Protein 3H9M (pdb70)

Foldseek 3Di:
DWDWFFDPDFLLVLLLLVPLVQVVPFQWWKAWDQQPPQVPVVAFDFGKIFTAFPDKDFAADLLCQLVVVVVVCVVDALAKKWKWAALSVVVNQDVDDQDADDQDPGGNMMMGRTQWMWGGDRTTITTPHHPCNVVSVCSSPHADFKDKDFPADLVLLVVLLVVVVVCQVVVNFFKAWAKTKIKTFADHDQSVLLVLLCVVQNRGFMWTGHRQKTKRARFPAWAWWFDPQKIKGKDWFPPDPVTLVLQVLLVQLLVLQVVFADPPFWDWPDRQDWDDDDVDITGMTMIMGGGDPVDALSNSDSSSPQSNCHPVNPVVCSNSVSYNRCTSQQIWIWMGSVRIIIIGGRDRMWMAGNVRRMIMMFTGMRGNPDDSVVRVVVRCVRNVSSVSSD

CATH classification: 3.60.120.10

Sequence (390 aa):
SLSFTPLHTTSEAFIEEKALPWLEDRYFHIAYLNPNGYTTAYPQGAFRHYLAFGSEAAIHVSDATRVFETWNEIIKKGYTNEWIFVFASYDGKNSVEQLHTSKEAGIAFAAATFFIPEHVWEIQPDGILIHKGSGSSLVTEIQHAQSDIFVKQVVSKESYFNAFDELQQIIAQGDAYEINYCIPFTAKGNISSPAATYQRLNKKTPPFSSVYYKFNTEYILSASPERFIKKKTGDTIISQPIKGTSEKEQSENTIVDLVRNDLSRTAVAGSVCVPELSGLYTFPNVHQLISTVQSTIDPACSSIDVIQQAFPGSTGAPKVNVKFIDRIESSARGPFSSGTVGYDPHDNFDFNVLIRSIFYNSATQELFEAGSAITSYAKAETEYEEECLLKITPIHILN

Secondary structure (DSSP, 8-state):
--EEEE-SS-HHHHHHHHHHHHHTT-SEEEEEE-TT-TTSTT-S---EEEE--SEEEEE--TTSHHHHHHHHHHHSTTS--EEEE-GGGGGGTSS----S--SS---SEEEEE-SEEEEEETTEEEEEESS-HHHHHHHHH-------EESS-HHHHHHHHHHHHHHHHTTS-SEEEEEE-EEEE----HHHHHHHHHHH----EEEEEETTEEEEE----EEEEEETTEEEE--B----HHHHHHH--HHHHHHHHHTTB-TT--EEEEEEEEEE-SS-EEEEEEEEEEB-TTS-HHHHHHHT-----EESTTT--HHHHH----TTTT-EEE--TTS-EEEE---SEEEEETTTTEE--EEEEE-TT--HHHHHHHHHHHH----TT-

B-factor: mean 22.82, std 8.68, range [11.78, 62.72]

Nearest PDB structures (foldseek):
  3h9m-assembly1_A  TM=1.002E+00  e=1.258E-78  Cytophaga hutchinsonii ATCC 33406
  1i1q-assembly1_A  TM=8.538E-01  e=1.234E-23  Salmonella enterica subsp. enterica serovar Typhimurium
  1i7s-assembly1_C  TM=8.456E-01  e=2.481E-22  Serratia marcescens
  3rv8-assembly3_C  TM=8.057E-01  e=2.466E-23  Mycobacterium tuberculosis
  1i7q-assembly1_A  TM=8.035E-01  e=2.968E-21  Serratia marcescens

Radius of gyration: 20.31 Å; Cα contacts (8 Å, |Δi|>4): 862; chains: 1; bounding box: 53×52×45 Å

Structure (mmCIF, N/CA/C/O backbone):
data_3H9M
#
_entry.id   3H9M
#
_cell.length_a   60.006
_cell.length_b   159.497
_cell.length_c   115.542
_cell.angle_alpha   90.000
_cell.angle_beta   90.000
_cell.angle_gamma   90.000
#
_symmetry.space_group_name_H-M   'C 2 2 21'
#
loop_
_entity.id
_entity.type
_entity.pdbx_description
1 polymer 'p-aminobenzoate synthetase, component I'
2 non-polymer (2R,3S)-1,4-DIMERCAPTOBUTANE-2,3-DIOL
3 non-polymer 'TRIETHYLENE GLYCOL'
4 water water
#
loop_
_atom_site.group_PDB
_atom_site.id
_atom_site.type_symbol
_atom_site.label_atom_id
_atom_site.label_alt_id
_atom_site.label_comp_id
_atom_site.label_asym_id
_atom_site.label_entity_id
_atom_site.label_seq_id
_atom_site.pdbx_PDB_ins_code
_atom_site.Cartn_x
_atom_site.Cartn_y
_atom_site.Cartn_z
_atom_site.occupancy
_atom_site.B_iso_or_equiv
_atom_site.auth_seq_id
_atom_site.auth_comp_id
_atom_site.auth_asym_id
_atom_site.auth_atom_id
_atom_site.pdbx_PDB_model_num
ATOM 1 N N . SER A 1 2 ? 6.761 82.198 28.008 1.00 29.89 2 SER A N 1
ATOM 2 C CA . SER A 1 2 ? 5.650 81.260 28.347 1.00 28.76 2 SER A CA 1
ATOM 3 C C . SER A 1 2 ? 4.737 81.029 27.154 1.00 27.91 2 SER A C 1
ATOM 4 O O . SER A 1 2 ? 4.586 81.905 26.293 1.00 28.73 2 SER A O 1
ATOM 7 N N . LEU A 1 3 ? 4.139 79.842 27.111 1.00 25.76 3 LEU A N 1
ATOM 8 C CA . LEU A 1 3 ? 3.097 79.518 26.150 1.00 24.20 3 LEU A CA 1
ATOM 9 C C . LEU A 1 3 ? 1.725 79.679 26.800 1.00 24.13 3 LEU A C 1
ATOM 10 O O . LEU A 1 3 ? 1.596 79.611 28.024 1.00 24.37 3 LEU A O 1
ATOM 15 N N . SER A 1 4 ? 0.714 79.911 25.975 1.00 22.77 4 SER A N 1
ATOM 16 C CA . SER A 1 4 ? -0.656 80.048 26.417 1.00 22.52 4 SER A CA 1
ATOM 17 C C . SER A 1 4 ? -1.361 78.702 26.286 1.00 21.75 4 SER A C 1
ATOM 18 O O . SER A 1 4 ? -1.188 77.998 25.280 1.00 21.33 4 SER A O 1
ATOM 21 N N . PHE A 1 5 ? -2.169 78.351 27.293 1.00 19.97 5 PHE A N 1
ATOM 22 C CA . PHE A 1 5 ? -2.950 77.122 27.314 1.00 19.14 5 PHE A CA 1
ATOM 23 C C . PHE A 1 5 ? -4.421 77.471 27.487 1.00 19.50 5 PHE A C 1
ATOM 24 O O . PHE A 1 5 ? -4.763 78.228 28.401 1.00 19.70 5 PHE A O 1
ATOM 32 N N . THR A 1 6 ? -5.280 76.936 26.624 1.00 19.32 6 THR A N 1
ATOM 33 C CA . THR A 1 6 ? -6.742 77.102 26.726 1.00 19.80 6 THR A CA 1
ATOM 34 C C . THR A 1 6 ? -7.399 75.819 27.228 1.00 20.27 6 THR A C 1
ATOM 35 O O . THR A 1 6 ? -7.349 74.783 26.566 1.00 18.45 6 THR A O 1
ATOM 39 N N . PRO A 1 7 ? -8.018 75.864 28.419 1.00 21.07 7 PRO A N 1
ATOM 40 C CA . PRO A 1 7 ? -8.772 74.716 28.909 1.00 21.76 7 PRO A CA 1
ATOM 41 C C . PRO A 1 7 ? -9.954 74.335 28.016 1.00 22.80 7 PRO A C 1
ATOM 42 O O . PRO A 1 7 ? -10.651 75.221 27.500 1.00 23.71 7 PRO A O 1
ATOM 46 N N . LEU A 1 8 ? -10.163 73.033 27.842 1.00 23.90 8 LEU A N 1
ATOM 47 C CA . LEU A 1 8 ? -11.298 72.507 27.097 1.00 24.99 8 LEU A CA 1
ATOM 48 C C . LEU A 1 8 ? -12.404 72.155 28.070 1.00 26.06 8 LEU A C 1
ATOM 49 O O . LEU A 1 8 ? -12.136 71.810 29.220 1.00 25.94 8 LEU A O 1
ATOM 54 N N . HIS A 1 9 ? -13.641 72.214 27.596 1.00 27.34 9 HIS A N 1
ATOM 55 C CA . HIS A 1 9 ? -14.782 71.787 28.411 1.00 27.94 9 HIS A CA 1
ATOM 56 C C . HIS A 1 9 ? -15.554 70.665 27.728 1.00 27.55 9 HIS A C 1
ATOM 57 O O . HIS A 1 9 ? -16.732 70.417 28.004 1.00 28.13 9 HIS A O 1
ATOM 64 N N . THR A 1 10 ? -14.860 69.996 26.813 1.00 25.87 10 THR A N 1
ATOM 65 C CA . THR A 1 10 ? -15.298 68.780 26.180 1.00 24.74 10 THR A CA 1
ATOM 66 C C . THR A 1 10 ? -14.067 67.886 26.096 1.00 23.81 10 THR A C 1
ATOM 67 O O . THR A 1 10 ? -12.964 68.311 26.439 1.00 23.18 10 THR A O 1
ATOM 71 N N . THR A 1 11 ? -14.260 66.648 25.666 1.00 22.54 11 THR A N 1
ATOM 72 C CA . THR A 1 11 ? -13.125 65.779 25.345 1.00 21.91 11 THR A CA 1
ATOM 73 C C . THR A 1 11 ? -12.355 66.405 24.183 1.00 21.24 11 THR A C 1
ATOM 74 O O . THR A 1 11 ? -12.894 67.209 23.413 1.00 21.67 11 THR A O 1
ATOM 78 N N . SER A 1 12 ? -11.094 66.013 24.052 1.00 20.09 12 SER A N 1
ATOM 79 C CA . SER A 1 12 ? -10.302 66.458 22.906 1.00 19.79 12 SER A CA 1
ATOM 80 C C . SER A 1 12 ? -10.902 65.932 21.601 1.00 19.83 12 SER A C 1
ATOM 81 O O . SER A 1 12 ? -10.877 66.624 20.581 1.00 19.38 12 SER A O 1
ATOM 84 N N . GLU A 1 13 ? -11.459 64.724 21.640 1.00 19.59 13 GLU A N 1
ATOM 85 C CA . GLU A 1 13 ? -12.091 64.133 20.456 1.00 19.63 13 GLU A CA 1
ATOM 86 C C . GLU A 1 13 ? -13.241 65.009 19.988 1.00 19.58 13 GLU A C 1
ATOM 87 O O . GLU A 1 13 ? -13.368 65.308 18.794 1.00 20.17 13 GLU A O 1
ATOM 93 N N . ALA A 1 14 ? -14.076 65.443 20.932 1.00 19.98 14 ALA A N 1
ATOM 94 C CA . ALA A 1 14 ? -15.219 66.291 20.586 1.00 20.47 14 ALA A CA 1
ATOM 95 C C . ALA A 1 14 ? -14.778 67.636 20.030 1.00 20.41 14 ALA A C 1
ATOM 96 O O . ALA A 1 14 ? -15.402 68.160 19.102 1.00 21.37 14 ALA A O 1
ATOM 98 N N . PHE A 1 15 ? -13.704 68.196 20.585 1.00 20.05 15 PHE A N 1
ATOM 99 C CA . PHE A 1 15 ? -13.155 69.442 20.070 1.00 19.45 15 PHE A CA 1
ATOM 100 C C . PHE A 1 15 ? -12.703 69.268 18.618 1.00 19.72 15 PHE A C 1
ATOM 101 O O . PHE A 1 15 ? -13.019 70.077 17.760 1.00 19.88 15 PHE A O 1
ATOM 109 N N . ILE A 1 16 ? -11.960 68.199 18.359 1.00 19.32 16 ILE A N 1
ATOM 110 C CA . ILE A 1 16 ? -11.381 67.982 17.030 1.00 19.75 16 ILE A CA 1
ATOM 111 C C . ILE A 1 16 ? -12.478 67.661 15.999 1.00 20.46 16 ILE A C 1
ATOM 112 O O . ILE A 1 16 ? -12.348 68.027 14.831 1.00 20.57 16 ILE A O 1
ATOM 117 N N . GLU A 1 17 ? -13.563 67.017 16.434 1.00 21.32 17 GLU A N 1
ATOM 118 C CA A GLU A 1 17 ? -14.697 66.761 15.531 0.50 22.59 17 GLU A CA 1
ATOM 119 C CA B GLU A 1 17 ? -14.729 66.767 15.563 0.50 21.97 17 GLU A CA 1
ATOM 120 C C . GLU A 1 17 ? -15.286 68.081 15.020 1.00 22.41 17 GLU A C 1
ATOM 121 O O . GLU A 1 17 ? -15.750 68.155 13.883 1.00 23.03 17 GLU A O 1
ATOM 132 N N . LYS A 1 18 ? -15.237 69.119 15.850 1.00 22.75 18 LYS A N 1
ATOM 133 C CA . LYS A 1 18 ? -15.646 70.467 15.452 1.00 23.19 18 LYS A CA 1
ATOM 134 C C . LYS A 1 18 ? -14.556 71.206 14.675 1.00 22.18 18 LYS A C 1
ATOM 135 O O . LYS A 1 18 ? -14.842 71.901 13.703 1.00 22.60 18 LYS A O 1
ATOM 141 N N . ALA A 1 19 ? -13.312 71.066 15.127 1.00 20.91 19 ALA A N 1
ATOM 142 C CA . ALA A 1 19 ? -12.191 71.837 14.601 1.00 20.62 19 ALA A CA 1
ATOM 143 C C . ALA A 1 19 ? -11.859 71.547 13.134 1.00 20.06 19 ALA A C 1
ATOM 144 O O . ALA A 1 19 ? -11.639 72.479 12.363 1.00 19.84 19 ALA A O 1
ATOM 146 N N . LEU A 1 20 ? -11.795 70.274 12.751 1.00 20.19 20 LEU A N 1
ATOM 147 C CA . LEU A 1 20 ? -11.309 69.953 11.403 1.00 20.00 20 LEU A CA 1
ATOM 148 C C . LEU A 1 20 ? -12.229 70.502 10.299 1.00 20.74 20 LEU A C 1
ATOM 149 O O . LEU A 1 20 ? -11.757 71.194 9.400 1.00 20.27 20 LEU A O 1
ATOM 154 N N . PRO A 1 21 ? -13.556 70.244 10.388 1.00 21.14 21 PRO A N 1
ATOM 155 C CA . PRO A 1 21 ? -14.429 70.865 9.369 1.00 22.41 21 PRO A CA 1
ATOM 156 C C . PRO A 1 21 ? -14.416 72.401 9.382 1.00 22.26 21 PRO A C 1
ATOM 157 O O . PRO A 1 21 ? -14.452 73.026 8.324 1.00 23.34 21 PRO A O 1
ATOM 161 N N . TRP A 1 22 ? -14.351 73.004 10.571 1.00 22.21 22 TRP A N 1
ATOM 162 C CA . TRP A 1 22 ? -14.296 74.463 10.716 1.00 22.84 22 TRP A CA 1
ATOM 163 C C . TRP A 1 22 ? -13.045 75.009 10.047 1.00 22.51 22 TRP A C 1
ATOM 164 O O . TRP A 1 22 ? -13.085 76.012 9.347 1.00 23.41 22 TRP A O 1
ATOM 175 N N . LEU A 1 23 ? -11.917 74.337 10.265 1.00 21.81 23 LEU A N 1
ATOM 176 C CA . LEU A 1 23 ? -10.679 74.743 9.635 1.00 21.48 23 LEU A CA 1
ATOM 177 C C . LEU A 1 23 ? -10.683 74.466 8.132 1.00 21.79 23 LEU A C 1
ATOM 178 O O . LEU A 1 23 ? -10.165 75.255 7.365 1.00 21.27 23 LEU A O 1
ATOM 183 N N . GLU A 1 24 ? -11.254 73.340 7.727 1.00 23.06 24 GLU A N 1
ATOM 184 C CA . GLU A 1 24 ? -11.385 73.004 6.302 1.00 24.11 24 GLU A CA 1
ATOM 185 C C . GLU A 1 24 ? -11.990 74.128 5.482 1.00 25.46 24 GLU A C 1
ATOM 186 O O . GLU A 1 24 ? -11.624 74.344 4.321 1.00 25.58 24 GLU A O 1
ATOM 192 N N . ASP A 1 25 ? -12.973 74.788 6.086 1.00 26.29 25 ASP A N 1
ATOM 193 C CA . ASP A 1 25 ? -13.727 75.843 5.422 1.00 27.31 25 ASP A CA 1
ATOM 194 C C . ASP A 1 25 ? -12.983 77.189 5.399 1.00 27.59 25 ASP A C 1
ATOM 195 O O . ASP A 1 25 ? -13.400 78.115 4.691 1.00 28.72 25 ASP A O 1
ATOM 200 N N . ARG A 1 26 ? -11.898 77.318 6.164 1.00 26.66 26 ARG A N 1
ATOM 201 C CA . ARG A 1 26 ? -11.224 78.610 6.344 1.00 26.24 26 ARG A CA 1
ATOM 202 C C . ARG A 1 26 ? -9.746 78.673 5.960 1.00 25.16 26 ARG A C 1
ATOM 203 O O . ARG A 1 26 ? -9.207 79.769 5.761 1.00 26.16 26 ARG A O 1
ATOM 211 N N . TYR A 1 27 ? -9.091 77.516 5.873 1.00 22.52 27 TYR A N 1
ATOM 212 C CA . TYR A 1 27 ? -7.653 77.451 5.630 1.00 21.20 27 TYR A CA 1
ATOM 213 C C . TYR A 1 27 ? -7.325 76.456 4.529 1.00 20.42 27 TYR A C 1
ATOM 214 O O . TYR A 1 27 ? -8.031 75.460 4.350 1.00 21.35 27 TYR A O 1
ATOM 223 N N . PHE A 1 28 ? -6.238 76.728 3.818 1.00 19.71 28 PHE A N 1
ATOM 224 C CA . PHE A 1 28 ? -5.811 75.863 2.717 1.00 18.54 28 PHE A CA 1
ATOM 225 C C . PHE A 1 28 ? -4.639 74.967 3.107 1.00 18.14 28 PHE A C 1
ATOM 226 O O . PHE A 1 28 ? -4.234 74.136 2.316 1.00 18.55 28 PHE A O 1
ATOM 228 N N . HIS A 1 29 ? -4.081 75.148 4.306 1.00 16.67 29 HIS A N 1
ATOM 229 C CA . HIS A 1 29 ? -2.963 74.314 4.791 1.00 15.92 29 HIS A CA 1
ATOM 230 C C . HIS A 1 29 ? -3.313 73.863 6.197 1.00 14.98 29 HIS A C 1
ATOM 231 O O . HIS A 1 29 ? -3.485 74.684 7.088 1.00 14.72 29 HIS A O 1
ATOM 238 N N . ILE A 1 30 ? -3.472 72.560 6.367 1.00 14.60 30 ILE A N 1
ATOM 239 C CA . ILE A 1 30 ? -3.837 71.974 7.662 1.00 13.99 30 ILE A CA 1
ATOM 240 C C . ILE A 1 30 ? -3.089 70.670 7.821 1.00 14.06 30 ILE A C 1
ATOM 241 O O . ILE A 1 30 ? -3.081 69.842 6.895 1.00 13.81 30 ILE A O 1
ATOM 246 N N . ALA A 1 31 ? -2.442 70.488 8.975 1.00 14.18 31 ALA A N 1
ATOM 247 C CA . ALA A 1 31 ? -1.837 69.202 9.314 1.00 14.07 31 ALA A CA 1
ATOM 248 C C . ALA A 1 31 ? -2.263 68.805 10.717 1.00 13.91 31 ALA A C 1
ATOM 249 O O . ALA A 1 31 ? -2.018 69.549 11.668 1.00 14.68 31 ALA A O 1
ATOM 251 N N . TYR A 1 32 ? -2.923 67.662 10.827 1.00 14.03 32 TYR A N 1
ATOM 252 C CA . TYR A 1 32 ? -3.387 67.142 12.118 1.00 13.43 32 TYR A CA 1
ATOM 253 C C . TYR A 1 32 ? -2.755 65.776 12.324 1.00 13.35 32 TYR A C 1
ATOM 254 O O . TYR A 1 32 ? -3.007 64.870 11.542 1.00 13.30 32 TYR A O 1
ATOM 263 N N . LEU A 1 33 ? -1.940 65.651 13.375 1.00 13.58 33 LEU A N 1
ATOM 264 C CA . LEU A 1 33 ? -1.235 64.415 13.698 1.00 13.72 33 LEU A CA 1
ATOM 265 C C . LEU A 1 33 ? -1.894 63.858 14.951 1.00 14.06 33 LEU A C 1
ATOM 266 O O . LEU A 1 33 ? -1.964 64.568 15.970 1.00 13.73 33 LEU A O 1
ATOM 271 N N . ASN A 1 34 ? -2.385 62.625 14.877 1.00 14.33 34 ASN A N 1
ATOM 272 C CA . ASN A 1 34 ? -3.245 62.082 15.927 1.00 14.39 34 ASN A CA 1
ATOM 273 C C . ASN A 1 34 ? -2.768 60.727 16.443 1.00 14.58 34 ASN A C 1
ATOM 274 O O . ASN A 1 34 ? -2.905 59.718 15.762 1.00 14.79 34 ASN A O 1
ATOM 279 N N . PRO A 1 35 ? -2.216 60.703 17.669 1.00 14.49 35 PRO A N 1
ATOM 280 C CA . PRO A 1 35 ? -1.742 59.451 18.253 1.00 15.41 35 PRO A CA 1
ATOM 281 C C . PRO A 1 35 ? -2.823 58.519 18.786 1.00 15.98 35 PRO A C 1
ATOM 282 O O . PRO A 1 35 ? -2.505 57.410 19.202 1.00 15.87 35 PRO A O 1
ATOM 286 N N . ASN A 1 36 ? -4.073 58.966 18.817 1.00 16.13 36 ASN A N 1
ATOM 287 C CA . ASN A 1 36 ? -5.181 58.087 19.191 1.00 16.91 36 ASN A CA 1
ATOM 288 C C . ASN A 1 36 ? -4.985 57.373 20.526 1.00 18.11 36 ASN A C 1
ATOM 289 O O . ASN A 1 36 ? -5.342 56.202 20.667 1.00 18.39 36 ASN A O 1
ATOM 294 N N . GLY A 1 37 ? -4.411 58.073 21.493 1.00 19.70 37 GLY A N 1
ATOM 295 C CA . GLY A 1 37 ? -4.246 57.485 22.841 1.00 21.28 37 GLY A CA 1
ATOM 296 C C . GLY A 1 37 ? -3.347 56.267 22.949 1.00 22.56 37 GLY A C 1
ATOM 297 O O . GLY A 1 37 ? -3.447 55.507 23.921 1.00 24.33 37 GLY A O 1
ATOM 298 N N . TYR A 1 38 ? -2.469 56.060 21.971 1.00 21.98 38 TYR A N 1
ATOM 299 C CA . TYR A 1 38 ? -1.439 55.013 22.052 1.00 21.93 38 TYR A CA 1
ATOM 300 C C . TYR A 1 38 ? -0.306 55.464 22.972 1.00 23.44 38 TYR A C 1
ATOM 301 O O . TYR A 1 38 ? 0.844 55.656 22.540 1.00 23.48 38 TYR A O 1
ATOM 310 N N . THR A 1 39 ? -0.628 55.577 24.259 1.00 24.79 39 THR A N 1
ATOM 311 C CA A THR A 1 39 ? 0.294 56.174 25.230 0.50 25.17 39 THR A CA 1
ATOM 312 C CA B THR A 1 39 ? 0.272 56.169 25.250 0.50 25.51 39 THR A CA 1
ATOM 313 C C . THR A 1 39 ? 1.482 55.278 25.569 1.00 25.80 39 THR A C 1
ATOM 314 O O . THR A 1 39 ? 2.512 55.781 26.015 1.00 27.42 39 THR A O 1
ATOM 321 N N . ALA A 1 40 ? 1.352 53.971 25.335 1.00 25.37 40 ALA A N 1
ATOM 322 C CA . ALA A 1 40 ? 2.429 53.008 25.614 1.00 25.48 40 ALA A CA 1
ATOM 323 C C . ALA A 1 40 ? 3.334 52.717 24.407 1.00 24.81 40 ALA A C 1
ATOM 324 O O . ALA A 1 40 ? 4.202 51.840 24.469 1.00 25.43 40 ALA A O 1
ATOM 326 N N . TYR A 1 41 ? 3.158 53.459 23.312 1.00 23.13 41 TYR A N 1
ATOM 327 C CA . TYR A 1 41 ? 3.917 53.166 22.087 1.00 21.98 41 TYR A CA 1
ATOM 328 C C . TYR A 1 41 ? 5.414 53.349 22.358 1.00 21.54 41 TYR A C 1
ATOM 329 O O . TYR A 1 41 ? 5.802 54.302 23.017 1.00 21.47 41 TYR A O 1
ATOM 338 N N . PRO A 1 42 ? 6.266 52.438 21.835 1.00 21.86 42 PRO A N 1
ATOM 339 C CA . PRO A 1 42 ? 7.699 52.601 22.115 1.00 22.44 42 PRO A CA 1
ATOM 340 C C . PRO A 1 42 ? 8.274 53.884 21.533 1.00 21.71 42 PRO A C 1
ATOM 341 O O . PRO A 1 42 ? 8.092 54.130 20.345 1.00 22.12 42 PRO A O 1
ATOM 345 N N . GLN A 1 43 ? 8.916 54.687 22.380 1.00 21.83 43 GLN A N 1
ATOM 346 C CA . GLN A 1 43 ? 9.457 56.010 22.021 1.00 21.96 43 GLN A CA 1
ATOM 347 C C . GLN A 1 43 ? 8.349 57.052 21.772 1.00 21.30 43 GLN A C 1
ATOM 348 O O . GLN A 1 43 ? 8.630 58.169 21.328 1.00 22.03 43 GLN A O 1
ATOM 354 N N . GLY A 1 44 ? 7.105 56.695 22.099 1.00 20.11 44 GLY A N 1
ATOM 355 C CA . GLY A 1 44 ? 5.952 57.561 21.929 1.00 19.03 44 GLY A CA 1
ATOM 356 C C . GLY A 1 44 ? 5.320 57.454 20.557 1.00 18.27 44 GLY A C 1
ATOM 357 O O . GLY A 1 44 ? 6.002 57.157 19.579 1.00 18.33 44 GLY A O 1
ATOM 358 N N . ALA A 1 45 ? 4.012 57.693 20.485 1.00 17.37 45 ALA A N 1
ATOM 359 C CA . ALA A 1 45 ? 3.310 57.800 19.206 1.00 16.78 45 ALA A CA 1
ATOM 360 C C . ALA A 1 45 ? 3.529 59.223 18.678 1.00 16.06 45 ALA A C 1
ATOM 361 O O . ALA A 1 45 ? 4.357 59.956 19.204 1.00 16.14 45 ALA A O 1
ATOM 363 N N . PHE A 1 46 ? 2.834 59.615 17.615 1.00 15.58 46 PHE A N 1
ATOM 364 C CA . PHE A 1 46 ? 2.947 60.998 17.136 1.00 14.64 46 PHE A CA 1
ATOM 365 C C . PHE A 1 46 ? 2.628 62.003 18.251 1.00 14.26 46 PHE A C 1
ATOM 366 O O . PHE A 1 46 ? 1.735 61.786 19.063 1.00 14.91 46 PHE A O 1
ATOM 374 N N . ARG A 1 47 ? 3.338 63.119 18.278 1.00 14.17 47 ARG A N 1
ATOM 375 C CA . ARG A 1 47 ? 2.841 64.286 18.981 1.00 14.59 47 ARG A CA 1
ATOM 376 C C . ARG A 1 47 ? 1.441 64.619 18.478 1.00 14.60 47 ARG A C 1
ATOM 377 O O . ARG A 1 47 ? 1.150 64.457 17.290 1.00 15.35 47 ARG A O 1
ATOM 385 N N . HIS A 1 48 ? 0.588 65.100 19.382 1.00 14.06 48 HIS A N 1
ATOM 386 C CA . HIS A 1 48 ? -0.795 65.435 19.028 1.00 13.94 48 HIS A CA 1
ATOM 387 C C . HIS A 1 48 ? -0.851 66.899 18.597 1.00 14.18 48 HIS A C 1
ATOM 388 O O . HIS A 1 48 ? -1.131 67.801 19.399 1.00 14.81 48 HIS A O 1
ATOM 395 N N . TYR A 1 49 ? -0.493 67.144 17.336 1.00 14.32 49 TYR A N 1
ATOM 396 C CA . TYR A 1 49 ? -0.357 68.499 16.821 1.00 13.82 49 TYR A CA 1
ATOM 397 C C . TYR A 1 49 ? -1.453 68.825 15.825 1.00 14.39 49 TYR A C 1
ATOM 398 O O . TYR A 1 49 ? -1.819 67.980 14.992 1.00 15.14 49 TYR A O 1
ATOM 407 N N . LEU A 1 50 ? -1.956 70.059 15.905 1.00 14.28 50 LEU A N 1
ATOM 408 C CA . LEU A 1 50 ? -2.838 70.622 14.886 1.00 14.32 50 LEU A CA 1
ATOM 409 C C . LEU A 1 50 ? -2.213 71.930 14.434 1.00 14.15 50 LEU A C 1
ATOM 410 O O . LEU A 1 50 ? -2.069 72.864 15.236 1.00 13.71 50 LEU A O 1
ATOM 415 N N . ALA A 1 51 ? -1.780 71.972 13.168 1.00 14.37 51 ALA A N 1
ATOM 416 C CA . ALA A 1 51 ? -1.091 73.115 12.605 1.00 14.17 51 ALA A CA 1
ATOM 417 C C . ALA A 1 51 ? -1.854 73.597 11.396 1.00 14.74 51 ALA A C 1
ATOM 418 O O . ALA A 1 51 ? -2.322 72.786 10.610 1.00 14.32 51 ALA A O 1
ATOM 420 N N . PHE A 1 52 ? -2.016 74.906 11.259 1.00 14.78 52 PHE A N 1
ATOM 421 C CA . PHE A 1 52 ? -2.829 75.401 10.151 1.00 14.90 52 PHE A CA 1
ATOM 422 C C . PHE A 1 52 ? -2.538 76.848 9.823 1.00 15.25 52 PHE A C 1
ATOM 423 O O . PHE A 1 52 ? -1.942 77.567 10.604 1.00 14.55 52 PHE A O 1
ATOM 431 N N . GLY A 1 53 ? -2.993 77.262 8.649 1.00 14.92 53 GLY A N 1
ATOM 432 C CA . GLY A 1 53 ? -2.572 78.530 8.079 1.00 15.69 53 GLY A CA 1
ATOM 433 C C . GLY A 1 53 ? -1.123 78.483 7.667 1.00 16.06 53 GLY A C 1
ATOM 434 O O . GLY A 1 53 ? -0.421 77.502 7.892 1.00 16.22 53 GLY A O 1
ATOM 435 N N . SER A 1 54 ? -0.638 79.548 7.042 1.00 15.69 54 SER A N 1
ATOM 436 C CA . SER A 1 54 ? 0.754 79.580 6.684 1.00 16.77 54 SER A CA 1
ATOM 437 C C . SER A 1 54 ? 1.293 80.978 6.465 1.00 16.60 54 SER A C 1
ATOM 438 O O . SER A 1 54 ? 0.570 81.871 5.987 1.00 18.33 54 SER A O 1
ATOM 441 N N . GLU A 1 55 ? 2.546 81.164 6.840 1.00 16.53 55 GLU A N 1
ATOM 442 C CA . GLU A 1 55 ? 3.308 82.338 6.413 1.00 16.25 55 GLU A CA 1
ATOM 443 C C . GLU A 1 55 ? 4.200 82.059 5.202 1.00 16.62 55 GLU A C 1
ATOM 444 O O . GLU A 1 55 ? 4.680 82.985 4.563 1.00 16.82 55 GLU A O 1
ATOM 450 N N . ALA A 1 56 ? 4.412 80.789 4.877 1.00 15.68 56 ALA A N 1
ATOM 451 C CA . ALA A 1 56 ? 5.118 80.400 3.663 1.00 16.16 56 ALA A CA 1
ATOM 452 C C . ALA A 1 56 ? 4.648 79.005 3.298 1.00 16.33 56 ALA A C 1
ATOM 453 O O . ALA A 1 56 ? 4.434 78.172 4.181 1.00 16.13 56 ALA A O 1
ATOM 455 N N . ALA A 1 57 ? 4.446 78.753 2.006 1.00 15.72 57 ALA A N 1
ATOM 456 C CA . ALA A 1 57 ? 4.011 77.426 1.548 1.00 15.66 57 ALA A CA 1
ATOM 457 C C . ALA A 1 57 ? 4.597 77.177 0.173 1.00 16.27 57 ALA A C 1
ATOM 458 O O . ALA A 1 57 ? 4.646 78.104 -0.644 1.00 16.92 57 ALA A O 1
ATOM 460 N N . ILE A 1 58 ? 5.035 75.939 -0.077 1.00 15.15 58 ILE A N 1
ATOM 461 C CA . ILE A 1 58 ? 5.668 75.558 -1.340 1.00 15.48 58 ILE A CA 1
ATOM 462 C C . ILE A 1 58 ? 5.115 74.211 -1.780 1.00 14.84 58 ILE A C 1
ATOM 463 O O . ILE A 1 58 ? 5.099 73.250 -1.002 1.00 13.90 58 ILE A O 1
ATOM 468 N N . HIS A 1 59 ? 4.702 74.144 -3.045 1.00 14.43 59 HIS A N 1
ATOM 469 C CA . HIS A 1 59 ? 4.179 72.929 -3.685 1.00 14.45 59 HIS A CA 1
ATOM 470 C C . HIS A 1 59 ? 5.210 72.544 -4.735 1.00 14.86 59 HIS A C 1
ATOM 471 O O . HIS A 1 59 ? 5.504 73.344 -5.650 1.00 15.44 59 HIS A O 1
ATOM 478 N N . VAL A 1 60 ? 5.810 71.370 -4.593 1.00 15.05 60 VAL A N 1
ATOM 479 C CA . VAL A 1 60 ? 6.833 70.882 -5.516 1.00 15.38 60 VAL A CA 1
ATOM 480 C C . VAL A 1 60 ? 6.224 69.860 -6.471 1.00 15.93 60 VAL A C 1
ATOM 481 O O . VAL A 1 60 ? 5.637 68.889 -6.026 1.00 15.66 60 VAL A O 1
ATOM 485 N N . SER A 1 61 ? 6.375 70.073 -7.780 1.00 17.32 61 SER A N 1
ATOM 486 C CA . SER A 1 61 ? 5.889 69.132 -8.791 1.00 18.22 61 SER A CA 1
ATOM 487 C C . SER A 1 61 ? 6.997 68.254 -9.365 1.00 18.95 61 SER A C 1
ATOM 488 O O . SER A 1 61 ? 6.720 67.167 -9.890 1.00 20.88 61 SER A O 1
ATOM 491 N N . ASP A 1 62 ? 8.232 68.718 -9.271 1.00 18.55 62 ASP A N 1
ATOM 492 C CA . ASP A 1 62 ? 9.376 68.016 -9.842 1.00 19.32 62 ASP A CA 1
ATOM 493 C C . ASP A 1 62 ? 9.970 67.139 -8.755 1.00 18.71 62 ASP A C 1
ATOM 494 O O . ASP A 1 62 ? 10.589 67.622 -7.812 1.00 19.09 62 ASP A O 1
ATOM 499 N N . ALA A 1 63 ? 9.780 65.831 -8.900 1.00 18.29 63 ALA A N 1
ATOM 500 C CA . ALA A 1 63 ? 10.234 64.869 -7.895 1.00 18.44 63 ALA A CA 1
ATOM 501 C C . ALA A 1 63 ? 11.745 64.760 -7.690 1.00 19.09 63 ALA A C 1
ATOM 502 O O . ALA A 1 63 ? 12.169 64.068 -6.770 1.00 19.57 63 ALA A O 1
ATOM 504 N N . THR A 1 64 ? 12.561 65.395 -8.540 1.00 19.44 64 THR A N 1
ATOM 505 C CA . THR A 1 64 ? 14.005 65.418 -8.341 1.00 19.97 64 THR A CA 1
ATOM 506 C C . THR A 1 64 ? 14.440 66.568 -7.429 1.00 19.79 64 THR A C 1
ATOM 507 O O . THR A 1 64 ? 15.612 66.651 -7.063 1.00 20.35 64 THR A O 1
ATOM 511 N N . ARG A 1 65 ? 13.496 67.430 -7.043 1.00 20.08 65 ARG A N 1
ATOM 512 C CA . ARG A 1 65 ? 13.804 68.661 -6.303 1.00 21.39 65 ARG A CA 1
ATOM 513 C C . ARG A 1 65 ? 13.252 68.675 -4.877 1.00 20.02 65 ARG A C 1
ATOM 514 O O . ARG A 1 65 ? 13.230 69.716 -4.206 1.00 19.33 65 ARG A O 1
ATOM 522 N N . VAL A 1 66 ? 12.852 67.510 -4.383 1.00 19.01 66 VAL A N 1
ATOM 523 C CA . VAL A 1 66 ? 12.250 67.431 -3.063 1.00 18.23 66 VAL A CA 1
ATOM 524 C C . VAL A 1 66 ? 13.214 67.860 -1.956 1.00 18.01 66 VAL A C 1
ATOM 525 O O . VAL A 1 66 ? 12.875 68.688 -1.106 1.00 16.81 66 VAL A O 1
ATOM 529 N N . PHE A 1 67 ? 14.417 67.304 -1.935 1.00 17.16 67 PHE A N 1
ATOM 530 C CA . PHE A 1 67 ? 15.325 67.601 -0.842 1.00 17.71 67 PHE A CA 1
ATOM 531 C C . PHE A 1 67 ? 16.055 68.913 -1.054 1.00 18.61 67 PHE A C 1
ATOM 532 O O . PHE A 1 67 ? 16.410 69.579 -0.086 1.00 18.92 67 PHE A O 1
ATOM 540 N N . GLU A 1 68 ? 16.227 69.305 -2.308 1.00 19.72 68 GLU A N 1
ATOM 541 C CA . GLU A 1 68 ? 16.741 70.639 -2.614 1.00 21.63 68 GLU A CA 1
ATOM 542 C C . GLU A 1 68 ? 15.834 71.693 -1.996 1.00 20.04 68 GLU A C 1
ATOM 543 O O . GLU A 1 68 ? 16.304 72.613 -1.308 1.00 19.82 68 GLU A O 1
ATOM 549 N N . THR A 1 69 ? 14.534 71.551 -2.236 1.00 18.24 69 THR A N 1
ATOM 550 C CA . THR A 1 69 ? 13.554 72.486 -1.717 1.00 18.31 69 THR A CA 1
ATOM 551 C C . THR A 1 69 ? 13.522 72.431 -0.175 1.00 18.33 69 THR A C 1
ATOM 552 O O . THR A 1 69 ? 13.498 73.461 0.514 1.00 18.60 69 THR A O 1
ATOM 556 N N . TRP A 1 70 ? 13.540 71.221 0.376 1.00 18.03 70 TRP A N 1
ATOM 557 C CA . TRP A 1 70 ? 13.528 71.070 1.834 1.00 18.38 70 TRP A CA 1
ATOM 558 C C . TRP A 1 70 ? 14.701 71.829 2.466 1.00 18.58 70 TRP A C 1
ATOM 559 O O . TRP A 1 70 ? 14.544 72.566 3.446 1.00 18.57 70 TRP A O 1
ATOM 570 N N . ASN A 1 71 ? 15.886 71.654 1.897 1.00 19.09 71 ASN A N 1
ATOM 571 C CA . ASN A 1 71 ? 17.057 72.370 2.383 1.00 19.38 71 ASN A CA 1
ATOM 572 C C . ASN A 1 71 ? 16.912 73.883 2.271 1.00 19.53 71 ASN A C 1
ATOM 573 O O . ASN A 1 71 ? 17.301 74.605 3.189 1.00 20.08 71 ASN A O 1
ATOM 578 N N . GLU A 1 72 ? 16.333 74.363 1.173 1.00 19.69 72 GLU A N 1
ATOM 579 C CA . GLU A 1 72 ? 16.172 75.809 0.984 1.00 20.59 72 GLU A CA 1
ATOM 580 C C . GLU A 1 72 ? 15.236 76.407 2.018 1.00 19.79 72 GLU A C 1
ATOM 581 O O . GLU A 1 72 ? 15.515 77.471 2.574 1.00 19.22 72 GLU A O 1
ATOM 587 N N . ILE A 1 73 ? 14.125 75.734 2.292 1.00 19.10 73 ILE A N 1
ATOM 588 C CA A ILE A 1 73 ? 13.145 76.300 3.209 0.50 18.71 73 ILE A CA 1
ATOM 589 C CA B ILE A 1 73 ? 13.135 76.261 3.228 0.50 19.57 73 ILE A CA 1
ATOM 590 C C . ILE A 1 73 ? 13.673 76.227 4.650 1.00 19.87 73 ILE A C 1
ATOM 591 O O . ILE A 1 73 ? 13.458 77.152 5.432 1.00 19.71 73 ILE A O 1
ATOM 600 N N . LYS A 1 74 ? 14.388 75.157 4.985 1.00 20.22 74 LYS A N 1
ATOM 601 C CA . LYS A 1 74 ? 15.001 75.040 6.313 1.00 21.42 74 LYS A CA 1
ATOM 602 C C . LYS A 1 74 ? 16.030 76.153 6.549 1.00 21.45 74 LYS A C 1
ATOM 603 O O . LYS A 1 74 ? 16.099 76.709 7.650 1.00 22.34 74 LYS A O 1
ATOM 609 N N . LYS A 1 75 ? 16.808 76.489 5.518 1.00 21.44 75 LYS A N 1
ATOM 610 C CA . LYS A 1 75 ? 17.784 77.583 5.606 1.00 21.98 75 LYS A CA 1
ATOM 611 C C . LYS A 1 75 ? 17.084 78.926 5.846 1.00 22.16 75 LYS A C 1
ATOM 612 O O . LYS A 1 75 ? 17.568 79.783 6.606 1.00 22.94 75 LYS A O 1
ATOM 614 N N . GLY A 1 76 ? 15.942 79.115 5.200 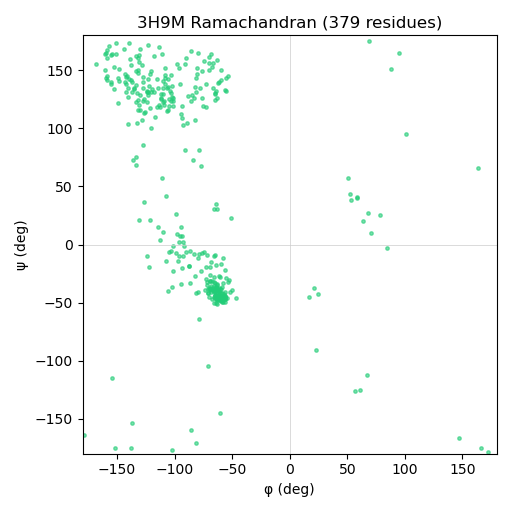1.00 21.91 76 GLY A N 1
ATOM 615 C CA . GLY A 1 76 ? 15.200 80.354 5.340 1.00 22.04 76 GLY A CA 1
ATOM 616 C C . GLY A 1 76 ? 14.428 80.474 6.641 1.00 22.05 76 GLY A C 1
ATOM 617 O O . GLY A 1 76 ? 14.103 81.582 7.064 1.00 23.44 76 GLY A O 1
ATOM 618 N N . TYR A 1 77 ? 14.127 79.331 7.261 1.00 21.64 77 TYR A N 1
ATOM 619 C CA . TYR A 1 77 ? 13.285 79.256 8.437 1.00 21.78 77 TYR A CA 1
ATOM 620 C C . TYR A 1 77 ? 13.937 78.363 9.476 1.00 23.93 77 TYR A C 1
ATOM 621 O O . TYR A 1 77 ? 13.449 77.270 9.780 1.00 23.74 77 TYR A O 1
ATOM 630 N N . THR A 1 78 ? 15.047 78.857 10.008 1.00 26.29 78 THR A N 1
ATOM 631 C CA . THR A 1 78 ? 15.711 78.216 11.128 1.00 28.73 78 THR A CA 1
ATOM 632 C C . THR A 1 78 ? 14.911 78.531 12.405 1.00 28.46 78 THR A C 1
ATOM 633 O O . THR A 1 78 ? 14.236 79.571 12.516 1.00 29.59 78 THR A O 1
ATOM 637 N N . ASN A 1 79 ? 14.942 77.596 13.342 1.00 28.84 79 ASN A N 1
ATOM 638 C CA . ASN A 1 79 ? 14.265 77.756 14.613 1.00 28.41 79 ASN A CA 1
ATOM 639 C C . ASN A 1 79 ? 12.763 77.991 14.407 1.00 26.09 79 ASN A C 1
ATOM 640 O O . ASN A 1 79 ? 12.126 78.782 15.098 1.00 26.76 79 ASN A O 1
ATOM 645 N N . GLU A 1 80 ? 12.199 77.254 13.450 1.00 23.76 80 GLU A N 1
ATOM 646 C CA . GLU A 1 80 ? 10.806 77.427 13.073 1.00 22.09 80 GLU A CA 1
ATOM 647 C C . GLU A 1 80 ? 10.126 76.077 12.845 1.00 20.04 80 GLU A C 1
ATOM 648 O O . GLU A 1 80 ? 10.794 75.073 12.649 1.00 20.39 80 GLU A O 1
ATOM 654 N N . TRP A 1 81 ? 8.801 76.074 12.907 1.00 17.70 81 TRP A N 1
ATOM 655 C CA . TRP A 1 81 ? 7.998 74.880 12.593 1.00 16.43 81 TRP A CA 1
ATOM 656 C C . TRP A 1 81 ? 7.899 74.698 11.091 1.00 15.81 81 TRP A C 1
ATOM 657 O O . TRP A 1 81 ? 7.615 75.662 10.388 1.00 16.20 81 TRP A O 1
ATOM 668 N N . ILE A 1 82 ? 8.095 73.470 10.606 1.00 14.70 82 ILE A N 1
ATOM 669 C CA . ILE A 1 82 ? 7.896 73.156 9.176 1.00 14.99 82 ILE A CA 1
ATOM 670 C C . ILE A 1 82 ? 7.095 71.875 9.120 1.00 14.10 82 ILE A C 1
ATOM 671 O O . ILE A 1 82 ? 7.536 70.869 9.663 1.00 15.23 82 ILE A O 1
ATOM 676 N N . PHE A 1 83 ? 5.946 71.912 8.455 1.00 13.38 83 PHE A N 1
ATOM 677 C CA . PHE A 1 83 ? 5.135 70.707 8.240 1.00 12.84 83 PHE A CA 1
ATOM 678 C C . PHE A 1 83 ? 5.313 70.259 6.797 1.00 13.36 83 PHE A C 1
ATOM 679 O O . PHE A 1 83 ? 5.261 71.081 5.878 1.00 13.04 83 PHE A O 1
ATOM 687 N N . VAL A 1 84 ? 5.563 68.962 6.620 1.00 13.16 84 VAL A N 1
ATOM 688 C CA . VAL A 1 84 ? 6.116 68.420 5.373 1.00 13.59 84 VAL A CA 1
ATOM 689 C C . VAL A 1 84 ? 5.364 67.192 4.929 1.00 13.59 84 VAL A C 1
ATOM 690 O O . VAL A 1 84 ? 5.058 66.319 5.751 1.00 13.97 84 VAL A O 1
ATOM 694 N N . PHE A 1 85 ? 5.098 67.124 3.623 1.00 12.94 85 PHE A N 1
ATOM 695 C CA . PHE A 1 85 ? 4.693 65.891 2.934 1.00 13.11 85 PHE A CA 1
ATOM 696 C C . PHE A 1 85 ? 5.730 65.623 1.858 1.00 12.51 85 PHE A C 1
ATOM 697 O O . PHE A 1 85 ? 6.090 66.524 1.098 1.00 12.59 85 PHE A O 1
ATOM 705 N N . ALA A 1 86 ? 6.230 64.389 1.794 1.00 12.52 86 ALA A N 1
ATOM 706 C CA . ALA A 1 86 ? 7.093 63.975 0.696 1.00 11.84 86 ALA A CA 1
ATOM 707 C C . ALA A 1 86 ? 6.578 62.698 0.067 1.00 12.76 86 ALA A C 1
ATOM 708 O O . ALA A 1 86 ? 6.369 61.707 0.761 1.00 13.21 86 ALA A O 1
ATOM 710 N N . SE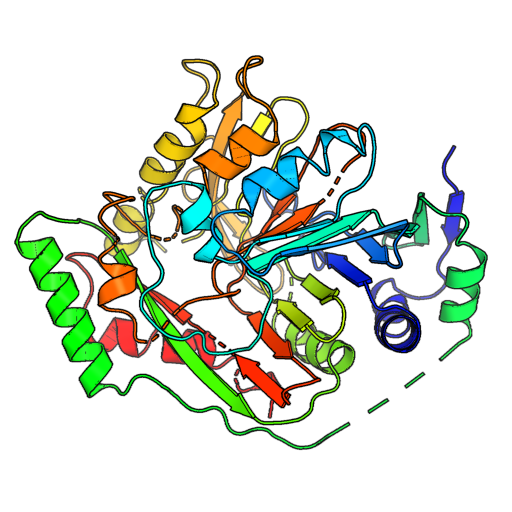R A 1 87 ? 6.323 62.744 -1.236 1.00 12.93 87 SER A N 1
ATOM 711 C CA . SER A 1 87 ? 5.843 61.564 -1.963 1.00 13.01 87 SER A CA 1
ATOM 712 C C . SER A 1 87 ? 6.928 60.505 -2.084 1.00 12.92 87 SER A C 1
ATOM 713 O O . SER A 1 87 ? 8.120 60.799 -1.993 1.00 13.23 87 SER A O 1
ATOM 716 N N . TYR A 1 88 ? 6.517 59.264 -2.369 1.00 12.31 88 TYR A N 1
ATOM 717 C CA . TYR A 1 88 ? 7.480 58.184 -2.620 1.00 13.30 88 TYR A CA 1
ATOM 718 C C . TYR A 1 88 ? 8.413 58.519 -3.780 1.00 13.54 88 TYR A C 1
ATOM 719 O O . TYR A 1 88 ? 9.574 58.141 -3.769 1.00 14.63 88 TYR A O 1
ATOM 728 N N . ASP A 1 89 ? 7.895 59.251 -4.761 1.00 14.35 89 ASP A N 1
ATOM 729 C CA . ASP A 1 89 ? 8.685 59.647 -5.920 1.00 14.67 89 ASP A CA 1
ATOM 730 C C . ASP A 1 89 ? 9.837 60.604 -5.584 1.00 15.25 89 ASP A C 1
ATOM 731 O O . ASP A 1 89 ? 10.717 60.813 -6.418 1.00 14.73 89 ASP A O 1
ATOM 736 N N . GLY A 1 90 ? 9.879 61.127 -4.353 1.00 14.83 90 GLY A N 1
ATOM 737 C CA . GLY A 1 90 ? 11.061 61.820 -3.832 1.00 15.68 90 GLY A CA 1
ATOM 738 C C . GLY A 1 90 ? 12.312 60.955 -3.841 1.00 15.90 90 GLY A C 1
ATOM 739 O O . GLY A 1 90 ? 13.427 61.460 -3.637 1.00 17.46 90 GLY A O 1
ATOM 740 N N . LYS A 1 91 ? 12.144 59.650 -4.070 1.00 16.18 91 LYS A N 1
ATOM 741 C CA . LYS A 1 91 ? 13.282 58.765 -4.332 1.00 16.19 91 LYS A CA 1
ATOM 742 C C . LYS A 1 91 ? 14.160 59.308 -5.453 1.00 17.64 91 LYS A C 1
ATOM 743 O O . LYS A 1 91 ? 15.372 59.082 -5.451 1.00 17.48 91 LYS A O 1
ATOM 749 N N . ASN A 1 92 ? 13.544 60.029 -6.391 1.00 17.49 92 ASN A N 1
ATOM 750 C CA . ASN A 1 92 ? 14.261 60.569 -7.558 1.00 18.67 92 ASN A CA 1
ATOM 751 C C . ASN A 1 92 ? 15.141 61.758 -7.190 1.00 19.70 92 ASN A C 1
ATOM 752 O O . ASN A 1 92 ? 15.885 62.241 -8.043 1.00 20.64 92 ASN A O 1
ATOM 757 N N . SER A 1 93 ? 15.019 62.204 -5.934 1.00 19.91 93 SER A N 1
ATOM 758 C CA . SER A 1 93 ? 15.868 63.233 -5.300 1.00 21.11 93 SER A CA 1
ATOM 759 C C . SER A 1 93 ? 16.975 62.637 -4.416 1.00 22.26 93 SER A C 1
ATOM 760 O O . SER A 1 93 ? 17.820 63.380 -3.900 1.00 23.93 93 SER A O 1
ATOM 763 N N . VAL A 1 94 ? 16.955 61.320 -4.200 1.00 21.98 94 VAL A N 1
ATOM 764 C CA . VAL A 1 94 ? 17.950 60.641 -3.355 1.00 21.98 94 VAL A CA 1
ATOM 765 C C . VAL A 1 94 ? 18.935 59.860 -4.213 1.00 22.87 94 VAL A C 1
ATOM 766 O O . VAL A 1 94 ? 20.126 59.840 -3.921 1.00 23.43 94 VAL A O 1
ATOM 770 N N . GLU A 1 95 ? 18.421 59.211 -5.255 1.00 23.60 95 GLU A N 1
ATOM 771 C CA . GLU A 1 95 ? 19.225 58.402 -6.172 1.00 24.28 95 GLU A CA 1
ATOM 772 C C . GLU A 1 95 ? 18.924 58.781 -7.626 1.00 24.75 95 GLU A C 1
ATOM 773 O O . GLU A 1 95 ? 17.948 59.486 -7.915 1.00 24.51 95 GLU A O 1
ATOM 779 N N . GLN A 1 96 ? 19.763 58.293 -8.542 1.00 25.19 96 GLN A N 1
ATOM 780 C CA . GLN A 1 96 ? 19.565 58.504 -9.975 1.00 25.32 96 GLN A CA 1
ATOM 781 C C . GLN A 1 96 ? 18.496 57.523 -10.457 1.00 25.19 96 GLN A C 1
ATOM 782 O O . GLN A 1 96 ? 18.795 56.437 -10.992 1.00 25.61 96 GLN A O 1
ATOM 784 N N . LEU A 1 97 ? 17.251 57.915 -10.227 1.00 24.18 97 LEU A N 1
ATOM 785 C CA . LEU A 1 97 ? 16.091 57.083 -10.510 1.00 23.49 97 LEU A CA 1
ATOM 786 C C . LEU A 1 97 ? 15.067 57.879 -11.278 1.00 23.55 97 LEU A C 1
ATOM 787 O O . LEU A 1 97 ? 15.099 59.111 -11.300 1.00 24.52 97 LEU A O 1
ATOM 792 N N . HIS A 1 98 ? 14.143 57.161 -11.897 1.00 23.40 98 HIS A N 1
ATOM 793 C CA . HIS A 1 98 ? 13.064 57.760 -12.649 1.00 24.10 98 HIS A CA 1
ATOM 794 C C . HIS A 1 98 ? 11.760 57.092 -12.264 1.00 22.22 98 HIS A C 1
ATOM 795 O O . HIS A 1 98 ? 11.758 56.015 -11.674 1.00 21.31 98 HIS A O 1
ATOM 802 N N . THR A 1 99 ? 10.651 57.753 -12.583 1.00 20.69 99 THR A N 1
ATOM 803 C CA . THR A 1 99 ? 9.334 57.183 -12.373 1.00 20.30 99 THR A CA 1
ATOM 804 C C . THR A 1 99 ? 8.713 57.047 -13.744 1.00 20.79 99 THR A C 1
ATOM 805 O O . THR A 1 99 ? 8.363 58.047 -14.382 1.00 21.43 99 THR A O 1
ATOM 809 N N . SER A 1 100 ? 8.580 55.801 -14.194 1.00 20.92 100 SER A N 1
ATOM 810 C CA . SER A 1 100 ? 8.251 55.522 -15.587 1.00 21.53 100 SER A CA 1
ATOM 811 C C . SER A 1 100 ? 6.771 55.488 -15.907 1.00 22.25 100 SER A C 1
ATOM 812 O O . SER A 1 100 ? 6.415 55.558 -17.095 1.00 23.42 100 SER A O 1
ATOM 815 N N . LYS A 1 101 ? 5.915 55.330 -14.897 1.00 22.50 101 LYS A N 1
ATOM 816 C CA . LYS A 1 101 ? 4.479 55.167 -15.125 1.00 22.91 101 LYS A CA 1
ATOM 817 C C . LYS A 1 101 ? 3.714 56.383 -14.636 1.00 23.00 101 LYS A C 1
ATOM 818 O O . LYS A 1 101 ? 4.226 57.193 -13.868 1.00 22.89 101 LYS A O 1
ATOM 824 N N . GLU A 1 102 ? 2.471 56.489 -15.089 1.00 24.15 102 GLU A N 1
ATOM 825 C CA . GLU A 1 102 ? 1.588 57.558 -14.658 1.00 25.05 102 GLU A CA 1
ATOM 826 C C . GLU A 1 102 ? 1.192 57.352 -13.208 1.00 23.83 102 GLU A C 1
ATOM 827 O O . GLU A 1 102 ? 1.126 56.216 -12.727 1.00 23.08 102 GLU A O 1
ATOM 833 N N . ALA A 1 103 ? 0.945 58.452 -12.505 1.00 23.48 103 ALA A N 1
ATOM 834 C CA . ALA A 1 103 ? 0.423 58.352 -11.151 1.00 23.04 103 ALA A CA 1
ATOM 835 C C . ALA A 1 103 ? -1.076 58.087 -11.211 1.00 22.39 103 ALA A C 1
ATOM 836 O O . ALA A 1 103 ? -1.722 58.247 -12.252 1.00 22.98 103 ALA A O 1
ATOM 838 N N . GLY A 1 104 ? -1.627 57.668 -10.080 1.00 20.64 104 GLY A N 1
ATOM 839 C CA . GLY A 1 104 ? -3.061 57.413 -9.951 1.00 20.10 104 GLY A CA 1
ATOM 840 C C . GLY A 1 104 ? -3.871 58.597 -9.465 1.00 19.26 104 GLY A C 1
ATOM 841 O O . GLY A 1 104 ? -5.084 58.489 -9.307 1.00 19.59 104 GLY A O 1
ATOM 842 N N . ILE A 1 105 ? -3.202 59.714 -9.190 1.00 18.05 105 ILE A N 1
ATOM 843 C CA . ILE A 1 105 ? -3.860 60.909 -8.680 1.00 17.44 105 ILE A CA 1
ATOM 844 C C . ILE A 1 105 ? -2.975 62.127 -8.943 1.00 17.12 105 ILE A C 1
ATOM 845 O O . ILE A 1 105 ? -1.754 62.028 -8.857 1.00 17.78 105 ILE A O 1
ATOM 850 N N . ALA A 1 106 ? -3.593 63.266 -9.268 1.00 16.52 106 ALA A N 1
ATOM 851 C CA . ALA A 1 106 ? -2.871 64.532 -9.375 1.00 16.60 106 ALA A CA 1
ATOM 852 C C . ALA A 1 106 ? -2.512 64.972 -7.951 1.00 16.03 106 ALA A C 1
ATOM 853 O O . ALA A 1 106 ? -3.398 65.173 -7.125 1.00 16.29 106 ALA A O 1
ATOM 855 N N . PHE A 1 107 ? -1.218 65.078 -7.677 1.00 16.09 107 PHE A N 1
ATOM 856 C CA . PHE A 1 107 ? -0.726 65.302 -6.308 1.00 15.09 107 PHE A CA 1
ATOM 857 C C . PHE A 1 107 ? 0.689 65.843 -6.371 1.00 14.98 107 PHE A C 1
ATOM 858 O O . PHE A 1 107 ? 1.448 65.528 -7.273 1.00 15.95 107 PHE A O 1
ATOM 866 N N . ALA A 1 108 ? 1.063 66.637 -5.380 1.00 14.61 108 ALA A N 1
ATOM 867 C CA . ALA A 1 108 ? 2.423 67.139 -5.278 1.00 14.44 108 ALA A CA 1
ATOM 868 C C . ALA A 1 108 ? 3.458 66.018 -5.176 1.00 14.42 108 ALA A C 1
ATOM 869 O O . ALA A 1 108 ? 3.188 64.951 -4.606 1.00 15.35 108 ALA A O 1
ATOM 871 N N . ALA A 1 109 ? 4.663 66.271 -5.678 1.00 14.02 109 ALA A N 1
ATOM 872 C CA . ALA A 1 109 ? 5.821 65.454 -5.330 1.00 14.20 109 ALA A CA 1
ATOM 873 C C . ALA A 1 109 ? 6.229 65.669 -3.876 1.00 13.79 109 ALA A C 1
ATOM 874 O O . ALA A 1 109 ? 6.792 64.764 -3.236 1.00 14.02 109 ALA A O 1
ATOM 876 N N . ALA A 1 110 ? 6.005 66.888 -3.371 1.00 13.28 110 ALA A N 1
ATOM 877 C CA . ALA A 1 110 ? 6.234 67.218 -1.948 1.00 13.56 110 ALA A CA 1
ATOM 878 C C . ALA A 1 110 ? 5.611 68.558 -1.658 1.00 13.55 110 ALA A C 1
ATOM 879 O O . ALA A 1 110 ? 5.417 69.363 -2.569 1.00 13.71 110 ALA A O 1
ATOM 881 N N . THR A 1 111 ? 5.273 68.796 -0.398 1.00 13.70 111 THR A N 1
ATOM 882 C CA . THR A 1 111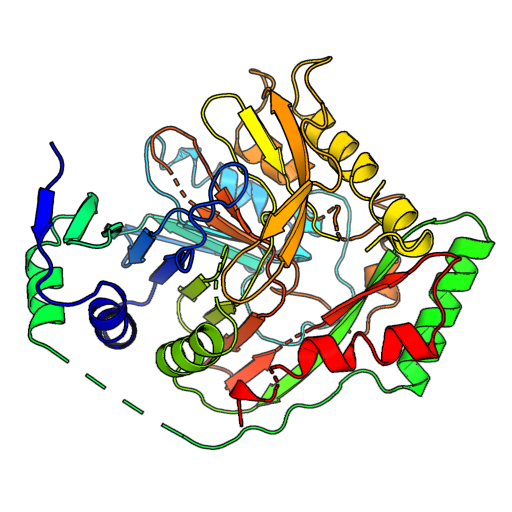 ? 4.818 70.117 0.032 1.00 13.95 111 THR A CA 1
ATOM 883 C C . THR A 1 111 ? 5.434 70.493 1.358 1.00 13.60 111 THR A C 1
ATOM 884 O O . THR A 1 111 ? 5.802 69.633 2.166 1.00 13.26 111 THR A O 1
ATOM 888 N N . PHE A 1 112 ? 5.540 71.802 1.583 1.00 13.17 112 PHE A N 1
ATOM 889 C CA . PHE A 1 112 ? 6.143 72.356 2.799 1.00 13.69 112 PHE A CA 1
ATOM 890 C C . PHE A 1 112 ? 5.319 73.555 3.218 1.00 14.13 112 PHE A C 1
ATOM 891 O O . PHE A 1 112 ? 4.964 74.389 2.378 1.00 13.95 112 PHE A O 1
ATOM 899 N N . PHE A 1 113 ? 5.001 73.680 4.502 1.00 13.40 113 PHE A N 1
ATOM 900 C CA . PHE A 1 113 ? 4.462 74.952 4.959 1.00 14.19 113 PHE A CA 1
ATOM 901 C C . PHE A 1 113 ? 4.964 75.323 6.333 1.00 14.08 113 PHE A C 1
ATOM 902 O O . PHE A 1 113 ? 5.216 74.456 7.179 1.00 13.42 113 PHE A O 1
ATOM 910 N N . ILE A 1 114 ? 5.179 76.626 6.510 1.00 13.82 114 ILE A N 1
ATOM 911 C CA . ILE A 1 114 ? 5.491 77.233 7.804 1.00 14.11 114 ILE A CA 1
ATOM 912 C C . ILE A 1 114 ? 4.153 77.677 8.384 1.00 14.89 114 ILE A C 1
ATOM 913 O O . ILE A 1 114 ? 3.557 78.654 7.927 1.00 14.57 114 ILE A O 1
ATOM 918 N N . PRO A 1 115 ? 3.610 76.928 9.348 1.00 14.92 115 PRO A N 1
ATOM 919 C CA . PRO A 1 115 ? 2.249 77.188 9.797 1.00 15.10 115 PRO A CA 1
ATOM 920 C C . PRO A 1 115 ? 2.094 78.525 10.527 1.00 15.38 115 PRO A C 1
ATOM 921 O O . PRO A 1 115 ? 3.040 78.987 11.151 1.00 15.68 115 PRO A O 1
ATOM 925 N N . GLU A 1 116 ? 0.892 79.082 10.465 1.00 16.31 116 GLU A N 1
ATOM 926 C CA . GLU A 1 116 ? 0.577 80.301 11.203 1.00 16.48 116 GLU A CA 1
ATOM 927 C C . GLU A 1 116 ? 0.302 79.935 12.652 1.00 16.62 116 GLU A C 1
ATOM 928 O O . GLU A 1 116 ? 0.713 80.663 13.572 1.00 16.94 116 GLU A O 1
ATOM 934 N N . HIS A 1 117 ? -0.419 78.831 12.842 1.00 15.52 117 HIS A N 1
ATOM 935 C CA . HIS A 1 117 ? -0.864 78.373 14.155 1.00 15.59 117 HIS A CA 1
ATOM 936 C C . HIS A 1 117 ? -0.377 76.962 14.385 1.00 15.25 117 HIS A C 1
ATOM 937 O O . HIS A 1 117 ? -0.533 76.106 13.509 1.00 15.35 117 HIS A O 1
ATOM 944 N N . VAL A 1 118 ? 0.209 76.713 15.562 1.00 14.82 118 VAL A N 1
ATOM 945 C CA . VAL A 1 118 ? 0.601 75.363 15.966 1.00 14.33 118 VAL A CA 1
ATOM 946 C C . VAL A 1 118 ? 0.066 75.111 17.370 1.00 14.33 118 VAL A C 1
ATOM 947 O O . VAL A 1 118 ? 0.447 75.815 18.312 1.00 14.54 118 VAL A O 1
ATOM 951 N N . TRP A 1 119 ? -0.840 74.138 17.468 1.00 13.80 119 TRP A N 1
ATOM 952 C CA . TRP A 1 119 ? -1.458 73.728 18.726 1.00 14.52 119 TRP A CA 1
ATOM 953 C C . TRP A 1 119 ? -1.077 72.308 19.068 1.00 14.11 119 TRP A C 1
ATOM 954 O O . TRP A 1 119 ? -1.010 71.448 18.215 1.00 14.33 119 TRP A O 1
ATOM 965 N N . GLU A 1 120 ? -0.866 72.057 20.357 1.00 14.10 120 GLU A N 1
ATOM 966 C CA . GLU A 1 120 ? -0.727 70.694 20.832 1.00 14.10 120 GLU A CA 1
ATOM 967 C C . GLU A 1 120 ? -1.967 70.356 21.639 1.00 14.89 120 GLU A C 1
ATOM 968 O O . GLU A 1 120 ? -2.293 71.028 22.642 1.00 15.60 120 GLU A O 1
ATOM 974 N N . ILE A 1 121 ? -2.666 69.329 21.178 1.00 14.87 121 ILE A N 1
ATOM 975 C CA . ILE A 1 121 ? -3.941 68.941 21.749 1.00 15.45 121 ILE A CA 1
ATOM 976 C C . ILE A 1 121 ? -3.650 68.025 22.927 1.00 16.35 121 ILE A C 1
ATOM 977 O O . ILE A 1 121 ? -2.954 67.008 22.776 1.00 16.98 121 ILE A O 1
ATOM 982 N N . GLN A 1 122 ? -4.155 68.398 24.102 1.00 16.37 122 GLN A N 1
ATOM 983 C CA . GLN A 1 122 ? -3.987 67.592 25.320 1.00 16.89 122 GLN A CA 1
ATOM 984 C C . GLN A 1 122 ? -5.353 67.157 25.798 1.00 17.14 122 GLN A C 1
ATOM 985 O O . GLN A 1 122 ? -6.366 67.713 25.400 1.00 16.75 122 GLN A O 1
ATOM 991 N N . PRO A 1 123 ? -5.389 66.139 26.660 1.00 17.56 123 PRO A N 1
ATOM 992 C CA . PRO A 1 123 ? -6.693 65.702 27.129 1.00 18.22 123 PRO A CA 1
ATOM 993 C C . PRO A 1 123 ? -7.569 66.790 27.731 1.00 18.57 123 PRO A C 1
ATOM 994 O O . PRO A 1 123 ? -8.805 66.707 27.607 1.00 19.76 123 PRO A O 1
ATOM 998 N N . ASP A 1 124 ? -6.970 67.786 28.377 1.00 18.94 124 ASP A N 1
ATOM 999 C CA . ASP A 1 124 ? -7.747 68.802 29.102 1.00 19.66 124 ASP A CA 1
ATOM 1000 C C . ASP A 1 124 ? -7.681 70.193 28.493 1.00 19.58 124 ASP A C 1
ATOM 1001 O O . ASP A 1 124 ? -8.245 71.139 29.034 1.00 20.41 124 ASP A O 1
ATOM 1006 N N . GLY A 1 125 ? -7.022 70.349 27.352 1.00 17.84 125 GLY A N 1
ATOM 1007 C CA . GLY A 1 125 ? -6.867 71.682 26.801 1.00 18.02 125 GLY A CA 1
ATOM 1008 C C . GLY A 1 125 ? -5.942 71.729 25.601 1.00 17.19 125 GLY A C 1
ATOM 1009 O O . GLY A 1 125 ? -5.434 70.708 25.159 1.00 17.21 125 GLY A O 1
ATOM 1010 N N . ILE A 1 126 ? -5.769 72.950 25.108 1.00 17.52 126 ILE A N 1
ATOM 1011 C CA . ILE A 1 126 ? -4.974 73.246 23.919 1.00 17.02 126 ILE A CA 1
ATOM 1012 C C . ILE A 1 126 ? -3.772 74.091 24.313 1.00 17.12 126 ILE A C 1
ATOM 1013 O O . ILE A 1 126 ? -3.920 75.209 24.822 1.00 17.48 126 ILE A O 1
ATOM 1018 N N . LEU A 1 127 ? -2.578 73.549 24.084 1.00 15.92 127 LEU A N 1
ATOM 1019 C CA . LEU A 1 127 ? -1.328 74.253 24.337 1.00 15.65 127 LEU A CA 1
ATOM 1020 C C . LEU A 1 127 ? -0.896 74.926 23.042 1.00 16.44 127 LEU A C 1
ATOM 1021 O O . LEU A 1 127 ? -0.676 74.255 22.024 1.00 16.42 127 LEU A O 1
ATOM 1026 N N . ILE A 1 128 ? -0.794 76.246 23.069 1.00 16.39 128 ILE A N 1
ATOM 1027 C CA . ILE A 1 128 ? -0.484 77.002 21.848 1.00 16.75 128 ILE A CA 1
ATOM 1028 C C . ILE A 1 128 ? 1.006 77.268 21.732 1.00 16.52 128 ILE A C 1
ATOM 1029 O O . ILE A 1 128 ? 1.580 78.026 22.515 1.00 16.85 128 ILE A O 1
ATOM 1034 N N . HIS A 1 129 ? 1.633 76.631 20.739 1.00 16.40 129 HIS A N 1
ATOM 1035 C CA . HIS A 1 129 ? 3.057 76.768 20.478 1.00 16.58 129 HIS A CA 1
ATOM 1036 C C . HIS A 1 129 ? 3.381 77.957 19.580 1.00 17.24 129 HIS A C 1
ATOM 1037 O O . HIS A 1 129 ? 4.433 78.568 19.714 1.00 17.95 129 HIS A O 1
ATOM 1044 N N . LYS A 1 130 ? 2.475 78.255 18.655 1.00 16.38 130 LYS A N 1
ATOM 1045 C CA . LYS A 1 130 ? 2.681 79.350 17.719 1.00 17.40 130 LYS A CA 1
ATOM 1046 C C . LYS A 1 130 ? 1.361 79.972 17.330 1.00 17.22 130 LYS A C 1
ATOM 1047 O O . LYS A 1 130 ? 0.335 79.298 17.168 1.00 16.18 130 LYS A O 1
ATOM 1053 N N . GLY A 1 131 ? 1.397 81.292 17.168 1.00 19.71 131 GLY A N 1
ATOM 1054 C CA . GLY A 1 131 ? 0.235 82.046 16.766 1.00 21.32 131 GLY A CA 1
ATOM 1055 C C . GLY A 1 131 ? -0.460 82.584 17.998 1.00 23.61 131 GLY A C 1
ATOM 1056 O O . GLY A 1 131 ? -0.224 82.130 19.115 1.00 25.08 131 GLY A O 1
ATOM 1057 N N . SER A 1 132 ? -1.349 83.531 17.797 1.00 25.78 132 SER A N 1
ATOM 1058 C CA . SER A 1 132 ? -2.090 84.059 18.936 1.00 26.66 132 SER A CA 1
ATOM 1059 C C . SER A 1 132 ? -3.532 83.625 18.799 1.00 26.68 132 SER A C 1
ATOM 1060 O O . SER A 1 132 ? -4.442 84.443 18.780 1.00 28.39 132 SER A O 1
ATOM 1063 N N . GLY A 1 133 ? -3.730 82.309 18.713 1.00 25.39 133 GLY A N 1
ATOM 1064 C CA . GLY A 1 133 ? -4.999 81.745 18.296 1.00 25.26 133 GLY A CA 1
ATOM 1065 C C . GLY A 1 133 ? -5.994 81.357 19.368 1.00 24.91 133 GLY A C 1
ATOM 1066 O O . GLY A 1 133 ? -6.950 80.651 19.064 1.00 24.07 133 GLY A O 1
ATOM 1067 N N . SER A 1 134 ? -5.792 81.820 20.608 1.00 25.78 134 SER A N 1
ATOM 1068 C CA . SER A 1 134 ? -6.751 81.566 21.706 1.00 26.42 134 SER A CA 1
ATOM 1069 C C . SER A 1 134 ? -8.194 81.829 21.289 1.00 26.06 134 SER A C 1
ATOM 1070 O O . SER A 1 134 ? -9.086 81.015 21.539 1.00 25.38 134 SER A O 1
ATOM 1073 N N . SER A 1 135 ? -8.425 82.956 20.621 1.00 26.67 135 SER A N 1
ATOM 1074 C CA . SER A 1 135 ? -9.779 83.307 20.218 1.00 26.84 135 SER A CA 1
ATOM 1075 C C . SER A 1 135 ? -10.350 82.333 19.178 1.00 26.29 135 SER A C 1
ATOM 1076 O O . SER A 1 135 ? -11.560 82.125 19.130 1.00 26.57 135 SER A O 1
ATOM 1079 N N . LEU A 1 136 ? -9.482 81.708 18.373 1.00 25.33 136 LEU A N 1
ATOM 1080 C CA . LEU A 1 136 ? -9.940 80.690 17.420 1.00 24.90 136 LEU A CA 1
ATOM 1081 C C . LEU A 1 136 ? -10.390 79.410 18.116 1.00 24.89 136 LEU A C 1
ATOM 1082 O O . LEU A 1 136 ? -11.360 78.779 17.701 1.00 24.70 136 LEU A O 1
ATOM 1087 N N . VAL A 1 137 ? -9.688 79.026 19.182 1.00 25.60 137 VAL A N 1
ATOM 1088 C CA . VAL A 1 137 ? -10.118 77.879 19.972 1.00 26.46 137 VAL A CA 1
ATOM 1089 C C . VAL A 1 137 ? -11.537 78.151 20.457 1.00 27.50 137 VAL A C 1
ATOM 1090 O O . VAL A 1 137 ? -12.416 77.300 20.357 1.00 27.68 137 VAL A O 1
ATOM 1094 N N . THR A 1 138 ? -11.751 79.370 20.951 1.00 28.92 138 THR A N 1
ATOM 1095 C CA . THR A 1 138 ? -13.060 79.786 21.442 1.00 29.84 138 THR A CA 1
ATOM 1096 C C . THR A 1 138 ? -14.120 79.765 20.346 1.00 30.13 138 THR A C 1
ATOM 1097 O O . THR A 1 138 ? -15.220 79.265 20.562 1.00 30.14 138 THR A O 1
ATOM 1101 N N . GLU A 1 139 ? -13.779 80.270 19.165 1.00 30.64 139 GLU A N 1
ATOM 1102 C CA . GLU A 1 139 ? -14.688 80.219 18.008 1.00 31.36 139 GLU A CA 1
ATOM 1103 C C . GLU A 1 139 ? -15.107 78.790 17.674 1.00 31.11 139 GLU A C 1
ATOM 1104 O O . GLU A 1 139 ? -16.275 78.521 17.421 1.00 31.18 139 GLU A O 1
ATOM 1110 N N . ILE A 1 140 ? -14.139 77.872 17.666 1.00 31.28 140 ILE A N 1
ATOM 1111 C CA . ILE A 1 140 ? -14.421 76.467 17.390 1.00 31.07 140 ILE A CA 1
ATOM 1112 C C . ILE A 1 140 ? -15.287 75.872 18.504 1.00 32.81 140 ILE A C 1
ATOM 1113 O O . ILE A 1 140 ? -16.264 75.188 18.222 1.00 33.23 140 ILE A O 1
ATOM 1118 N N . GLN A 1 141 ? -14.933 76.149 19.756 1.00 34.47 141 GLN A N 1
ATOM 1119 C CA . GLN A 1 141 ? -15.717 75.683 20.910 1.00 36.49 141 GLN A CA 1
ATOM 1120 C C . GLN A 1 141 ? -17.204 76.048 20.775 1.00 37.69 141 GLN A C 1
ATOM 1121 O O . GLN A 1 141 ? -18.075 75.232 21.082 1.00 37.99 141 GLN A O 1
ATOM 1127 N N . HIS A 1 142 ? -17.482 77.259 20.289 1.00 39.20 142 HIS A N 1
ATOM 1128 C CA . HIS A 1 142 ? -18.853 77.772 20.204 1.00 40.52 142 HIS A CA 1
ATOM 1129 C C . HIS A 1 142 ? -19.463 77.692 18.805 1.00 40.92 142 HIS A C 1
ATOM 1130 O O . HIS A 1 142 ? -20.621 78.055 18.616 1.00 41.34 142 HIS A O 1
ATOM 1137 N N . ALA A 1 143 ? -18.701 77.207 17.829 1.00 41.24 143 ALA A N 1
ATOM 1138 C CA . ALA A 1 143 ? -19.210 77.052 16.466 1.00 41.32 143 ALA A CA 1
ATOM 1139 C C . ALA A 1 143 ? -20.408 76.101 16.413 1.00 41.48 143 ALA A C 1
ATOM 1140 O O . ALA A 1 143 ? -20.466 75.110 17.150 1.00 41.67 143 ALA A O 1
ATOM 1142 N N . GLN A 1 151 ? -23.567 63.232 -0.026 1.00 42.94 151 GLN A N 1
ATOM 1143 C CA . GLN A 1 151 ? -22.620 62.269 0.530 1.00 42.76 151 GLN A CA 1
ATOM 1144 C C . GLN A 1 151 ? -22.761 60.880 -0.111 1.00 42.32 151 GLN A C 1
ATOM 1145 O O . GLN A 1 151 ? -23.132 59.918 0.560 1.00 43.11 151 GLN A O 1
ATOM 1147 N N . SER A 1 152 ? -22.445 60.780 -1.401 1.00 41.49 152 SER A N 1
ATOM 1148 C CA . SER A 1 152 ? -22.637 59.537 -2.157 1.00 40.66 152 SER A CA 1
ATOM 1149 C C . SER A 1 152 ? -21.531 58.499 -1.942 1.00 39.75 152 SER A C 1
ATOM 1150 O O . SER A 1 152 ? -20.373 58.838 -1.659 1.00 39.66 152 SER A O 1
ATOM 1153 N N . ASP A 1 153 ? -21.904 57.233 -2.100 1.00 38.19 153 ASP A N 1
ATOM 1154 C CA . ASP A 1 153 ? -20.960 56.130 -2.012 1.00 37.27 153 ASP A CA 1
ATOM 1155 C C . ASP A 1 153 ? -20.101 56.095 -3.271 1.00 35.85 153 ASP A C 1
ATOM 1156 O O . ASP A 1 153 ? -20.490 56.594 -4.332 1.00 35.20 153 ASP A O 1
ATOM 1161 N N . ILE A 1 154 ? -18.935 55.474 -3.150 1.00 34.21 154 ILE A N 1
ATOM 1162 C CA . ILE A 1 154 ? -17.924 55.531 -4.200 1.00 32.84 154 ILE A CA 1
ATOM 1163 C C . ILE A 1 154 ? -17.397 54.134 -4.510 1.00 31.68 154 ILE A C 1
ATOM 1164 O O . ILE A 1 154 ? -16.935 53.420 -3.618 1.00 32.09 154 ILE A O 1
ATOM 1169 N N . PHE A 1 155 ? -17.489 53.734 -5.774 1.00 30.22 155 PHE A N 1
ATOM 1170 C CA . PHE A 1 155 ? -16.977 52.452 -6.201 1.00 29.24 155 PHE A CA 1
ATOM 1171 C C . PHE A 1 155 ? -15.471 52.545 -6.444 1.00 27.80 155 PHE A C 1
ATOM 1172 O O . PHE A 1 155 ? -15.008 53.458 -7.138 1.00 27.86 155 PHE A O 1
ATOM 1180 N N . VAL A 1 156 ? -14.723 51.591 -5.891 1.00 25.56 156 VAL A N 1
ATOM 1181 C CA . VAL A 1 156 ? -13.263 51.591 -5.991 1.00 24.04 156 VAL A CA 1
ATOM 1182 C C . VAL A 1 156 ? -12.785 50.540 -6.988 1.00 23.58 156 VAL A C 1
ATOM 1183 O O . VAL A 1 156 ? -13.133 49.356 -6.883 1.00 24.30 156 VAL A O 1
ATOM 1187 N N . LYS A 1 157 ? -12.004 50.989 -7.962 1.00 22.16 157 LYS A N 1
ATOM 1188 C CA . LYS A 1 157 ? -11.491 50.139 -9.028 1.00 22.79 157 LYS A CA 1
ATOM 1189 C C . LYS A 1 157 ? -10.178 49.486 -8.645 1.00 21.36 157 LYS A C 1
ATOM 1190 O O . LYS A 1 157 ? -9.243 50.168 -8.252 1.00 20.46 157 LYS A O 1
ATOM 1196 N N . GLN A 1 158 ? -10.111 48.168 -8.786 1.00 20.57 158 GLN A N 1
ATOM 1197 C CA . GLN A 1 158 ? -8.876 47.422 -8.641 1.00 19.82 158 GLN A CA 1
ATOM 1198 C C . GLN A 1 158 ? -8.103 47.495 -9.946 1.00 20.30 158 GLN A C 1
ATOM 1199 O O . GLN A 1 158 ? -8.472 46.867 -10.956 1.00 20.64 158 GLN A O 1
ATOM 1205 N N . VAL A 1 159 ? -7.015 48.262 -9.948 1.00 19.35 159 VAL A N 1
ATOM 1206 C CA . VAL A 1 159 ? -6.255 48.518 -11.166 1.00 19.21 159 VAL A CA 1
ATOM 1207 C C . VAL A 1 159 ? -5.540 47.282 -11.696 1.00 19.64 159 VAL A C 1
ATOM 1208 O O . VAL A 1 159 ? -5.418 47.114 -12.912 1.00 20.91 159 VAL A O 1
ATOM 1212 N N . VAL A 1 160 ? -5.047 46.439 -10.788 1.00 18.13 160 VAL A N 1
ATOM 1213 C CA . VAL A 1 160 ? -4.256 45.263 -11.152 1.00 18.09 160 VAL A CA 1
ATOM 1214 C C . VAL A 1 160 ? -5.115 44.014 -10.951 1.00 17.91 160 VAL A C 1
ATOM 1215 O O . VAL A 1 160 ? -5.505 43.701 -9.831 1.00 17.48 160 VAL A O 1
ATOM 1219 N N . SER A 1 161 ? -5.417 43.320 -12.046 1.00 17.82 161 SER A N 1
ATOM 1220 C CA . SER A 1 161 ? -6.206 42.101 -11.969 1.00 18.10 161 SER A CA 1
ATOM 1221 C C . SER A 1 161 ? -5.422 41.008 -11.273 1.00 17.48 161 SER A C 1
ATOM 1222 O O . SER A 1 161 ? -4.184 41.062 -11.177 1.00 17.65 161 SER A O 1
ATOM 1225 N N . LYS A 1 162 ? -6.117 39.956 -10.846 1.00 18.04 162 LYS A N 1
ATOM 1226 C CA . LYS A 1 162 ? -5.419 38.810 -10.267 1.00 18.43 162 LYS A CA 1
ATOM 1227 C C . LYS A 1 162 ? -4.413 38.178 -11.238 1.00 18.30 162 LYS A C 1
ATOM 1228 O O . LYS A 1 162 ? -3.305 37.819 -10.818 1.00 17.87 162 LYS A O 1
ATOM 1234 N N . GLU A 1 163 ? -4.782 38.048 -12.522 1.00 18.48 163 GLU A N 1
ATOM 1235 C CA . GLU A 1 163 ? -3.856 37.529 -13.535 1.00 18.96 163 GLU A CA 1
ATOM 1236 C C . GLU A 1 163 ? -2.606 38.402 -13.623 1.00 18.60 163 GLU A C 1
ATOM 1237 O O . GLU A 1 163 ? -1.479 37.896 -13.645 1.00 19.08 163 GLU A O 1
ATOM 1239 N N . SER A 1 164 ? -2.813 39.715 -13.651 1.00 17.81 164 SER A N 1
ATOM 1240 C CA . SER A 1 164 ? -1.700 40.656 -13.695 1.00 17.82 164 SER A CA 1
ATOM 1241 C C . SER A 1 164 ? -0.839 40.610 -12.430 1.00 17.68 164 SER A C 1
ATOM 1242 O O . SER A 1 164 ? 0.389 40.701 -12.521 1.00 17.31 164 SER A O 1
ATOM 1245 N N . TYR A 1 165 ? -1.481 40.483 -11.271 1.00 16.77 165 TYR A N 1
ATOM 1246 C CA . TYR A 1 165 ? -0.761 40.317 -9.998 1.00 16.93 165 TYR A CA 1
ATOM 1247 C C . TYR A 1 165 ? 0.130 39.072 -10.045 1.00 16.69 165 TYR A C 1
ATOM 1248 O O . TYR A 1 165 ? 1.307 39.120 -9.668 1.00 16.45 165 TYR A O 1
ATOM 1257 N N . PHE A 1 166 ? -0.415 37.942 -10.494 1.00 16.75 166 PHE A N 1
ATOM 1258 C CA . PHE A 1 166 ? 0.367 36.706 -10.554 1.00 17.19 166 PHE A CA 1
ATOM 1259 C C . PHE A 1 166 ? 1.530 36.815 -11.541 1.00 17.58 166 PHE A C 1
ATOM 1260 O O . PHE A 1 166 ? 2.598 36.272 -11.297 1.00 17.90 166 PHE A O 1
ATOM 1268 N N . ASN A 1 167 ? 1.324 37.504 -12.658 1.00 18.20 167 ASN A N 1
ATOM 1269 C CA . ASN A 1 167 ? 2.415 37.717 -13.615 1.00 19.08 167 ASN A CA 1
ATOM 1270 C C . ASN A 1 167 ? 3.546 38.526 -12.984 1.00 18.30 167 ASN A C 1
ATOM 1271 O O . ASN A 1 167 ? 4.715 38.179 -13.116 1.00 19.15 167 ASN A O 1
ATOM 1276 N N . ALA A 1 168 ? 3.182 39.595 -12.291 1.00 17.73 168 ALA A N 1
ATOM 1277 C CA . ALA A 1 168 ? 4.160 40.450 -11.617 1.00 17.53 168 ALA A CA 1
ATOM 1278 C C . ALA A 1 168 ? 4.861 39.696 -10.502 1.00 17.45 168 ALA A C 1
ATOM 1279 O O . ALA A 1 168 ? 6.074 39.795 -10.345 1.00 17.91 168 ALA A O 1
ATOM 1281 N N . PHE A 1 169 ? 4.085 38.955 -9.718 1.00 17.60 169 PHE A N 1
ATOM 1282 C CA . PHE A 1 169 ? 4.620 38.132 -8.644 1.00 18.28 169 PHE A CA 1
ATOM 1283 C C . PHE A 1 169 ? 5.657 37.146 -9.192 1.00 19.16 169 PHE A C 1
ATOM 1284 O O . PHE A 1 169 ? 6.746 36.980 -8.612 1.00 19.53 169 PHE A O 1
ATOM 1292 N N . ASP A 1 170 ? 5.337 36.494 -10.303 1.00 19.85 170 ASP A N 1
ATOM 1293 C CA . ASP A 1 170 ? 6.266 35.534 -10.918 1.00 20.86 170 ASP A CA 1
ATOM 1294 C C . ASP A 1 170 ? 7.531 36.249 -11.388 1.00 20.54 170 ASP A C 1
ATOM 1295 O O . ASP A 1 170 ? 8.631 35.718 -11.230 1.00 20.32 170 ASP A O 1
ATOM 1300 N N . GLU A 1 171 ? 7.377 37.433 -11.981 1.00 19.75 171 GLU A N 1
ATOM 1301 C CA . GLU A 1 171 ? 8.538 38.224 -12.408 1.00 20.59 171 GLU A CA 1
ATOM 1302 C C . GLU A 1 171 ? 9.451 38.508 -11.222 1.00 19.94 171 GLU A C 1
ATOM 1303 O O . GLU A 1 171 ? 10.681 38.395 -11.319 1.00 19.72 171 GLU A O 1
ATOM 1309 N N . LEU A 1 172 ? 8.854 38.894 -10.106 1.00 19.72 172 LEU A N 1
ATOM 1310 C CA . LEU A 1 172 ? 9.631 39.188 -8.902 1.00 19.39 172 LEU A CA 1
ATOM 1311 C C . LEU A 1 172 ? 10.319 37.943 -8.359 1.00 19.53 172 LEU A C 1
ATOM 1312 O O . LEU A 1 172 ? 11.460 38.006 -7.896 1.00 19.19 172 LEU A O 1
ATOM 1317 N N . GLN A 1 173 ? 9.626 36.810 -8.384 1.00 19.78 173 GLN A N 1
ATOM 1318 C CA . GLN A 1 173 ? 10.222 35.558 -7.901 1.00 20.15 173 GLN A CA 1
ATOM 1319 C C . GLN A 1 173 ? 11.392 35.129 -8.775 1.00 20.17 173 GLN A C 1
ATOM 1320 O O . GLN A 1 173 ? 12.362 34.540 -8.276 1.00 20.80 173 GLN A O 1
ATOM 1326 N N . GLN A 1 174 ? 11.310 35.422 -10.068 1.00 20.39 174 GLN A N 1
ATOM 1327 C CA . GLN A 1 174 ? 12.418 35.113 -10.973 1.00 20.14 174 GLN A CA 1
ATOM 1328 C C . GLN A 1 174 ? 13.627 35.994 -10.678 1.00 20.11 174 GLN A C 1
ATOM 1329 O O . GLN A 1 174 ? 14.763 35.525 -10.711 1.00 20.28 174 GLN A O 1
ATOM 1331 N N . ILE A 1 175 ? 13.388 37.269 -10.369 1.00 18.51 175 ILE A N 1
ATOM 1332 C CA . ILE A 1 175 ? 14.473 38.173 -9.944 1.00 18.81 175 ILE A CA 1
ATOM 1333 C C . ILE A 1 175 ? 15.157 37.638 -8.684 1.00 18.75 175 ILE A C 1
ATOM 1334 O O . ILE A 1 175 ? 16.386 37.591 -8.597 1.00 18.12 175 ILE A O 1
ATOM 1339 N N . ILE A 1 176 ? 14.357 37.200 -7.717 1.00 18.88 176 ILE A N 1
ATOM 1340 C CA . ILE A 1 176 ? 14.880 36.567 -6.500 1.00 19.35 176 ILE A CA 1
ATOM 1341 C C . ILE A 1 176 ? 15.611 35.252 -6.798 1.00 20.12 176 ILE A C 1
ATOM 1342 O O . ILE A 1 176 ? 16.728 35.032 -6.303 1.00 20.15 176 ILE A O 1
ATOM 1347 N N . ALA A 1 177 ? 15.007 34.388 -7.610 1.00 20.20 177 ALA A N 1
ATOM 1348 C CA . ALA A 1 177 ? 15.623 33.102 -7.946 1.00 21.75 177 ALA A CA 1
ATOM 1349 C C . ALA A 1 177 ? 16.973 33.265 -8.672 1.00 21.94 177 ALA A C 1
ATOM 1350 O O . ALA A 1 177 ? 17.843 32.390 -8.564 1.00 23.26 177 ALA A O 1
ATOM 1352 N N . GLN A 1 178 ? 17.153 34.382 -9.374 1.00 22.49 178 GLN A N 1
ATOM 1353 C CA . GLN A 1 178 ? 18.399 34.701 -10.095 1.00 23.42 178 GLN A CA 1
ATOM 1354 C C . GLN A 1 178 ? 19.460 35.310 -9.189 1.00 22.56 178 GLN A C 1
ATOM 1355 O O . GLN A 1 178 ? 20.588 35.532 -9.631 1.00 23.35 178 GLN A O 1
ATOM 1361 N N . GLY A 1 179 ? 19.085 35.629 -7.953 1.00 21.41 179 GLY A N 1
ATOM 1362 C CA . GLY A 1 179 ? 19.981 36.284 -7.015 1.00 21.17 179 GLY A CA 1
ATOM 1363 C C . GLY A 1 179 ? 20.162 37.778 -7.218 1.00 20.52 179 GLY A C 1
ATOM 1364 O O . GLY A 1 179 ? 21.190 38.328 -6.820 1.00 20.82 179 GLY A O 1
ATOM 1365 N N . ASP A 1 180 ? 19.172 38.443 -7.816 1.00 20.00 180 ASP A N 1
ATOM 1366 C CA . ASP A 1 180 ? 19.250 39.888 -8.018 1.00 20.16 180 ASP A CA 1
ATOM 1367 C C . ASP A 1 180 ? 18.525 40.691 -6.932 1.00 18.92 180 ASP A C 1
ATOM 1368 O O . ASP A 1 180 ? 18.658 41.914 -6.875 1.00 19.80 180 ASP A O 1
ATOM 1373 N N . ALA A 1 181 ? 17.764 40.001 -6.085 1.00 17.50 181 ALA A N 1
ATOM 1374 C CA . ALA A 1 181 ? 17.136 40.621 -4.916 1.00 17.49 181 ALA A CA 1
ATOM 1375 C C . ALA A 1 181 ? 16.808 39.532 -3.934 1.00 17.04 181 ALA A C 1
ATOM 1376 O O . ALA A 1 181 ? 16.713 38.371 -4.319 1.00 17.42 181 ALA A O 1
ATOM 1378 N N . TYR A 1 182 ? 16.600 39.878 -2.665 1.00 17.50 182 TYR A N 1
ATOM 1379 C CA . TYR A 1 182 ? 16.030 38.894 -1.730 1.00 17.72 182 TYR A CA 1
ATOM 1380 C C . TYR A 1 182 ? 14.751 39.327 -1.024 1.00 16.68 182 TYR A C 1
ATOM 1381 O O . TYR A 1 182 ? 14.107 38.511 -0.384 1.00 17.12 182 TYR A O 1
ATOM 1390 N N . GLU A 1 183 ? 14.368 40.600 -1.140 1.00 16.33 183 GLU A N 1
ATOM 1391 C CA . GLU A 1 183 ? 13.092 41.042 -0.594 1.00 16.21 183 GLU A CA 1
ATOM 1392 C C . GLU A 1 183 ? 12.600 42.237 -1.389 1.00 16.55 183 GLU A C 1
ATOM 1393 O O . GLU A 1 183 ? 13.378 43.141 -1.659 1.00 17.17 183 GLU A O 1
ATOM 1399 N N . ILE A 1 184 ? 11.317 42.215 -1.766 1.00 16.69 184 ILE A N 1
ATOM 1400 C CA . ILE A 1 184 ? 10.694 43.308 -2.534 1.00 17.46 184 ILE A CA 1
ATOM 1401 C C . ILE A 1 184 ? 9.288 43.559 -2.024 1.00 17.45 184 ILE A C 1
ATOM 1402 O O . ILE A 1 184 ? 8.489 42.640 -1.951 1.00 17.70 184 ILE A O 1
ATOM 1407 N N . ASN A 1 185 ? 8.981 44.812 -1.672 1.00 16.66 185 ASN A N 1
ATOM 1408 C CA . ASN A 1 185 ? 7.643 45.185 -1.233 1.00 16.90 185 ASN A CA 1
ATOM 1409 C C . ASN A 1 185 ? 6.815 45.583 -2.456 1.00 16.49 185 ASN A C 1
ATOM 1410 O O . ASN A 1 185 ? 7.021 46.639 -3.026 1.00 18.17 185 ASN A O 1
ATOM 1415 N N . TYR A 1 186 ? 5.915 44.700 -2.882 1.00 15.32 186 TYR A N 1
ATOM 1416 C CA . TYR A 1 186 ? 5.167 44.866 -4.119 1.00 15.00 186 TYR A CA 1
ATOM 1417 C C . TYR A 1 186 ? 3.759 45.313 -3.767 1.00 14.58 186 TYR A C 1
ATOM 1418 O O . TYR A 1 186 ? 3.057 44.651 -2.982 1.00 14.73 186 TYR A O 1
ATOM 1427 N N . CYS A 1 187 ? 3.370 46.453 -4.338 1.00 14.86 187 CYS A N 1
ATOM 1428 C CA . CYS A 1 187 ? 2.120 47.121 -4.031 1.00 15.92 187 CYS A CA 1
ATOM 1429 C C . CYS A 1 187 ? 1.268 47.250 -5.270 1.00 15.73 187 CYS A C 1
ATOM 1430 O O . CYS A 1 187 ? 1.801 47.382 -6.389 1.00 16.21 187 CYS A O 1
ATOM 1433 N N . ILE A 1 188 ? -0.056 47.239 -5.059 1.00 16.02 188 ILE A N 1
ATOM 1434 C CA . ILE A 1 188 ? -1.016 47.414 -6.144 1.00 16.55 188 ILE A CA 1
ATOM 1435 C C . ILE A 1 188 ? -2.003 48.524 -5.816 1.00 16.26 188 ILE A C 1
ATOM 1436 O O . ILE A 1 188 ? -2.417 48.665 -4.646 1.00 15.75 188 ILE A O 1
ATOM 1441 N N . PRO A 1 189 ? -2.338 49.346 -6.830 1.00 16.83 189 PRO A N 1
ATOM 1442 C CA . PRO A 1 189 ? -3.204 50.508 -6.666 1.00 16.90 189 PRO A CA 1
ATOM 1443 C C . PRO A 1 189 ? -4.698 50.307 -6.883 1.00 16.73 189 PRO A C 1
ATOM 1444 O O . PRO A 1 189 ? -5.128 49.408 -7.633 1.00 17.35 189 PRO A O 1
ATOM 1448 N N . PHE A 1 190 ? -5.461 51.194 -6.248 1.00 16.96 190 PHE A N 1
ATOM 1449 C CA . PHE A 1 190 ? -6.914 51.241 -6.322 1.00 17.23 190 PHE A CA 1
ATOM 1450 C C . PHE A 1 190 ? -7.297 52.697 -6.518 1.00 17.30 190 PHE A C 1
ATOM 1451 O O . PHE A 1 190 ? -6.773 53.587 -5.839 1.00 17.51 190 PHE A O 1
ATOM 1459 N N . THR A 1 191 ? -8.218 52.952 -7.446 1.00 17.73 191 THR A N 1
ATOM 1460 C CA . THR A 1 191 ? -8.597 54.324 -7.793 1.00 18.07 191 THR A CA 1
ATOM 1461 C C . THR A 1 191 ? -10.108 54.473 -7.789 1.00 18.42 191 THR A C 1
ATOM 1462 O O . THR A 1 191 ? -10.837 53.491 -7.922 1.00 18.20 191 THR A O 1
ATOM 1466 N N . ALA A 1 192 ? -10.570 55.706 -7.624 1.00 18.32 192 ALA A N 1
ATOM 1467 C CA . ALA A 1 192 ? -11.993 56.027 -7.723 1.00 19.13 192 ALA A CA 1
ATOM 1468 C C . ALA A 1 192 ? -12.163 57.474 -8.121 1.00 19.62 192 ALA A C 1
ATOM 1469 O O . ALA A 1 192 ? -11.226 58.270 -8.057 1.00 18.44 192 ALA A O 1
ATOM 1471 N N . LYS A 1 193 ? -13.374 57.800 -8.564 1.00 21.08 193 LYS A N 1
ATOM 1472 C CA . LYS A 1 193 ? -13.726 59.156 -8.936 1.00 22.03 193 LYS A CA 1
ATOM 1473 C C . LYS A 1 193 ? -14.945 59.535 -8.114 1.00 22.85 193 LYS A C 1
ATOM 1474 O O . LYS A 1 193 ? -15.900 58.765 -8.019 1.00 23.90 193 LYS A O 1
ATOM 1476 N N . GLY A 1 194 ? -14.909 60.701 -7.490 1.00 23.15 194 GLY A N 1
ATOM 1477 C CA . GLY A 1 194 ? -16.058 61.174 -6.743 1.00 23.69 194 GLY A CA 1
ATOM 1478 C C . GLY A 1 194 ? -15.726 62.339 -5.846 1.00 23.92 194 GLY A C 1
ATOM 1479 O O . GLY A 1 194 ? -14.611 62.863 -5.886 1.00 23.49 194 GLY A O 1
ATOM 1480 N N . ASN A 1 195 ? -16.720 62.743 -5.064 1.00 24.35 195 ASN A N 1
ATOM 1481 C CA . ASN A 1 195 ? -16.590 63.845 -4.133 1.00 24.52 195 ASN A CA 1
ATOM 1482 C C . ASN A 1 195 ? -16.731 63.284 -2.745 1.00 23.90 195 ASN A C 1
ATOM 1483 O O . ASN A 1 195 ? -17.629 62.468 -2.477 1.00 24.12 195 ASN A O 1
ATOM 1488 N N . ILE A 1 196 ? -15.849 63.712 -1.850 1.00 22.53 196 ILE A N 1
ATOM 1489 C CA . ILE A 1 196 ? -16.005 63.388 -0.443 1.00 21.95 196 ILE A CA 1
ATOM 1490 C C . ILE A 1 196 ? -15.834 64.640 0.401 1.00 21.18 196 ILE A C 1
ATOM 1491 O O . ILE A 1 196 ? -15.291 65.641 -0.068 1.00 21.58 196 ILE A O 1
ATOM 1496 N N . SER A 1 197 ? -16.333 64.568 1.632 1.00 21.35 197 SER A N 1
ATOM 1497 C CA A SER A 1 197 ? -16.041 65.563 2.648 0.50 21.17 197 SER A CA 1
ATOM 1498 C CA B SER A 1 197 ? -16.054 65.551 2.661 0.50 21.45 197 SER A CA 1
ATOM 1499 C C . SER A 1 197 ? -14.833 65.028 3.409 1.00 20.70 197 SER A C 1
ATOM 1500 O O . SER A 1 197 ? -14.951 64.074 4.173 1.00 21.13 197 SER A O 1
ATOM 1505 N N . PRO A 1 198 ? -13.646 65.616 3.158 1.00 20.20 198 PRO A N 1
ATOM 1506 C CA . PRO A 1 198 ? -12.454 64.960 3.734 1.00 19.25 198 PRO A CA 1
ATOM 1507 C C . PRO A 1 198 ? -12.376 64.822 5.262 1.00 19.04 198 PRO A C 1
ATOM 1508 O O . PRO A 1 198 ? -12.086 63.720 5.752 1.00 19.65 198 PRO A O 1
ATOM 1512 N N . ALA A 1 199 ? -12.657 65.877 6.023 1.00 19.04 199 ALA A N 1
ATOM 1513 C CA . ALA A 1 199 ? -12.579 65.769 7.478 1.00 19.25 199 ALA A CA 1
ATOM 1514 C C . ALA A 1 199 ? -13.585 64.742 8.003 1.00 19.14 199 ALA A C 1
ATOM 1515 O O . ALA A 1 199 ? -13.286 63.974 8.919 1.00 19.43 199 ALA A O 1
ATOM 1517 N N . ALA A 1 200 ? -14.777 64.715 7.407 1.00 20.00 200 ALA A N 1
ATOM 1518 C CA . ALA A 1 200 ? -15.807 63.762 7.816 1.00 19.80 200 ALA A CA 1
ATOM 1519 C C . ALA A 1 200 ? -15.378 62.336 7.519 1.00 19.79 200 ALA A C 1
ATOM 1520 O O . ALA A 1 200 ? -15.621 61.409 8.312 1.00 20.19 200 ALA A O 1
ATOM 1522 N N . THR A 1 201 ? -14.736 62.170 6.367 1.00 19.05 201 THR A N 1
ATOM 1523 C CA . THR A 1 201 ? -14.239 60.868 5.944 1.00 18.86 201 THR A CA 1
ATOM 1524 C C . THR A 1 201 ? -13.078 60.415 6.844 1.00 18.57 201 THR A C 1
ATOM 1525 O O . THR A 1 201 ? -13.001 59.245 7.207 1.00 18.92 201 THR A O 1
ATOM 1529 N N . TYR A 1 202 ? -12.190 61.343 7.195 1.00 18.00 202 TYR A N 1
ATOM 1530 C CA . TYR A 1 202 ? -11.132 61.056 8.178 1.00 18.12 202 TYR A CA 1
ATOM 1531 C C . TYR A 1 202 ? -11.739 60.563 9.496 1.00 19.02 202 TYR A C 1
ATOM 1532 O O . TYR A 1 202 ? -11.266 59.589 10.093 1.00 18.78 202 TYR A O 1
ATOM 1541 N N . GLN A 1 203 ? -12.799 61.219 9.947 1.00 20.31 203 GLN A N 1
ATOM 1542 C CA . GLN A 1 203 ? -13.433 60.814 11.206 1.00 21.74 203 GLN A CA 1
ATOM 1543 C C . GLN A 1 203 ? -13.960 59.379 11.132 1.00 21.84 203 GLN A C 1
ATOM 1544 O O . GLN A 1 203 ? -13.746 58.586 12.049 1.00 22.66 203 GLN A O 1
ATOM 1550 N N . ARG A 1 204 ? -14.602 59.017 10.027 1.00 22.43 204 ARG A N 1
ATOM 1551 C CA . ARG A 1 204 ? -15.088 57.639 9.856 1.00 23.30 204 ARG A CA 1
ATOM 1552 C C . ARG A 1 204 ? -13.935 56.629 9.834 1.00 22.02 204 ARG A C 1
ATOM 1553 O O . ARG A 1 204 ? -13.987 55.596 10.507 1.00 22.84 204 ARG A O 1
ATOM 1561 N N . LEU A 1 205 ? -12.895 56.930 9.060 1.00 20.44 205 LEU A N 1
ATOM 1562 C CA . LEU A 1 205 ? -11.721 56.075 8.977 1.00 19.92 205 LEU A CA 1
ATOM 1563 C C . LEU A 1 205 ? -11.056 55.914 10.345 1.00 19.38 205 LEU A C 1
ATOM 1564 O O . LEU A 1 205 ? -10.738 54.804 10.768 1.00 19.39 205 LEU A O 1
ATOM 1569 N N . ASN A 1 206 ? -10.842 57.031 11.031 1.00 19.15 206 ASN A N 1
ATOM 1570 C CA . ASN A 1 206 ? -10.089 57.014 12.271 1.00 19.33 206 ASN A CA 1
ATOM 1571 C C . ASN A 1 206 ? -10.849 56.319 13.399 1.00 20.14 206 ASN A C 1
ATOM 1572 O O . ASN A 1 206 ? -10.255 55.595 14.193 1.00 20.26 206 ASN A O 1
ATOM 1577 N N . LYS A 1 207 ? -12.164 56.522 13.454 1.00 21.28 207 LYS A N 1
ATOM 1578 C CA . LYS A 1 207 ? -12.969 55.850 14.463 1.00 22.86 207 LYS A CA 1
ATOM 1579 C C . LYS A 1 207 ? -12.975 54.346 14.239 1.00 22.52 207 LYS A C 1
ATOM 1580 O O . LYS A 1 207 ? -12.939 53.571 15.192 1.00 23.09 207 LYS A O 1
ATOM 1586 N N . LYS A 1 208 ? -13.033 53.917 12.981 1.00 23.00 208 LYS A N 1
ATOM 1587 C CA . LYS A 1 208 ? -13.055 52.488 12.691 1.00 23.21 208 LYS A CA 1
ATOM 1588 C C . LYS A 1 208 ? -11.709 51.830 12.975 1.00 22.49 208 LYS A C 1
ATOM 1589 O O . LYS A 1 208 ? -11.646 50.729 13.534 1.00 22.39 208 LYS A O 1
ATOM 1595 N N . THR A 1 209 ? -10.624 52.508 12.601 1.00 21.19 209 THR A N 1
ATOM 1596 C CA . THR A 1 209 ? -9.293 51.937 12.736 1.00 20.59 209 THR A CA 1
ATOM 1597 C C . THR A 1 209 ? -8.293 52.965 13.293 1.00 20.14 209 THR A C 1
ATOM 1598 O O . THR A 1 209 ? -7.439 53.488 12.573 1.00 18.79 209 THR A O 1
ATOM 1602 N N . PRO A 1 210 ? -8.420 53.278 14.589 1.00 18.93 210 PRO A N 1
ATOM 1603 C CA . PRO A 1 210 ? -7.490 54.236 15.196 1.00 18.26 210 PRO A CA 1
ATOM 1604 C C . PRO A 1 210 ? -6.070 53.697 15.352 1.00 18.18 210 PRO A C 1
ATOM 1605 O O . PRO A 1 210 ? -5.867 52.599 15.913 1.00 18.61 210 PRO A O 1
ATOM 1617 N N . PRO A 1 212 ? -1.529 54.847 15.743 1.00 15.03 212 PRO A N 1
ATOM 1618 C CA . PRO A 1 212 ? -0.637 55.792 16.436 1.00 14.46 212 PRO A CA 1
ATOM 1619 C C . PRO A 1 212 ? -0.009 56.912 15.590 1.00 13.97 212 PRO A C 1
ATOM 1620 O O . PRO A 1 212 ? 0.524 57.862 16.162 1.00 13.72 212 PRO A O 1
ATOM 1624 N N . PHE A 1 213 ? -0.078 56.791 14.259 1.00 13.21 213 PHE A N 1
ATOM 1625 C CA . PHE A 1 213 ? 0.511 57.770 13.345 1.00 13.40 213 PHE A CA 1
ATOM 1626 C C . PHE A 1 213 ? -0.523 58.271 12.340 1.00 13.06 213 PHE A C 1
ATOM 1627 O O . PHE A 1 213 ? -0.208 58.565 11.192 1.00 13.94 213 PHE A O 1
ATOM 1635 N N . SER A 1 214 ? -1.758 58.412 12.806 1.00 13.32 214 SER A N 1
ATOM 1636 C CA A SER A 1 214 ? -2.847 58.891 11.965 0.50 13.20 214 SER A CA 1
ATOM 1637 C 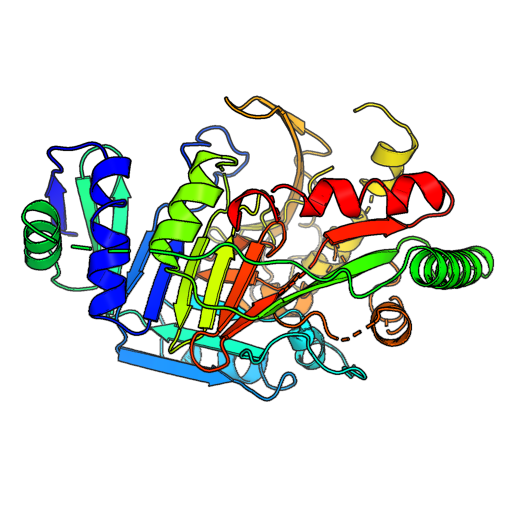CA B SER A 1 214 ? -2.834 58.877 11.935 0.50 13.55 214 SER A CA 1
ATOM 1638 C C . SER A 1 214 ? -2.668 60.366 11.599 1.00 13.04 214 SER A C 1
ATOM 1639 O O . SER A 1 214 ? -2.127 61.142 12.378 1.00 12.77 214 SER A O 1
ATOM 1644 N N . VAL A 1 215 ? -3.148 60.745 10.416 1.00 13.67 215 VAL A N 1
ATOM 1645 C CA . VAL A 1 215 ? -3.036 62.107 9.915 1.00 13.91 215 VAL A CA 1
ATOM 1646 C C . VAL A 1 215 ? -4.285 62.530 9.150 1.00 13.25 215 VAL A C 1
ATOM 1647 O O . VAL A 1 215 ? -4.858 61.743 8.379 1.00 13.86 215 VAL A O 1
ATOM 1651 N N . TYR A 1 216 ? -4.721 63.760 9.384 1.00 13.13 216 TYR A N 1
ATOM 1652 C CA . TYR A 1 216 ? -5.575 64.503 8.453 1.00 13.65 216 TYR A CA 1
ATOM 1653 C C . TYR A 1 216 ? -4.735 65.636 7.915 1.00 13.86 216 TYR A C 1
ATOM 1654 O O . TYR A 1 216 ? -4.182 66.409 8.687 1.00 13.65 216 TYR A O 1
ATOM 1663 N N . TYR A 1 217 ? -4.647 65.745 6.594 1.00 13.81 217 TYR A N 1
ATOM 1664 C CA . TYR A 1 217 ? -3.842 66.792 5.956 1.00 14.03 217 TYR A CA 1
ATOM 1665 C C . TYR A 1 217 ? -4.596 67.385 4.784 1.00 14.34 217 TYR A C 1
ATOM 1666 O O . TYR A 1 217 ? -5.255 66.652 4.046 1.00 14.67 217 TYR A O 1
ATOM 1675 N N . LYS A 1 218 ? -4.484 68.708 4.651 1.00 14.64 218 LYS A N 1
ATOM 1676 C CA . LYS A 1 218 ? -5.031 69.472 3.520 1.00 14.83 218 LYS A CA 1
ATOM 1677 C C . LYS A 1 218 ? -3.939 70.410 3.035 1.00 14.09 218 LYS A C 1
ATOM 1678 O O . LYS A 1 218 ? -3.320 71.128 3.832 1.00 13.81 218 LYS A O 1
ATOM 1684 N N . PHE A 1 219 ? -3.693 70.415 1.725 1.00 15.11 219 PHE A N 1
ATOM 1685 C CA . PHE A 1 219 ? -2.789 71.398 1.125 1.00 14.83 219 PHE A CA 1
ATOM 1686 C C . PHE A 1 219 ? -3.416 71.817 -0.202 1.00 15.87 219 PHE A C 1
ATOM 1687 O O . PHE A 1 219 ? -3.415 71.038 -1.163 1.00 15.46 219 PHE A O 1
ATOM 1695 N N . ASN A 1 220 ? -4.011 73.010 -0.239 1.00 17.10 220 ASN A N 1
ATOM 1696 C CA . ASN A 1 220 ? -4.715 73.468 -1.457 1.00 18.27 220 ASN A CA 1
ATOM 1697 C C . ASN A 1 220 ? -5.948 72.551 -1.635 1.00 18.22 220 ASN A C 1
ATOM 1698 O O . ASN A 1 220 ? -6.848 72.573 -0.808 1.00 19.59 220 ASN A O 1
ATOM 1703 N N . THR A 1 221 ? -5.978 71.717 -2.678 1.00 17.50 221 THR A N 1
ATOM 1704 C CA . THR A 1 221 ? -7.080 70.780 -2.910 1.00 17.44 221 THR A CA 1
ATOM 1705 C C . THR A 1 221 ? -6.668 69.332 -2.694 1.00 16.53 221 THR A C 1
ATOM 1706 O O . THR A 1 221 ? -7.451 68.428 -3.020 1.00 17.04 221 THR A O 1
ATOM 1710 N N . GLU A 1 222 ? -5.471 69.120 -2.124 1.00 15.55 222 GLU A N 1
ATOM 1711 C CA . GLU A 1 222 ? -4.909 67.772 -1.944 1.00 15.65 222 GLU A CA 1
ATOM 1712 C C . GLU A 1 222 ? -5.062 67.357 -0.498 1.00 15.41 222 GLU A C 1
ATOM 1713 O O . GLU A 1 222 ? -4.706 68.127 0.388 1.00 15.84 222 GLU A O 1
ATOM 1719 N N . TYR A 1 223 ? -5.599 66.151 -0.267 1.00 14.71 223 TYR A N 1
ATOM 1720 C CA . TYR A 1 223 ? -5.895 65.664 1.088 1.00 15.23 223 TYR A CA 1
ATOM 1721 C C . TYR A 1 223 ? -5.281 64.291 1.325 1.00 14.80 223 TYR A C 1
ATOM 1722 O O . TYR A 1 223 ? -5.256 63.438 0.426 1.00 14.55 223 TYR A O 1
ATOM 1731 N N . ILE A 1 224 ? -4.819 64.078 2.556 1.00 14.24 224 ILE A N 1
ATOM 1732 C CA . ILE A 1 224 ? -4.300 62.798 3.008 1.00 14.20 224 ILE A CA 1
ATOM 1733 C C . ILE A 1 224 ? -5.119 62.433 4.241 1.00 13.68 224 ILE A C 1
ATOM 1734 O O . ILE A 1 224 ? -5.175 63.210 5.212 1.00 13.29 224 ILE A O 1
ATOM 1739 N N . LEU A 1 225 ? -5.762 61.266 4.196 1.00 13.88 225 LEU A N 1
ATOM 1740 C CA . LEU A 1 225 ? -6.573 60.747 5.285 1.00 14.61 225 LEU A CA 1
ATOM 1741 C C . LEU A 1 225 ? -5.920 59.427 5.658 1.00 14.23 225 LEU A C 1
ATOM 1742 O O . LEU A 1 225 ? -6.101 58.431 4.979 1.00 14.36 225 LEU A O 1
ATOM 1747 N N . SER A 1 226 ? -5.128 59.435 6.725 1.00 13.20 226 SER A N 1
ATOM 1748 C CA . SER A 1 226 ? -4.258 58.293 7.049 1.00 13.70 226 SER A CA 1
ATOM 1749 C C . SER A 1 226 ? -4.548 57.622 8.367 1.00 13.77 226 SER A C 1
ATOM 1750 O O . SER A 1 226 ? -4.671 58.296 9.399 1.00 13.75 226 SER A O 1
ATOM 1753 N N . ALA A 1 227 ? -4.654 56.290 8.316 1.00 14.55 227 ALA A N 1
ATOM 1754 C CA . ALA A 1 227 ? -4.687 55.430 9.501 1.00 14.84 227 ALA A CA 1
ATOM 1755 C C . ALA A 1 227 ? -3.369 54.665 9.642 1.00 15.53 227 ALA A C 1
ATOM 1756 O O . ALA A 1 227 ? -3.358 53.482 9.944 1.00 16.00 227 ALA A O 1
ATOM 1758 N N . SER A 1 228 ? -2.257 55.351 9.397 1.00 14.95 228 SER A N 1
ATOM 1759 C CA . SER A 1 228 ? -0.930 54.742 9.469 1.00 15.61 228 SER A CA 1
ATOM 1760 C C . SER A 1 228 ? -0.569 54.285 10.872 1.00 16.06 228 SER A C 1
ATOM 1761 O O . SER A 1 228 ? -0.699 55.053 11.823 1.00 14.59 228 SER A O 1
ATOM 1764 N N . PRO A 1 229 ? -0.112 53.026 11.009 1.00 17.19 229 PRO A N 1
ATOM 1765 C CA . PRO A 1 229 ? 0.395 52.536 12.273 1.00 17.69 229 PRO A CA 1
ATOM 1766 C C . PRO A 1 229 ? 1.913 52.630 12.436 1.00 16.83 229 PRO A C 1
ATOM 1767 O O . PRO A 1 229 ? 2.441 52.122 13.427 1.00 18.34 229 PRO A O 1
ATOM 1771 N N . GLU A 1 230 ? 2.608 53.280 11.497 1.00 15.40 230 GLU A N 1
ATOM 1772 C CA . GLU A 1 230 ? 4.050 53.083 11.354 1.00 15.86 230 GLU A CA 1
ATOM 1773 C C . GLU A 1 230 ? 4.834 54.394 11.293 1.00 14.61 230 GLU A C 1
ATOM 1774 O O . GLU A 1 230 ? 4.516 55.277 10.498 1.00 14.10 230 GLU A O 1
ATOM 1780 N N . ARG A 1 231 ? 5.859 54.490 12.133 1.00 13.41 231 ARG A N 1
ATOM 1781 C CA . ARG A 1 231 ? 6.842 55.570 12.120 1.00 13.29 231 ARG A CA 1
ATOM 1782 C C . ARG A 1 231 ? 7.950 55.275 11.112 1.00 13.74 231 ARG A C 1
ATOM 1783 O O . ARG A 1 231 ? 8.575 54.214 11.152 1.00 15.01 231 ARG A O 1
ATOM 1791 N N . PHE A 1 232 ? 8.223 56.240 10.249 1.00 13.29 232 PHE A N 1
ATOM 1792 C CA . PHE A 1 232 ? 9.358 56.201 9.334 1.00 12.80 232 PHE A CA 1
ATOM 1793 C C . PHE A 1 232 ? 10.616 56.592 10.107 1.00 13.73 232 PHE A C 1
ATOM 1794 O O . PHE A 1 232 ? 11.517 55.778 10.269 1.00 14.40 232 PHE A O 1
ATOM 1802 N N . ILE A 1 233 ? 10.666 57.820 10.597 1.00 12.70 233 ILE A N 1
ATOM 1803 C CA . ILE A 1 233 ? 11.905 58.299 11.214 1.00 13.85 233 ILE A CA 1
ATOM 1804 C C . ILE A 1 233 ? 11.632 59.471 12.152 1.00 14.10 233 ILE A C 1
ATOM 1805 O O . ILE A 1 233 ? 10.782 60.316 11.866 1.00 13.51 233 ILE A O 1
ATOM 1810 N N . LYS A 1 234 ? 12.351 59.481 13.278 1.00 14.56 234 LYS A N 1
ATOM 1811 C CA A LYS A 1 234 ? 12.195 60.494 14.319 0.50 15.13 234 LYS A CA 1
ATOM 1812 C CA B LYS A 1 234 ? 12.195 60.496 14.318 0.50 14.96 234 LYS A CA 1
ATOM 1813 C C . LYS A 1 234 ? 13.565 60.940 14.817 1.00 15.09 234 LYS A C 1
ATOM 1814 O O . LYS A 1 234 ? 14.495 60.137 14.841 1.00 15.52 234 LYS A O 1
ATOM 1825 N N . LYS A 1 235 ? 13.674 62.214 15.200 1.00 15.12 235 LYS A N 1
ATOM 1826 C CA . LYS A 1 235 ? 14.881 62.788 15.795 1.00 15.29 235 LYS A CA 1
ATOM 1827 C C . LYS A 1 235 ? 14.493 63.462 17.100 1.00 15.81 235 LYS A C 1
ATOM 1828 O O . LYS A 1 235 ? 13.59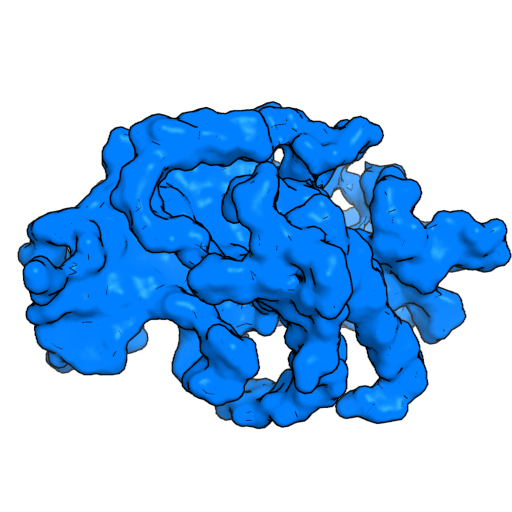2 64.306 17.129 1.00 15.76 235 LYS A O 1
ATOM 1834 N N . THR A 1 236 ? 15.169 63.055 18.172 1.00 16.75 236 THR A N 1
ATOM 1835 C CA . THR A 1 236 ? 14.934 63.596 19.504 1.00 17.88 236 THR A CA 1
ATOM 1836 C C . THR A 1 236 ? 16.320 63.914 20.052 1.00 18.53 236 THR A C 1
ATOM 1837 O O . THR A 1 236 ? 17.079 63.012 20.392 1.00 19.43 236 THR A O 1
ATOM 1841 N N . GLY A 1 237 ? 16.664 65.193 20.084 1.00 19.51 237 GLY A N 1
ATOM 1842 C CA . GLY A 1 237 ? 18.025 65.592 20.381 1.00 19.67 237 GLY A CA 1
ATOM 1843 C C . GLY A 1 237 ? 18.942 65.011 19.325 1.00 20.18 237 GLY A C 1
ATOM 1844 O O . GLY A 1 237 ? 18.726 65.213 18.126 1.00 19.66 237 GLY A O 1
ATOM 1845 N N . ASP A 1 238 ? 19.960 64.264 19.751 1.00 20.79 238 ASP A N 1
ATOM 1846 C CA . ASP A 1 238 ? 20.899 63.659 18.812 1.00 21.46 238 ASP A CA 1
ATOM 1847 C C . ASP A 1 238 ? 20.509 62.247 18.396 1.00 20.11 238 ASP A C 1
ATOM 1848 O O . ASP A 1 238 ? 21.242 61.621 17.648 1.00 20.85 238 ASP A O 1
ATOM 1853 N N . THR A 1 239 ? 19.374 61.751 18.885 1.00 19.05 239 THR A N 1
ATOM 1854 C CA . THR A 1 239 ? 19.024 60.339 18.709 1.00 18.45 239 THR A CA 1
ATOM 1855 C C . THR A 1 239 ? 17.996 60.169 17.605 1.00 17.47 239 THR A C 1
ATOM 1856 O O . THR A 1 239 ? 16.943 60.809 17.636 1.00 17.25 239 THR A O 1
ATOM 1860 N N . ILE A 1 240 ? 18.322 59.304 16.660 1.00 16.31 240 ILE A N 1
ATOM 1861 C CA . ILE A 1 240 ? 17.465 59.001 15.500 1.00 15.92 240 ILE A CA 1
ATOM 1862 C C . ILE A 1 240 ? 16.861 57.627 15.726 1.00 16.41 240 ILE A C 1
ATOM 1863 O O . ILE A 1 240 ? 17.554 56.695 16.146 1.00 17.15 240 ILE A O 1
ATOM 1868 N N . ILE A 1 241 ? 15.566 57.483 15.472 1.00 15.65 241 ILE A N 1
ATOM 1869 C CA . ILE A 1 241 ? 14.950 56.167 15.477 1.00 16.88 241 ILE A CA 1
ATOM 1870 C C . ILE A 1 241 ? 14.060 55.951 14.260 1.00 15.66 241 ILE A C 1
ATOM 1871 O O . ILE A 1 241 ? 13.455 56.885 13.748 1.00 15.92 241 ILE A O 1
ATOM 1876 N N . SER A 1 242 ? 13.987 54.696 13.844 1.00 15.73 242 SER A N 1
ATOM 1877 C CA . SER A 1 242 ? 13.066 54.247 12.799 1.00 15.90 242 SER A CA 1
ATOM 1878 C C . SER A 1 242 ? 12.470 52.918 13.256 1.00 16.97 242 SER A C 1
ATOM 1879 O O . SER A 1 242 ? 13.173 52.117 13.871 1.00 16.42 242 SER A O 1
ATOM 1882 N N . GLN A 1 243 ? 11.179 52.673 12.991 1.00 17.07 243 GLN A N 1
ATOM 1883 C CA . GLN A 1 243 ? 10.461 51.557 13.625 1.00 18.42 243 GLN A CA 1
ATOM 1884 C C . GLN A 1 243 ? 9.618 50.710 12.680 1.00 20.56 243 GLN A C 1
ATOM 1885 O O . GLN A 1 243 ? 8.383 50.782 12.680 1.00 19.83 243 GLN A O 1
ATOM 1891 N N . PRO A 1 244 ? 10.278 49.861 11.892 1.00 22.26 244 PRO A N 1
ATOM 1892 C CA . PRO A 1 244 ? 9.524 48.889 11.075 1.00 24.33 244 PRO A CA 1
ATOM 1893 C C . PRO A 1 244 ? 8.643 47.929 11.904 1.00 25.64 244 PRO A C 1
ATOM 1894 O O . PRO A 1 244 ? 9.019 47.494 12.989 1.00 25.58 244 PRO A O 1
ATOM 1898 N N . ILE A 1 245 ? 7.448 47.622 11.390 1.00 27.53 245 ILE A N 1
ATOM 1899 C CA . ILE A 1 245 ? 6.486 46.759 12.082 1.00 28.78 245 ILE A CA 1
ATOM 1900 C C . ILE A 1 245 ? 6.404 45.406 11.378 1.00 30.27 245 ILE A C 1
ATOM 1901 O O . ILE A 1 245 ? 6.541 45.348 10.161 1.00 30.68 245 ILE A O 1
ATOM 1906 N N . LYS A 1 246 ? 6.186 44.332 12.133 1.00 31.96 246 LYS A N 1
ATOM 1907 C CA . LYS A 1 246 ? 5.866 43.030 11.518 1.00 32.62 246 LYS A CA 1
ATOM 1908 C C . LYS A 1 246 ? 5.070 42.128 12.462 1.00 33.04 246 LYS A C 1
ATOM 1909 O O . LYS A 1 246 ? 3.874 41.860 12.227 1.00 34.13 246 LYS A O 1
ATOM 1911 N N . GLY A 1 266 ? 3.333 36.628 16.731 1.00 46.58 266 GLY A N 1
ATOM 1912 C CA . GLY A 1 266 ? 3.630 35.973 15.458 1.00 46.45 266 GLY A CA 1
ATOM 1913 C C . GLY A 1 266 ? 5.012 35.337 15.428 1.00 46.43 266 GLY A C 1
ATOM 1914 O O . GLY A 1 266 ? 6.002 36.004 15.128 1.00 45.95 266 GLY A O 1
ATOM 1915 N N . THR A 1 267 ? 5.077 34.038 15.732 1.00 46.17 267 THR A N 1
ATOM 1916 C CA . THR A 1 267 ? 6.343 33.301 15.700 1.00 46.04 267 THR A CA 1
ATOM 1917 C C . THR A 1 267 ? 6.511 32.512 14.394 1.00 44.95 267 THR A C 1
ATOM 1918 O O . THR A 1 267 ? 7.215 31.505 14.349 1.00 45.49 267 THR A O 1
ATOM 1922 N N . SER A 1 268 ? 5.868 32.984 13.331 1.00 43.72 268 SER A N 1
ATOM 1923 C CA . SER A 1 268 ? 6.060 32.425 11.998 1.00 42.63 268 SER A CA 1
ATOM 1924 C C . SER A 1 268 ? 7.508 32.663 11.544 1.00 41.21 268 SER A C 1
ATOM 1925 O O . SER A 1 268 ? 8.019 33.775 11.653 1.00 41.19 268 SER A O 1
ATOM 1928 N N . GLU A 1 269 ? 8.171 31.608 11.065 1.00 39.52 269 GLU A N 1
ATOM 1929 C CA . GLU A 1 269 ? 9.544 31.712 10.556 1.00 38.20 269 GLU A CA 1
ATOM 1930 C C . GLU A 1 269 ? 9.635 32.686 9.379 1.00 36.93 269 GLU A C 1
ATOM 1931 O O . GLU A 1 269 ? 10.603 33.434 9.260 1.00 36.78 269 GLU A O 1
ATOM 1933 N N . LYS A 1 270 ? 8.621 32.673 8.519 1.00 35.67 270 LYS A N 1
ATOM 1934 C CA . LYS A 1 270 ? 8.545 33.614 7.399 1.00 34.84 270 LYS A CA 1
ATOM 1935 C C . LYS A 1 270 ? 8.603 35.069 7.898 1.00 34.75 270 LYS A C 1
ATOM 1936 O O . LYS A 1 270 ? 9.359 35.897 7.370 1.00 34.15 270 LYS A O 1
ATOM 1942 N N . GLU A 1 271 ? 7.820 35.367 8.930 1.00 34.29 271 GLU A N 1
ATOM 1943 C CA . GLU A 1 271 ? 7.730 36.732 9.453 1.00 34.36 271 GLU A CA 1
ATOM 1944 C C . GLU A 1 271 ? 8.995 37.169 10.174 1.00 33.33 271 GLU A C 1
ATOM 1945 O O . GLU A 1 271 ? 9.428 38.312 10.035 1.00 32.51 271 GLU A O 1
ATOM 1951 N N . GLN A 1 272 ? 9.566 36.266 10.964 1.00 32.72 272 GLN A N 1
ATOM 1952 C CA . GLN A 1 272 ? 10.789 36.561 11.695 1.00 32.21 272 GLN A CA 1
ATOM 1953 C C . GLN A 1 272 ? 11.924 36.877 10.720 1.00 31.71 272 GLN A C 1
ATOM 1954 O O . GLN A 1 272 ? 12.639 37.866 10.884 1.00 31.25 272 GLN A O 1
ATOM 1956 N N . SER A 1 273 ? 12.056 36.042 9.694 1.00 31.50 273 SER A N 1
ATOM 1957 C CA . SER A 1 273 ? 13.091 36.221 8.674 1.00 31.51 273 SER A CA 1
ATOM 1958 C C . SER A 1 273 ? 12.901 37.522 7.898 1.00 30.53 273 SER A C 1
ATOM 1959 O O . SER A 1 273 ? 13.867 38.275 7.702 1.00 30.24 273 SER A O 1
ATOM 1962 N N . GLU A 1 274 ? 11.671 37.785 7.451 1.00 29.40 274 GLU A N 1
ATOM 1963 C CA . GLU A 1 274 ? 11.354 39.041 6.774 1.00 28.63 274 GLU A CA 1
ATOM 1964 C C . GLU A 1 274 ? 11.708 40.251 7.644 1.00 26.86 274 GLU A C 1
ATOM 1965 O O . GLU A 1 274 ? 12.249 41.231 7.169 1.00 25.83 274 GLU A O 1
ATOM 1971 N N . ASN A 1 275 ? 11.337 40.195 8.914 1.00 26.40 275 ASN A N 1
ATOM 1972 C CA . ASN A 1 275 ? 11.538 41.337 9.800 1.00 26.22 275 ASN A CA 1
ATOM 1973 C C . ASN A 1 275 ? 13.026 41.658 9.929 1.00 25.70 275 ASN A C 1
ATOM 1974 O O . ASN A 1 275 ? 13.431 42.817 9.852 1.00 24.55 275 ASN A O 1
ATOM 1979 N N . THR A 1 276 ? 13.837 40.619 10.089 1.00 25.50 276 THR A N 1
ATOM 1980 C CA . THR A 1 276 ? 15.290 40.800 10.190 1.00 25.21 276 THR A CA 1
ATOM 1981 C C . THR A 1 276 ? 15.902 41.383 8.914 1.00 23.87 276 THR A C 1
ATOM 1982 O O . THR A 1 276 ? 16.757 42.261 8.994 1.00 22.65 276 THR A O 1
ATOM 1994 N N . ILE A 1 278 ? 14.474 43.401 6.845 1.00 21.32 278 ILE A N 1
ATOM 1995 C CA . ILE A 1 278 ? 14.105 44.810 6.798 1.00 21.10 278 ILE A CA 1
ATOM 1996 C C . ILE A 1 278 ? 14.823 45.654 7.849 1.00 19.87 278 ILE A C 1
ATOM 1997 O O . ILE A 1 278 ? 15.348 46.717 7.516 1.00 20.25 278 ILE A O 1
ATOM 2002 N N . VAL A 1 279 ? 14.879 45.166 9.085 1.00 19.75 279 VAL A N 1
ATOM 2003 C CA . VAL A 1 279 ? 15.603 45.863 10.154 1.00 19.76 279 VAL A CA 1
ATOM 2004 C C . VAL A 1 279 ? 17.049 46.088 9.742 1.00 19.58 279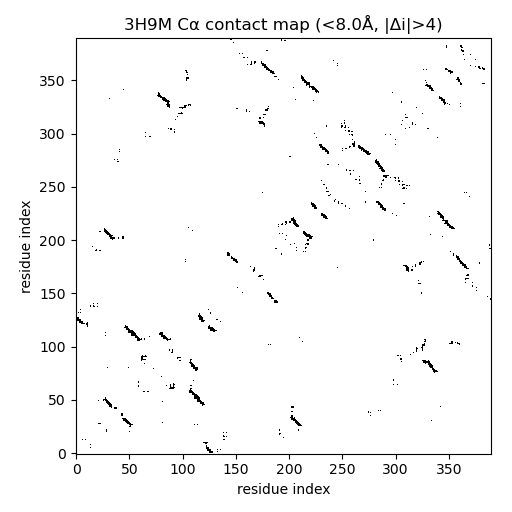 VAL A C 1
ATOM 2005 O O . VAL A 1 279 ? 17.577 47.167 9.883 1.00 19.80 279 VAL A O 1
ATOM 2009 N N . ASP A 1 280 ? 17.673 45.063 9.164 1.00 19.97 280 ASP A N 1
ATOM 2010 C CA . ASP A 1 280 ? 19.045 45.196 8.698 1.00 20.06 280 ASP A CA 1
ATOM 2011 C C . ASP A 1 280 ? 19.215 46.220 7.558 1.00 19.63 280 ASP A C 1
ATOM 2012 O O . ASP A 1 280 ? 20.214 46.939 7.516 1.00 19.89 280 ASP A O 1
ATOM 2017 N N . LEU A 1 281 ? 18.239 46.310 6.655 1.00 20.40 281 LEU A N 1
ATOM 2018 C CA . LEU A 1 281 ? 18.263 47.360 5.612 1.00 21.12 281 LEU A CA 1
ATOM 2019 C C . LEU A 1 281 ? 18.171 48.758 6.224 1.00 20.20 281 LEU A C 1
ATOM 2020 O O . LEU A 1 281 ? 18.909 49.654 5.836 1.00 20.21 281 LEU A O 1
ATOM 2025 N N . VAL A 1 282 ? 17.281 48.919 7.193 1.00 19.61 282 VAL A N 1
ATOM 2026 C CA . VAL A 1 282 ? 17.133 50.212 7.874 1.00 19.73 282 VAL A CA 1
ATOM 2027 C C . VAL A 1 282 ? 18.419 50.589 8.623 1.00 19.90 282 VAL A C 1
ATOM 2028 O O . VAL A 1 282 ? 18.778 51.749 8.672 1.00 19.48 282 VAL A O 1
ATOM 2032 N N . ARG A 1 283 ? 19.144 49.608 9.163 1.00 20.08 283 ARG A N 1
ATOM 2033 C CA . ARG A 1 283 ? 20.443 49.907 9.762 1.00 20.72 283 ARG A CA 1
ATOM 2034 C C . ARG A 1 283 ? 21.385 50.572 8.755 1.00 20.33 283 ARG A C 1
ATOM 2035 O O . ARG A 1 283 ? 22.091 51.506 9.112 1.00 21.21 283 ARG A O 1
ATOM 2043 N N . ASN A 1 284 ? 21.425 50.083 7.507 1.00 20.80 284 ASN A N 1
ATOM 2044 C CA . ASN A 1 284 ? 22.259 50.693 6.466 1.00 21.35 284 ASN A CA 1
ATOM 2045 C C . ASN A 1 284 ? 21.868 52.142 6.238 1.00 21.49 284 ASN A C 1
ATOM 2046 O O . ASN A 1 284 ? 22.710 53.015 6.121 1.00 22.59 284 ASN A O 1
ATOM 2051 N N . ASP A 1 285 ? 20.565 52.366 6.163 1.00 21.23 285 ASP A N 1
ATOM 2052 C CA . ASP A 1 285 ? 20.044 53.697 5.867 1.00 20.95 285 ASP A CA 1
ATOM 2053 C C . ASP A 1 285 ? 20.411 54.689 6.962 1.00 20.03 285 ASP A C 1
ATOM 2054 O O . ASP A 1 285 ? 20.791 55.826 6.667 1.00 21.29 285 ASP A O 1
ATOM 2059 N N . LEU A 1 286 ? 20.311 54.273 8.221 1.00 19.07 286 LEU A N 1
ATOM 2060 C CA . LEU A 1 286 ? 20.725 55.154 9.317 1.00 18.83 286 LEU A CA 1
ATOM 2061 C C . LEU A 1 286 ? 22.243 55.297 9.384 1.00 19.50 286 LEU A C 1
ATOM 2062 O O . LEU A 1 286 ? 22.748 56.355 9.742 1.00 19.30 286 LEU A O 1
ATOM 2067 N N . SER A 1 287 ? 22.967 54.248 9.009 1.00 20.98 287 SER A N 1
ATOM 2068 C CA . SER A 1 287 ? 24.422 54.289 9.107 1.00 22.28 287 SER A CA 1
ATOM 2069 C C . SER A 1 287 ? 25.057 55.397 8.272 1.00 22.59 287 SER A C 1
ATOM 2070 O O . SER A 1 287 ? 26.118 55.902 8.633 1.00 24.20 287 SER A O 1
ATOM 2073 N N . ARG A 1 288 ? 24.415 55.801 7.179 1.00 23.35 288 ARG A N 1
ATOM 2074 C CA . ARG A 1 288 ? 24.998 56.810 6.294 1.00 24.12 288 ARG A CA 1
ATOM 2075 C C . ARG A 1 288 ? 25.089 58.205 6.894 1.00 22.79 288 ARG A C 1
ATOM 2076 O O . ARG A 1 288 ? 25.790 59.059 6.361 1.00 23.61 288 ARG A O 1
ATOM 2084 N N . THR A 1 289 ? 24.385 58.444 7.994 1.00 21.07 289 THR A N 1
ATOM 2085 C CA . THR A 1 289 ? 24.425 59.734 8.658 1.00 20.20 289 THR A CA 1
ATOM 2086 C C . THR A 1 289 ? 24.666 59.617 10.157 1.00 20.20 289 THR A C 1
ATOM 2087 O O . THR A 1 289 ? 24.361 60.544 10.914 1.00 20.30 289 THR A O 1
ATOM 2091 N N . ALA A 1 290 ? 25.229 58.487 10.593 1.00 20.09 290 ALA A N 1
ATOM 2092 C CA . ALA A 1 290 ? 25.386 58.198 12.014 1.00 20.52 290 ALA A CA 1
ATOM 2093 C C . ALA A 1 290 ? 26.849 58.298 12.449 1.00 21.61 290 ALA A C 1
ATOM 2094 O O . ALA A 1 290 ? 27.749 58.067 11.655 1.00 22.09 290 ALA A O 1
ATOM 2096 N N . VAL A 1 291 ? 27.043 58.630 13.716 1.00 22.68 291 VAL A N 1
ATOM 2097 C CA . VAL A 1 291 ? 28.334 58.442 14.390 1.00 23.49 291 VAL A CA 1
ATOM 2098 C C . VAL A 1 291 ? 28.722 56.971 14.281 1.00 23.96 291 VAL A C 1
ATOM 2099 O O . VAL A 1 291 ? 27.922 56.082 14.570 1.00 23.71 291 VAL A O 1
ATOM 2103 N N . ALA A 1 292 ? 29.969 56.705 13.899 1.00 24.62 292 ALA A N 1
ATOM 2104 C CA . ALA A 1 292 ? 30.433 55.332 13.748 1.00 24.93 292 ALA A CA 1
ATOM 2105 C C . ALA A 1 292 ? 30.225 54.538 15.034 1.00 24.84 292 ALA A C 1
ATOM 2106 O O . ALA A 1 292 ? 30.563 55.009 16.119 1.00 25.38 292 ALA A O 1
ATOM 2108 N N . GLY A 1 293 ? 29.656 53.341 14.909 1.00 24.51 293 GLY A N 1
ATOM 2109 C CA . GLY A 1 293 ? 29.379 52.479 16.053 1.00 24.26 293 GLY A CA 1
ATOM 2110 C C . GLY A 1 293 ? 28.074 52.733 16.792 1.00 23.78 293 GLY A C 1
ATOM 2111 O O . GLY A 1 293 ? 27.737 52.002 17.722 1.00 24.40 293 GLY A O 1
ATOM 2112 N N . SER A 1 294 ? 27.320 53.752 16.374 1.00 22.72 294 SER A N 1
ATOM 2113 C CA . SER A 1 294 ? 26.112 54.148 17.109 1.00 21.89 294 SER A CA 1
ATOM 2114 C C . SER A 1 294 ? 24.817 53.496 16.624 1.00 21.73 294 SER A C 1
ATOM 2115 O O . SER A 1 294 ? 23.798 53.622 17.288 1.00 22.21 294 SER A O 1
ATOM 2118 N N . VAL A 1 295 ? 24.860 52.811 15.488 1.00 21.61 295 VAL A N 1
ATOM 2119 C CA . VAL A 1 295 ? 23.670 52.130 14.971 1.00 21.73 295 VAL A CA 1
ATOM 2120 C C . VAL A 1 295 ? 23.425 50.854 15.773 1.00 22.16 295 VAL A C 1
ATOM 2121 O O . VAL A 1 295 ? 24.328 50.005 15.935 1.00 22.70 295 VAL A O 1
ATOM 2125 N N . CYS A 1 296 ? 22.213 50.729 16.299 1.00 22.06 296 CYS A N 1
ATOM 2126 C CA . CYS A 1 296 ? 21.842 49.585 17.106 1.00 21.88 296 CYS A CA 1
ATOM 2127 C C . CYS A 1 296 ? 20.358 49.288 16.999 1.00 22.65 296 CYS A C 1
ATOM 2128 O O . CYS A 1 296 ? 19.603 50.045 16.370 1.00 20.61 296 CYS A O 1
ATOM 2131 N N . VAL A 1 297 ? 19.960 48.170 17.595 1.00 22.71 297 VAL A N 1
ATOM 2132 C CA . VAL A 1 297 ? 18.567 47.756 17.626 1.00 23.62 297 VAL A CA 1
ATOM 2133 C C . VAL A 1 297 ? 18.164 47.473 19.071 1.00 24.29 297 VAL A C 1
ATOM 2134 O O . VAL A 1 297 ? 18.259 46.327 19.531 1.00 24.70 297 VAL A O 1
ATOM 2138 N N . PRO A 1 298 ? 17.745 48.523 19.804 1.00 25.48 298 PRO A N 1
ATOM 2139 C CA . PRO A 1 298 ? 17.314 48.411 21.204 1.00 26.01 298 PRO A CA 1
ATOM 2140 C C . PRO A 1 298 ? 16.194 47.412 21.444 1.00 27.08 298 PRO A C 1
ATOM 2141 O O . PRO A 1 298 ? 16.104 46.856 22.537 1.00 27.55 298 PRO A O 1
ATOM 2145 N N . GLU A 1 299 ? 15.346 47.199 20.443 1.00 27.41 299 GLU A N 1
ATOM 2146 C CA . GLU A 1 299 ? 14.282 46.204 20.542 1.00 28.42 299 GLU A CA 1
ATOM 2147 C C . GLU A 1 299 ? 13.962 45.598 19.176 1.00 28.49 299 GLU A C 1
ATOM 2148 O O . GLU A 1 299 ? 13.641 46.300 18.216 1.00 27.41 299 GLU A O 1
ATOM 2154 N N . LEU A 1 300 ? 14.088 44.276 19.082 1.00 28.80 300 LEU A N 1
ATOM 2155 C CA . LEU A 1 300 ? 13.731 43.556 17.878 1.00 29.34 300 LEU A CA 1
ATOM 2156 C C . LEU A 1 300 ? 12.404 42.859 18.164 1.00 30.43 300 LEU A C 1
ATOM 2157 O O . LEU A 1 300 ? 12.306 42.077 19.108 1.00 30.70 300 LEU A O 1
ATOM 2162 N N . SER A 1 301 ? 11.373 43.195 17.389 1.00 31.49 301 SER A N 1
ATOM 2163 C CA . SER A 1 301 ? 10.042 42.572 17.524 1.00 32.63 301 SER A CA 1
ATOM 2164 C C . SER A 1 301 ? 9.480 42.559 18.953 1.00 33.56 301 SER A C 1
ATOM 2165 O O . SER A 1 301 ? 9.153 41.493 19.495 1.00 34.47 301 SER A O 1
ATOM 2168 N N . GLY A 1 302 ? 9.358 43.727 19.566 1.00 33.55 302 GLY A N 1
ATOM 2169 C CA . GLY A 1 302 ? 8.821 43.826 20.920 1.00 33.89 302 GLY A CA 1
ATOM 2170 C C . GLY A 1 302 ? 7.305 43.808 20.896 1.00 34.22 302 GLY A C 1
ATOM 2171 O O . GLY A 1 302 ? 6.694 44.498 20.083 1.00 33.48 302 GLY A O 1
ATOM 2172 N N . LEU A 1 303 ? 6.689 43.030 21.791 1.00 34.61 303 LEU A N 1
ATOM 2173 C CA . LEU A 1 303 ? 5.229 42.912 21.835 1.00 34.72 303 LEU A CA 1
ATOM 2174 C C . LEU A 1 303 ? 4.624 44.058 22.630 1.00 34.51 303 LEU A C 1
ATOM 2175 O O . LEU A 1 303 ? 5.012 44.299 23.776 1.00 34.91 303 LEU A O 1
ATOM 2180 N N . TYR A 1 304 ? 3.680 44.764 22.006 1.00 34.06 304 TYR A N 1
ATOM 2181 C CA . TYR A 1 304 ? 2.956 45.860 22.641 1.00 33.70 304 TYR A CA 1
ATOM 2182 C C . TYR A 1 304 ? 1.452 45.632 22.502 1.00 34.77 304 TYR A C 1
ATOM 2183 O O . TYR A 1 304 ? 0.977 45.273 21.428 1.00 34.88 304 TYR A O 1
ATOM 2192 N N . THR A 1 305 ? 0.715 45.821 23.595 1.00 36.15 305 THR A N 1
ATOM 2193 C CA . THR A 1 305 ? -0.735 45.645 23.588 1.00 37.19 305 THR A CA 1
ATOM 2194 C C . THR A 1 305 ? -1.448 46.983 23.779 1.00 38.20 305 THR A C 1
ATOM 2195 O O . THR A 1 305 ? -1.191 47.704 24.748 1.00 38.59 305 THR A O 1
ATOM 2199 N N . PHE A 1 306 ? -2.336 47.291 22.836 1.00 39.43 306 PHE A N 1
ATOM 2200 C CA . PHE A 1 306 ? -3.130 48.517 22.833 1.00 40.51 306 PHE A CA 1
ATOM 2201 C C . PHE A 1 306 ? -4.612 48.110 22.787 1.00 41.33 306 PHE A C 1
ATOM 2202 O O . PHE A 1 306 ? -4.908 46.924 22.627 1.00 42.00 306 PHE A O 1
ATOM 2210 N N . PRO A 1 307 ? -5.550 49.072 22.943 1.00 42.38 307 PRO A N 1
ATOM 2211 C CA . PRO A 1 307 ? -6.973 48.698 23.039 1.00 42.36 307 PRO A CA 1
ATOM 2212 C C . PRO A 1 307 ? -7.537 47.977 21.818 1.00 42.88 307 PRO A C 1
ATOM 2213 O O . PRO A 1 307 ? -8.297 47.014 21.967 1.00 43.52 307 PRO A O 1
ATOM 2217 N N . ASN A 1 308 ? -7.176 48.441 20.624 1.00 43.15 308 ASN A N 1
ATOM 2218 C CA . ASN A 1 308 ? -7.694 47.864 19.382 1.00 43.10 308 ASN A CA 1
ATOM 2219 C C . ASN A 1 308 ? -6.798 46.786 18.776 1.00 42.79 308 ASN A C 1
ATOM 2220 O O . ASN A 1 308 ? -7.268 45.980 17.961 1.00 43.18 308 ASN A O 1
ATOM 2222 N N . VAL A 1 309 ? -5.516 46.779 19.157 1.00 42.15 309 VAL A N 1
ATOM 2223 C CA . VAL A 1 309 ? -4.529 45.886 18.544 1.00 41.28 309 VAL A CA 1
ATOM 2224 C C . VAL A 1 309 ? -3.358 45.507 19.457 1.00 40.27 309 VAL A C 1
ATOM 2225 O O . VAL A 1 309 ? -2.980 46.251 20.364 1.00 40.25 309 VAL A O 1
ATOM 2229 N N . HIS A 1 310 ? -2.791 44.335 19.194 1.00 39.23 310 HIS A N 1
ATOM 2230 C CA . HIS A 1 310 ? -1.453 43.996 19.664 1.00 38.15 310 HIS A CA 1
ATOM 2231 C C . HIS A 1 310 ? -0.524 44.141 18.455 1.00 37.22 310 HIS A C 1
ATOM 2232 O O . HIS A 1 310 ? -0.934 43.880 17.321 1.00 37.53 310 HIS A O 1
ATOM 2234 N N . GLN A 1 311 ? 0.714 44.569 18.688 1.00 35.46 311 GLN A N 1
ATOM 2235 C CA . GLN A 1 311 ? 1.653 44.828 17.594 1.00 34.42 311 GLN A CA 1
ATOM 2236 C C . GLN A 1 311 ? 3.056 44.377 17.979 1.00 32.68 311 GLN A C 1
ATOM 2237 O O . GLN A 1 311 ? 3.425 44.456 19.157 1.00 31.28 311 GLN A O 1
ATOM 2243 N N . LEU A 1 312 ? 3.810 43.875 16.991 1.00 30.68 312 LEU A N 1
ATOM 2244 C CA . LEU A 1 312 ? 5.245 43.625 17.157 1.00 30.46 312 LEU A CA 1
ATOM 2245 C C . LEU A 1 312 ? 6.039 44.743 16.488 1.00 28.80 312 LEU A C 1
ATOM 2246 O O . LEU A 1 312 ? 5.951 44.924 15.283 1.00 29.52 312 LEU A O 1
ATOM 2251 N N . ILE A 1 313 ? 6.836 45.467 17.266 1.00 26.70 313 ILE A N 1
ATOM 2252 C CA . ILE A 1 313 ? 7.508 46.670 16.771 1.00 25.54 313 ILE A CA 1
ATOM 2253 C C . ILE A 1 313 ? 9.033 46.527 16.972 1.00 24.51 313 ILE A C 1
ATOM 2254 O O . ILE A 1 313 ? 9.463 46.203 18.073 1.00 25.71 313 ILE A O 1
ATOM 2259 N N . SER A 1 314 ? 9.814 46.801 15.921 1.00 24.41 314 SER A N 1
ATOM 2260 C CA . SER A 1 314 ? 11.292 46.890 16.021 1.00 23.55 314 SER A CA 1
ATOM 2261 C C . SER A 1 314 ? 11.736 48.344 16.042 1.00 22.75 314 SER A C 1
ATOM 2262 O O . SER A 1 314 ? 11.250 49.154 15.259 1.00 23.22 314 SER A O 1
ATOM 2265 N N . THR A 1 315 ? 12.672 48.659 16.919 1.00 21.41 315 THR A N 1
ATOM 2266 C CA . THR A 1 315 ? 13.217 50.002 17.000 1.00 20.52 315 THR A CA 1
ATOM 2267 C C . THR A 1 315 ? 14.675 49.952 16.575 1.00 20.19 315 THR A C 1
ATOM 2268 O O . THR A 1 315 ? 15.467 49.235 17.198 1.00 20.22 315 THR A O 1
ATOM 2272 N N . VAL A 1 316 ? 15.010 50.701 15.526 1.00 18.59 316 VAL A N 1
ATOM 2273 C CA . VAL A 1 316 ? 16.376 50.878 15.052 1.00 18.63 316 VAL A CA 1
ATOM 2274 C C . VAL A 1 316 ? 16.804 52.290 15.452 1.00 18.52 316 VAL A C 1
ATOM 2275 O O . VAL A 1 316 ? 16.048 53.236 15.275 1.00 17.24 316 VAL A O 1
ATOM 2279 N N . GLN A 1 317 ? 18.015 52.423 16.001 1.00 18.60 317 GLN A N 1
ATOM 2280 C CA . GLN A 1 317 ? 18.480 53.680 16.582 1.00 18.86 317 GLN A CA 1
ATOM 2281 C C . GLN A 1 317 ? 19.879 54.032 16.076 1.00 18.50 317 GLN A C 1
ATOM 2282 O O . GLN A 1 317 ? 20.681 53.143 15.784 1.00 18.21 317 GLN A O 1
ATOM 2288 N N . SER A 1 318 ? 20.147 55.328 15.944 1.00 17.86 318 SER A N 1
ATOM 2289 C CA . SER A 1 318 ? 21.492 55.836 15.653 1.00 17.77 318 SER A CA 1
ATOM 2290 C C . SER A 1 318 ? 21.678 57.141 16.413 1.00 18.08 318 SER A C 1
ATOM 2291 O O . SER A 1 318 ? 20.723 57.688 16.959 1.00 17.43 318 SER A O 1
ATOM 2294 N N . THR A 1 319 ? 22.920 57.616 16.465 1.00 18.56 319 THR A N 1
ATOM 2295 C CA . THR A 1 319 ? 23.239 58.954 16.929 1.00 18.95 319 THR A CA 1
ATOM 2296 C C . THR A 1 319 ? 23.698 59.752 15.710 1.00 18.87 319 THR A C 1
ATOM 2297 O O . THR A 1 319 ? 24.537 59.281 14.928 1.00 19.33 319 THR A O 1
ATOM 2301 N N . ILE A 1 320 ? 23.113 60.934 15.511 1.00 19.61 320 ILE A N 1
ATOM 2302 C CA . ILE A 1 320 ? 23.382 61.725 14.323 1.00 19.60 320 ILE A CA 1
ATOM 2303 C C . ILE A 1 320 ? 24.855 62.151 14.296 1.00 20.96 320 ILE A C 1
ATOM 2304 O O . ILE A 1 320 ? 25.391 62.592 15.312 1.00 21.44 320 ILE A O 1
ATOM 2309 N N . ASP A 1 321 ? 25.489 61.956 13.150 1.00 22.47 321 ASP A N 1
ATOM 2310 C CA . ASP A 1 321 ? 26.838 62.489 12.888 1.00 24.36 321 ASP A CA 1
ATOM 2311 C C . ASP A 1 321 ? 26.750 64.020 12.890 1.00 24.91 321 ASP A C 1
ATOM 2312 O O . ASP A 1 321 ? 25.961 64.587 12.150 1.00 23.89 321 ASP A O 1
ATOM 2317 N N . PRO A 1 322 ? 27.552 64.710 13.729 1.00 26.25 322 PRO A N 1
ATOM 2318 C CA . PRO A 1 322 ? 27.502 66.173 13.749 1.00 26.80 322 PRO A CA 1
ATOM 2319 C C . PRO A 1 322 ? 27.756 66.851 12.398 1.00 27.11 322 PRO A C 1
ATOM 2320 O O . PRO A 1 322 ? 27.343 67.989 12.209 1.00 28.67 322 PRO A O 1
ATOM 2324 N N . ALA A 1 323 ? 28.412 66.157 11.474 1.00 26.82 323 ALA A N 1
ATOM 2325 C CA . ALA A 1 323 ? 28.655 66.680 10.133 1.00 26.59 323 ALA A CA 1
ATOM 2326 C C . ALA A 1 323 ? 27.431 66.575 9.205 1.00 26.03 323 ALA A C 1
ATOM 2327 O O . ALA A 1 323 ? 27.462 67.075 8.084 1.00 26.91 323 ALA A O 1
ATOM 2329 N N . CYS A 1 324 ? 26.379 65.893 9.659 1.00 24.42 324 CYS A N 1
ATOM 2330 C CA . CYS A 1 324 ? 25.166 65.710 8.862 1.00 23.41 324 CYS A CA 1
ATOM 2331 C C . CYS A 1 324 ? 24.028 66.532 9.427 1.00 21.42 324 CYS A C 1
ATOM 2332 O O . CYS A 1 324 ? 23.901 66.671 10.628 1.00 22.61 324 CYS A O 1
ATOM 2335 N N . SER A 1 325 ? 23.199 67.080 8.550 1.00 20.08 325 SER A N 1
ATOM 2336 C CA . SER A 1 325 ? 22.026 67.828 8.991 1.00 18.87 325 SER A CA 1
ATOM 2337 C C . SER A 1 325 ? 20.863 66.884 9.226 1.00 18.49 325 SER A C 1
ATOM 2338 O O . SER A 1 325 ? 20.882 65.740 8.769 1.00 17.59 325 SER A O 1
ATOM 2341 N N . SER A 1 326 ? 19.839 67.397 9.893 1.00 18.22 326 SER A N 1
ATOM 2342 C CA . SER A 1 326 ? 18.619 66.624 10.106 1.00 17.78 326 SER A CA 1
ATOM 2343 C C . SER A 1 326 ? 18.001 66.212 8.762 1.00 17.99 326 SER A C 1
ATOM 2344 O O . SER A 1 326 ? 17.491 65.100 8.619 1.00 17.67 326 SER A O 1
ATOM 2347 N N . ILE A 1 327 ? 18.076 67.079 7.763 1.00 17.37 327 ILE A N 1
ATOM 2348 C CA . ILE A 1 327 ? 17.514 66.743 6.455 1.00 17.10 327 ILE A CA 1
ATOM 2349 C C . ILE A 1 327 ? 18.343 65.634 5.790 1.00 16.72 327 ILE A C 1
ATOM 2350 O O . ILE A 1 327 ? 17.791 64.752 5.146 1.00 16.86 327 ILE A O 1
ATOM 2355 N N . ASP A 1 328 ? 19.664 65.678 5.949 1.00 16.56 328 ASP A N 1
ATOM 2356 C CA . ASP A 1 328 ? 20.521 64.607 5.414 1.00 16.81 328 ASP A CA 1
ATOM 2357 C C . ASP A 1 328 ? 20.089 63.241 5.959 1.00 16.18 328 ASP A C 1
ATOM 2358 O O . ASP A 1 328 ? 20.096 62.237 5.233 1.00 15.51 328 ASP A O 1
ATOM 2363 N N . VAL A 1 329 ? 19.753 63.198 7.251 1.00 15.94 329 VAL A N 1
ATOM 2364 C CA . VAL A 1 329 ? 19.343 61.937 7.901 1.00 15.58 329 VAL A CA 1
ATOM 2365 C C . VAL A 1 329 ? 18.125 61.360 7.185 1.00 15.80 329 VAL A C 1
ATOM 2366 O O . VAL A 1 329 ? 18.086 60.172 6.823 1.00 16.08 329 VAL A O 1
ATOM 2370 N N . ILE A 1 330 ? 17.146 62.216 6.945 1.00 15.21 330 ILE A N 1
ATOM 2371 C CA . ILE A 1 330 ? 15.906 61.786 6.299 1.00 15.30 330 ILE A CA 1
ATOM 2372 C C . ILE A 1 330 ? 16.160 61.386 4.838 1.00 15.85 330 ILE A C 1
ATOM 2373 O O . ILE A 1 330 ? 15.727 60.317 4.382 1.00 15.98 330 ILE A O 1
ATOM 2378 N N . GLN A 1 331 ? 16.900 62.227 4.117 1.00 16.37 331 GLN A N 1
ATOM 2379 C CA . GLN A 1 331 ? 17.200 62.004 2.713 1.00 17.24 331 GLN A CA 1
ATOM 2380 C C . GLN A 1 331 ? 17.861 60.655 2.511 1.00 17.17 331 GLN A C 1
ATOM 2381 O O . GLN A 1 331 ? 17.439 59.869 1.671 1.00 16.87 331 GLN A O 1
ATOM 2387 N N . GLN A 1 332 ? 18.884 60.365 3.299 1.00 17.21 332 GLN A N 1
ATOM 2388 C CA . GLN A 1 332 ? 19.615 59.108 3.100 1.00 18.40 332 GLN A CA 1
ATOM 2389 C C . GLN A 1 332 ? 18.799 57.891 3.483 1.00 18.41 332 GLN A C 1
ATOM 2390 O O . GLN A 1 332 ? 19.110 56.772 3.074 1.00 19.35 332 GLN A O 1
ATOM 2396 N N . ALA A 1 333 ? 17.762 58.087 4.286 1.00 17.41 333 ALA A N 1
ATOM 2397 C CA . ALA A 1 333 ? 16.889 56.988 4.686 1.00 17.19 333 ALA A CA 1
ATOM 2398 C C . ALA A 1 333 ? 15.621 56.869 3.825 1.00 16.73 333 ALA A C 1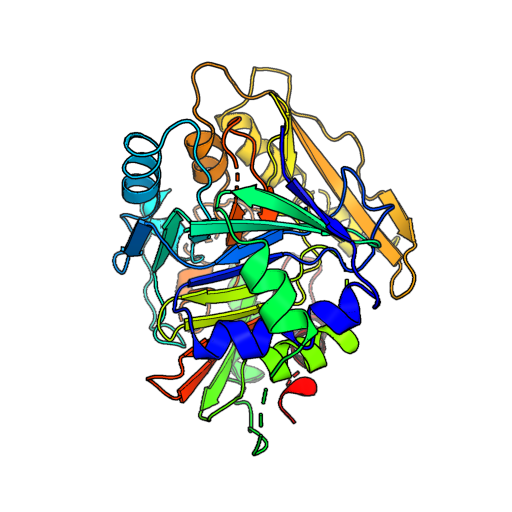
ATOM 2399 O O . ALA A 1 333 ? 14.800 55.999 4.088 1.00 17.07 333 ALA A O 1
ATOM 2401 N N . PHE A 1 334 ? 15.476 57.724 2.806 1.00 16.82 334 PHE A N 1
ATOM 2402 C CA . PHE A 1 334 ? 14.233 57.828 2.059 1.00 16.31 334 PHE A CA 1
ATOM 2403 C C . PHE A 1 334 ? 14.327 57.183 0.679 1.00 16.47 334 PHE A C 1
ATOM 2404 O O . PHE A 1 334 ? 15.374 57.250 0.044 1.00 16.83 334 PHE A O 1
ATOM 2412 N N . PRO A 1 335 ? 13.246 56.527 0.220 1.00 16.62 335 PRO A N 1
ATOM 2413 C CA . PRO A 1 335 ? 12.051 56.116 0.942 1.00 17.23 335 PRO A CA 1
ATOM 2414 C C . PRO A 1 335 ? 12.373 54.972 1.889 1.00 17.88 335 PRO A C 1
ATOM 2415 O O . PRO A 1 335 ? 13.475 54.401 1.837 1.00 17.72 335 PRO A O 1
ATOM 2427 N N . GLY A 1 337 ? 13.037 51.745 4.110 1.00 21.38 337 GLY A N 1
ATOM 2428 C CA . GLY A 1 337 ? 13.441 50.353 3.875 1.00 21.59 337 GLY A CA 1
ATOM 2429 C C . GLY A 1 337 ? 12.267 49.385 3.937 1.00 21.75 337 GLY A C 1
ATOM 2430 O O . GLY A 1 337 ? 12.192 48.436 3.131 1.00 22.82 337 GLY A O 1
ATOM 2431 N N . SER A 1 338 ? 11.318 49.628 4.832 1.00 21.52 338 SER A N 1
ATOM 2432 C CA . SER A 1 338 ? 10.200 48.713 5.024 1.00 21.48 338 SER A CA 1
ATOM 2433 C C . SER A 1 338 ? 9.292 48.657 3.792 1.00 21.01 338 SER A C 1
ATOM 2434 O O . SER A 1 338 ? 8.479 47.733 3.664 1.00 20.96 338 SER A O 1
ATOM 2445 N N . THR A 1 340 ? 10.499 49.149 0.367 1.00 16.88 340 THR A N 1
ATOM 2446 C CA . THR A 1 340 ? 11.280 48.964 -0.844 1.00 17.64 340 THR A CA 1
ATOM 2447 C C . THR A 1 340 ? 11.852 47.557 -0.874 1.00 18.17 340 THR A C 1
ATOM 2448 O O . THR A 1 340 ? 11.204 46.642 -1.375 1.00 18.16 340 THR A O 1
ATOM 2452 N N . GLY A 1 341 ? 13.055 47.369 -0.344 1.00 18.69 341 GLY A N 1
ATOM 2453 C CA . GLY A 1 341 ? 13.651 46.030 -0.320 1.00 18.77 341 GLY A CA 1
ATOM 2454 C C . GLY A 1 341 ? 15.152 46.033 -0.455 1.00 19.74 341 GLY A C 1
ATOM 2455 O O . GLY A 1 341 ? 15.791 47.069 -0.327 1.00 19.03 341 GLY A O 1
ATOM 2456 N N . ALA A 1 342 ? 15.716 44.859 -0.721 1.00 20.34 342 ALA A N 1
ATOM 2457 C CA . ALA A 1 342 ? 17.163 44.702 -0.785 1.00 20.86 342 ALA A CA 1
ATOM 2458 C C . ALA A 1 342 ? 17.566 43.862 -1.998 1.00 20.97 342 ALA A C 1
ATOM 2459 O O . ALA A 1 342 ? 16.934 42.826 -2.278 1.00 21.01 342 ALA A O 1
ATOM 2461 N N . PRO A 1 343 ? 18.582 44.310 -2.754 1.00 21.38 343 PRO A N 1
ATOM 2462 C CA . PRO A 1 343 ? 19.343 45.547 -2.557 1.00 20.72 343 PRO A CA 1
ATOM 2463 C C . PRO A 1 343 ? 18.499 46.770 -2.934 1.00 19.96 343 PRO A C 1
ATOM 2464 O O . PRO A 1 343 ? 17.805 46.746 -3.929 1.00 19.65 343 PRO A O 1
ATOM 2468 N N . LYS A 1 344 ? 18.564 47.828 -2.132 1.00 19.02 344 LYS A N 1
ATOM 2469 C CA . LYS A 1 344 ? 17.552 48.897 -2.205 1.00 18.45 344 LYS A CA 1
ATOM 2470 C C . LYS A 1 344 ? 17.457 49.623 -3.551 1.00 18.70 344 LYS A C 1
ATOM 2471 O O . LYS A 1 344 ? 16.358 49.814 -4.088 1.00 17.92 344 LYS A O 1
ATOM 2477 N N . VAL A 1 345 ? 18.590 50.041 -4.113 1.00 18.86 345 VAL A N 1
ATOM 2478 C CA . VAL A 1 345 ? 18.554 50.807 -5.350 1.00 18.81 345 VAL A CA 1
ATOM 2479 C C . VAL A 1 345 ? 18.019 49.979 -6.506 1.00 18.24 345 VAL A C 1
ATOM 2480 O O . VAL A 1 345 ? 17.107 50.406 -7.188 1.00 18.09 345 VAL A O 1
ATOM 2484 N N . ASN A 1 346 ? 18.563 48.778 -6.720 1.00 18.54 346 ASN A N 1
ATOM 2485 C CA . ASN A 1 346 ? 18.047 47.938 -7.800 1.00 18.62 346 ASN A CA 1
ATOM 2486 C C . ASN A 1 346 ? 16.601 47.560 -7.558 1.00 17.59 346 ASN A C 1
ATOM 2487 O O . ASN A 1 346 ? 15.824 47.541 -8.494 1.00 17.91 346 ASN A O 1
ATOM 2492 N N . VAL A 1 347 ? 16.223 47.297 -6.306 1.00 17.11 347 VAL A N 1
ATOM 2493 C CA . VAL A 1 347 ? 14.832 46.941 -6.021 1.00 16.70 347 VAL A CA 1
ATOM 2494 C C . VAL A 1 347 ? 13.902 48.113 -6.339 1.00 17.13 347 VAL A C 1
ATOM 2495 O O . VAL A 1 347 ? 12.833 47.908 -6.890 1.00 16.72 347 VAL A O 1
ATOM 2507 N N . LYS A 1 349 ? 14.353 50.157 -8.736 1.00 17.02 349 LYS A N 1
ATOM 2508 C CA . LYS A 1 349 ? 14.228 50.086 -10.185 1.00 17.85 349 LYS A CA 1
ATOM 2509 C C . LYS A 1 349 ? 13.245 48.983 -10.597 1.00 17.33 349 LYS A C 1
ATOM 2510 O O . LYS A 1 349 ? 12.410 49.186 -11.479 1.00 18.75 349 LYS A O 1
ATOM 2516 N N . PHE A 1 350 ? 13.336 47.825 -9.944 1.00 17.10 350 PHE A N 1
ATOM 2517 C CA . PHE A 1 350 ? 12.458 46.703 -10.265 1.00 17.22 350 PHE A CA 1
ATOM 2518 C C . PHE A 1 350 ? 11.008 47.055 -9.951 1.00 17.19 350 PHE A C 1
ATOM 2519 O O . PHE A 1 350 ? 10.097 46.787 -10.736 1.00 17.73 350 PHE A O 1
ATOM 2527 N N . ILE A 1 351 ? 10.801 47.661 -8.788 1.00 16.35 351 ILE A N 1
ATOM 2528 C CA . ILE A 1 351 ? 9.466 48.143 -8.398 1.00 15.70 351 ILE A CA 1
ATOM 2529 C C . ILE A 1 351 ? 8.878 49.069 -9.453 1.00 16.46 351 ILE A C 1
ATOM 2530 O O . ILE A 1 351 ? 7.707 48.933 -9.817 1.00 16.08 351 ILE A O 1
ATOM 2535 N N . ASP A 1 352 ? 9.681 50.016 -9.931 1.00 16.26 352 ASP A N 1
ATOM 2536 C CA . ASP A 1 352 ? 9.167 51.008 -10.861 1.00 17.66 352 ASP A CA 1
ATOM 2537 C C . ASP A 1 352 ? 8.764 50.348 -12.168 1.00 18.67 352 ASP A C 1
ATOM 2538 O O . ASP A 1 352 ? 7.778 50.739 -12.772 1.00 18.67 352 ASP A O 1
ATOM 2543 N N . ARG A 1 353 ? 9.516 49.331 -12.574 1.00 19.14 353 ARG A N 1
ATOM 2544 C CA . ARG A 1 353 ? 9.227 48.629 -13.813 1.00 21.01 353 ARG A CA 1
ATOM 2545 C C . ARG A 1 353 ? 7.992 47.726 -13.715 1.00 19.88 353 ARG A C 1
ATOM 2546 O O . ARG A 1 353 ? 7.187 47.657 -14.669 1.00 20.61 353 ARG A O 1
ATOM 2554 N N . ILE A 1 354 ? 7.836 47.054 -12.578 1.00 18.75 354 ILE A N 1
ATOM 2555 C CA . ILE A 1 354 ? 6.865 45.967 -12.433 1.00 18.77 354 ILE A CA 1
ATOM 2556 C C . ILE A 1 354 ? 5.518 46.431 -11.860 1.00 18.16 354 ILE A C 1
ATOM 2557 O O . ILE A 1 354 ? 4.473 45.883 -12.228 1.00 18.35 354 ILE A O 1
ATOM 2562 N N . GLU A 1 355 ? 5.523 47.426 -10.971 1.00 17.28 355 GLU A N 1
ATOM 2563 C CA . GLU A 1 355 ? 4.254 47.991 -10.502 1.00 17.54 355 GLU A CA 1
ATOM 2564 C C . GLU A 1 355 ? 3.534 48.708 -11.645 1.00 18.39 355 GLU A C 1
ATOM 2565 O O . GLU A 1 355 ? 4.172 49.113 -12.606 1.00 19.90 355 GLU A O 1
ATOM 2571 N N . SER A 1 356 ? 2.215 48.836 -11.513 1.00 19.13 356 SER A N 1
ATOM 2572 C CA A SER A 1 356 ? 1.343 49.323 -12.593 0.50 20.03 356 SER A CA 1
ATOM 2573 C CA B SER A 1 356 ? 1.340 49.320 -12.579 0.50 19.90 356 SER A CA 1
ATOM 2574 C C . SER A 1 356 ? 1.197 50.838 -12.650 1.00 19.89 356 SER A C 1
ATOM 2575 O O . SER A 1 356 ? 0.823 51.381 -13.695 1.00 21.91 356 SER A O 1
ATOM 2588 N N . ALA A 1 358 ? 2.784 54.771 -10.797 1.00 16.54 358 ALA A N 1
ATOM 2589 C CA . ALA A 1 358 ? 3.637 55.463 -9.840 1.00 16.32 358 ALA A CA 1
ATOM 2590 C C . ALA A 1 358 ? 2.933 55.475 -8.489 1.00 15.76 358 ALA A C 1
ATOM 2591 O O . ALA A 1 358 ? 1.712 55.616 -8.418 1.00 16.42 358 ALA A O 1
ATOM 2593 N N . ARG A 1 359 ? 3.691 55.340 -7.406 1.00 14.88 359 ARG A N 1
ATOM 2594 C CA . ARG A 1 359 ? 3.094 55.337 -6.071 1.00 14.37 359 ARG A CA 1
ATOM 2595 C C . ARG A 1 359 ? 2.627 56.708 -5.642 1.00 14.52 359 ARG A C 1
ATOM 2596 O O . ARG A 1 359 ? 1.697 56.813 -4.867 1.00 15.14 359 ARG A O 1
ATOM 2604 N N . GLY A 1 360 ? 3.275 57.760 -6.128 1.00 15.16 360 GLY A N 1
ATOM 2605 C CA . GLY A 1 360 ? 2.865 59.104 -5.736 1.00 15.06 360 GLY A CA 1
ATOM 2606 C C . GLY A 1 360 ? 2.905 59.246 -4.232 1.00 14.38 360 GLY A C 1
ATOM 2607 O O . GLY A 1 360 ? 3.930 58.949 -3.607 1.00 14.66 360 GLY A O 1
ATOM 2608 N N . PRO A 1 361 ? 1.790 59.673 -3.613 1.00 14.27 361 PRO A N 1
ATOM 2609 C CA . PRO A 1 361 ? 1.817 59.860 -2.165 1.00 14.42 361 PRO A CA 1
ATOM 2610 C C . PRO A 1 361 ? 1.845 58.584 -1.345 1.00 14.56 361 PRO A C 1
ATOM 2611 O O . PRO A 1 361 ? 2.220 58.618 -0.166 1.00 14.72 361 PRO A O 1
ATOM 2615 N N . PHE A 1 362 ? 1.446 57.461 -1.953 1.00 13.29 362 PHE A N 1
ATOM 2616 C CA . PHE A 1 362 ? 1.476 56.200 -1.224 1.00 13.61 362 PHE A CA 1
ATOM 2617 C C . PHE A 1 362 ? 2.926 55.809 -0.911 1.00 13.20 362 PHE A C 1
ATOM 2618 O O . PHE A 1 362 ? 3.799 55.891 -1.784 1.00 14.05 362 PHE A O 1
ATOM 2626 N N . SER A 1 363 ? 3.173 55.373 0.343 1.00 13.61 363 SER A N 1
ATOM 2627 C CA A SER A 1 363 ? 4.530 55.029 0.776 0.50 13.65 363 SER A CA 1
ATOM 2628 C CA B SER A 1 363 ? 4.489 55.068 0.909 0.50 13.74 363 SER A CA 1
ATOM 2629 C C . SER A 1 363 ? 5.417 56.273 0.903 1.00 14.20 363 SER A C 1
ATOM 2630 O O . SER A 1 363 ? 6.641 56.151 1.022 1.00 14.86 363 SER A O 1
ATOM 2635 N N . GLY A 1 364 ? 4.797 57.455 0.851 1.00 14.05 364 GLY A N 1
ATOM 2636 C CA . GLY A 1 364 ? 5.494 58.696 1.197 1.00 13.88 364 GLY A CA 1
ATOM 2637 C C . GLY A 1 364 ? 5.416 58.908 2.696 1.00 13.69 364 GLY A C 1
ATOM 2638 O O . GLY A 1 364 ? 5.180 57.963 3.466 1.00 13.18 364 GLY A O 1
ATOM 2639 N N . THR A 1 365 ? 5.622 60.157 3.115 1.00 12.67 365 THR A N 1
ATOM 2640 C CA . THR A 1 365 ? 5.656 60.508 4.536 1.00 12.76 365 THR A CA 1
ATOM 2641 C C . THR A 1 365 ? 5.019 61.862 4.806 1.00 13.44 365 THR A C 1
ATOM 2642 O O . THR A 1 365 ? 5.079 62.755 3.956 1.00 13.39 365 THR A O 1
ATOM 2646 N N . VAL A 1 366 ? 4.382 62.001 5.966 1.00 12.82 366 VAL A N 1
ATOM 2647 C CA . VAL A 1 366 ? 3.939 63.292 6.514 1.00 13.89 366 VAL A CA 1
ATOM 2648 C C . VAL A 1 366 ? 4.569 63.446 7.891 1.00 13.19 366 VAL A C 1
ATOM 2649 O O . VAL A 1 366 ? 4.698 62.478 8.634 1.00 12.33 366 VAL A O 1
ATOM 2653 N N . GLY A 1 367 ? 4.970 64.664 8.234 1.00 13.14 367 GLY A N 1
ATOM 2654 C CA . GLY A 1 367 ? 5.489 64.910 9.562 1.00 12.95 367 GLY A CA 1
ATOM 2655 C C . GLY A 1 367 ? 5.865 66.351 9.770 1.00 13.34 367 GLY A C 1
ATOM 2656 O O . GLY A 1 367 ? 5.412 67.236 9.030 1.00 12.83 367 GLY A O 1
ATOM 2657 N N . TYR A 1 368 ? 6.654 66.595 10.821 1.00 13.92 368 TYR A N 1
ATOM 2658 C CA . TYR A 1 368 ? 7.053 67.954 11.193 1.00 15.10 368 TYR A CA 1
ATOM 2659 C C . TYR A 1 368 ? 8.528 68.006 11.556 1.00 15.16 368 TYR A C 1
ATOM 2660 O O . TYR A 1 368 ? 9.120 67.003 11.947 1.00 13.80 368 TYR A O 1
ATOM 2677 N N . ASP A 1 370 ? 10.548 70.740 14.165 1.00 16.74 370 ASP A N 1
ATOM 2678 C CA . ASP A 1 370 ? 10.206 71.758 15.164 1.00 16.91 370 ASP A CA 1
ATOM 2679 C C . ASP A 1 370 ? 11.354 72.767 15.329 1.00 17.33 370 ASP A C 1
ATOM 2680 O O . ASP A 1 370 ? 12.433 72.608 14.733 1.00 16.99 370 ASP A O 1
ATOM 2685 N N . PRO A 1 371 ? 11.105 73.852 16.076 1.00 17.29 371 PRO A N 1
ATOM 2686 C CA . PRO A 1 371 ? 12.150 74.867 16.253 1.00 18.02 371 PRO A CA 1
ATOM 2687 C C . PRO A 1 371 ? 13.464 74.413 16.904 1.00 19.08 371 PRO A C 1
ATOM 2688 O O . PRO A 1 371 ? 14.460 75.145 16.820 1.00 20.46 371 PRO A O 1
ATOM 2692 N N . HIS A 1 372 ? 13.468 73.257 17.558 1.00 19.44 372 HIS A N 1
ATOM 2693 C CA . HIS A 1 372 ? 14.673 72.736 18.200 1.00 20.27 372 HIS A CA 1
ATOM 2694 C C . HIS A 1 372 ? 15.391 71.708 17.325 1.00 19.82 372 HIS A C 1
ATOM 2695 O O . HIS A 1 372 ? 16.346 71.068 17.772 1.00 19.81 372 HIS A O 1
ATOM 2702 N N . ASP A 1 373 ? 14.953 71.584 16.072 1.00 18.43 373 ASP A N 1
ATOM 2703 C CA . ASP A 1 373 ? 15.519 70.627 15.105 1.00 18.35 373 ASP A CA 1
ATOM 2704 C C . ASP A 1 373 ? 15.238 69.168 15.468 1.00 17.87 373 ASP A C 1
ATOM 2705 O O . ASP A 1 373 ? 15.981 68.271 15.069 1.00 18.14 373 ASP A O 1
ATOM 2710 N N . ASN A 1 374 ? 14.150 68.934 16.183 1.00 17.15 374 ASN A N 1
ATOM 2711 C CA . ASN A 1 374 ? 13.602 67.596 16.343 1.00 16.72 374 ASN A CA 1
ATOM 2712 C C . ASN A 1 374 ? 12.608 67.378 15.211 1.00 16.21 374 ASN A C 1
ATOM 2713 O O . ASN A 1 374 ? 12.193 68.329 14.562 1.00 15.98 374 ASN A O 1
ATOM 2718 N N . PHE A 1 375 ? 12.285 66.126 14.917 1.00 14.40 375 PHE A N 1
ATOM 2719 C CA . PHE A 1 375 ? 11.330 65.838 13.831 1.00 14.13 375 PHE A CA 1
ATOM 2720 C C . PHE A 1 375 ? 10.672 64.499 14.047 1.00 13.42 375 PHE A C 1
ATOM 2721 O O . PHE A 1 375 ? 11.152 63.702 14.855 1.00 13.93 375 PHE A O 1
ATOM 2729 N N . ASP A 1 376 ? 9.555 64.261 13.364 1.00 12.87 376 ASP A N 1
ATOM 2730 C CA . ASP A 1 376 ? 8.919 62.944 13.383 1.00 12.71 376 ASP A CA 1
ATOM 2731 C C . ASP A 1 376 ? 8.099 62.801 12.109 1.00 12.34 376 ASP A C 1
ATOM 2732 O O . ASP A 1 376 ? 7.434 63.752 11.694 1.00 12.66 376 ASP A O 1
ATOM 2737 N N . PHE A 1 377 ? 8.164 61.619 11.509 1.00 12.54 377 PHE A N 1
ATOM 2738 C CA . PHE A 1 377 ? 7.591 61.349 10.178 1.00 12.85 377 PHE A CA 1
ATOM 2739 C C . PHE A 1 377 ? 7.016 59.954 10.132 1.00 12.92 377 PHE A C 1
ATOM 2740 O O . PHE A 1 377 ? 7.622 59.049 10.664 1.00 13.46 377 PHE A O 1
ATOM 2748 N N . ASN A 1 378 ? 5.850 59.787 9.493 1.00 12.10 378 ASN A N 1
ATOM 2749 C CA . ASN A 1 378 ? 5.206 58.483 9.431 1.00 12.30 378 ASN A CA 1
ATOM 2750 C C . ASN A 1 378 ? 5.414 57.802 8.078 1.00 12.61 378 ASN A C 1
ATOM 2751 O O . ASN A 1 378 ? 6.114 58.309 7.187 1.00 12.22 378 ASN A O 1
ATOM 2756 N N . VAL A 1 379 ? 4.796 56.634 7.924 1.00 12.92 379 VAL A N 1
ATOM 2757 C CA . VAL A 1 379 ? 4.759 55.914 6.641 1.00 13.57 379 VAL A CA 1
ATOM 2758 C C . VAL A 1 379 ? 3.331 55.978 6.117 1.00 13.28 379 VAL A C 1
ATOM 2759 O O . VAL A 1 379 ? 2.391 55.574 6.819 1.00 13.20 379 VAL A O 1
ATOM 2763 N N . LEU A 1 380 ? 3.146 56.508 4.904 1.00 13.37 380 LEU A N 1
ATOM 2764 C CA . LEU A 1 380 ? 1.793 56.714 4.377 1.00 13.93 380 LEU A CA 1
ATOM 2765 C C . LEU A 1 380 ? 1.256 55.442 3.734 1.00 15.05 380 LEU A C 1
ATOM 2766 O O . LEU A 1 380 ? 1.162 55.316 2.511 1.00 15.54 380 LEU A O 1
ATOM 2771 N N . ILE A 1 381 ? 0.925 54.498 4.611 1.00 14.94 381 ILE A N 1
ATOM 2772 C CA . ILE A 1 381 ? 0.148 53.303 4.258 1.00 16.11 381 ILE A CA 1
ATOM 2773 C C . ILE A 1 381 ? -1.192 53.401 4.963 1.00 15.88 381 ILE A C 1
ATOM 2774 O O . ILE A 1 381 ? -1.388 54.281 5.780 1.00 14.91 381 ILE A O 1
ATOM 2779 N N . ARG A 1 382 ? -2.138 52.519 4.609 1.00 15.50 382 ARG A N 1
ATOM 2780 C CA . ARG A 1 382 ? -3.472 52.549 5.215 1.00 15.38 382 ARG A CA 1
ATOM 2781 C C . ARG A 1 382 ? -4.091 53.936 5.126 1.00 14.53 382 ARG A C 1
ATOM 2782 O O . ARG A 1 382 ? -4.682 54.449 6.092 1.00 15.42 382 ARG A O 1
ATOM 2790 N N . SER A 1 383 ? -3.946 54.543 3.948 1.00 14.63 383 SER A N 1
ATOM 2791 C CA . SER A 1 383 ? -4.390 55.900 3.717 1.00 14.74 383 SER A CA 1
ATOM 2792 C C . SER A 1 383 ? -5.274 56.032 2.483 1.00 15.31 383 SER A C 1
ATOM 2793 O O . SER A 1 383 ? -5.165 55.234 1.539 1.00 15.93 383 SER A O 1
ATOM 2796 N N . ILE A 1 384 ? -6.115 57.058 2.505 1.00 15.72 384 ILE A N 1
ATOM 2797 C CA . ILE A 1 384 ? -6.871 57.522 1.339 1.00 16.21 384 ILE A CA 1
ATOM 2798 C C . ILE A 1 384 ? -6.338 58.899 0.933 1.00 15.45 384 ILE A C 1
ATOM 2799 O O . ILE A 1 384 ? -6.208 59.792 1.776 1.00 15.19 384 ILE A O 1
ATOM 2804 N N . PHE A 1 385 ? -6.036 59.036 -0.351 1.00 14.83 385 PHE A N 1
ATOM 2805 C CA . PHE A 1 385 ? -5.540 60.273 -0.950 1.00 14.95 385 PHE A CA 1
ATOM 2806 C C . PHE A 1 385 ? -6.637 60.812 -1.832 1.00 15.41 385 PHE A C 1
ATOM 2807 O O . PHE A 1 385 ? -7.277 60.037 -2.563 1.00 14.57 385 PHE A O 1
ATOM 2815 N N . TYR A 1 386 ? -6.896 62.115 -1.739 1.00 15.02 386 TYR 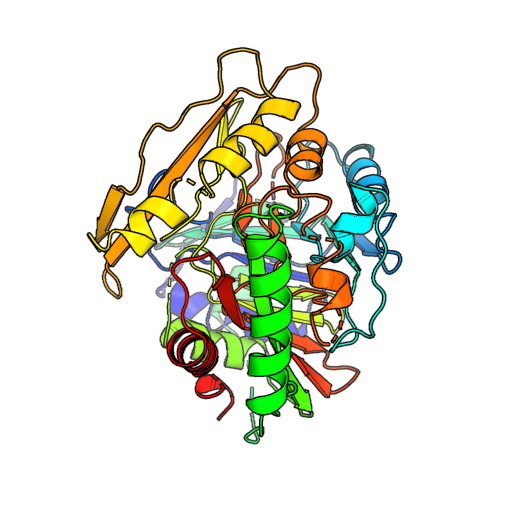A N 1
ATOM 2816 C CA . TYR A 1 386 ? -8.005 62.735 -2.480 1.00 15.28 386 TYR A CA 1
ATOM 2817 C C . TYR A 1 386 ? -7.595 64.083 -3.039 1.00 16.10 386 TYR A C 1
ATOM 2818 O O . TYR A 1 386 ? -6.854 64.820 -2.394 1.00 15.39 386 TYR A O 1
ATOM 2827 N N . ASN A 1 387 ? -8.067 64.402 -4.242 1.00 16.33 387 ASN A N 1
ATOM 2828 C CA . ASN A 1 387 ? -7.892 65.741 -4.807 1.00 16.79 387 ASN A CA 1
ATOM 2829 C C . ASN A 1 387 ? -9.265 66.260 -5.208 1.00 17.61 387 ASN A C 1
ATOM 2830 O O . ASN A 1 387 ? -9.910 65.678 -6.083 1.00 18.21 387 ASN A O 1
ATOM 2835 N N . SER A 1 388 ? -9.735 67.297 -4.526 1.00 18.53 388 SER A N 1
ATOM 2836 C CA . SER A 1 388 ? -11.088 67.811 -4.772 1.00 19.67 388 SER A CA 1
ATOM 2837 C C . SER A 1 388 ? -11.214 68.482 -6.145 1.00 20.47 388 SER A C 1
ATOM 2838 O O . SER A 1 388 ? -12.320 68.516 -6.700 1.00 21.10 388 SER A O 1
ATOM 2841 N N . ALA A 1 389 ? -10.118 69.007 -6.685 1.00 20.30 389 ALA A N 1
ATOM 2842 C CA . ALA A 1 389 ? -10.146 69.681 -8.000 1.00 20.46 389 ALA A CA 1
ATOM 2843 C C . ALA A 1 389 ? -10.401 68.686 -9.126 1.00 21.19 389 ALA A C 1
ATOM 2844 O O . ALA A 1 389 ? -11.129 68.996 -10.091 1.00 22.33 389 ALA A O 1
ATOM 2846 N N . THR A 1 390 ? -9.838 67.490 -9.003 1.00 20.82 390 THR A N 1
ATOM 2847 C CA . THR A 1 390 ? -9.929 66.471 -10.052 1.00 20.44 390 THR A CA 1
ATOM 2848 C C . THR A 1 390 ? -10.912 65.359 -9.710 1.00 20.77 390 THR A C 1
ATOM 2849 O O . THR A 1 390 ? -11.171 64.489 -10.557 1.00 21.29 390 THR A O 1
ATOM 2853 N N . GLN A 1 391 ? -11.439 65.376 -8.485 1.00 20.73 391 GLN A N 1
ATOM 2854 C CA . GLN A 1 391 ? -12.395 64.394 -7.996 1.00 21.82 391 GLN A CA 1
ATOM 2855 C C . GLN A 1 391 ? -11.794 63.001 -8.072 1.00 21.01 391 GLN A C 1
ATOM 2856 O O . GLN A 1 391 ? -12.465 62.049 -8.463 1.00 23.12 391 GLN A O 1
ATOM 2862 N N . GLU A 1 392 ? -10.513 62.904 -7.713 1.00 19.12 392 GLU A N 1
ATOM 2863 C CA . GLU A 1 392 ? -9.768 61.648 -7.760 1.00 18.62 392 GLU A CA 1
ATOM 2864 C C . GLU A 1 392 ? -9.515 61.122 -6.356 1.00 17.70 392 GLU A C 1
ATOM 2865 O O . GLU A 1 392 ? -9.148 61.896 -5.464 1.00 17.23 392 GLU A O 1
ATOM 2871 N N . LEU A 1 393 ? -9.677 59.812 -6.198 1.00 16.96 393 LEU A N 1
ATOM 2872 C CA . LEU A 1 393 ? -9.309 59.096 -4.973 1.00 17.05 393 LEU A CA 1
ATOM 2873 C C . LEU A 1 393 ? -8.293 58.028 -5.333 1.00 16.55 393 LEU A C 1
ATOM 2874 O O . LEU A 1 393 ? -8.370 57.435 -6.415 1.00 17.12 393 LEU A O 1
ATOM 2879 N N . PHE A 1 394 ? -7.360 57.758 -4.416 1.00 15.29 394 PHE A N 1
ATOM 2880 C CA . PHE A 1 394 ? -6.261 56.826 -4.681 1.00 15.40 394 PHE A CA 1
ATOM 2881 C C . PHE A 1 394 ? -5.845 56.180 -3.365 1.00 15.78 394 PHE A C 1
ATOM 2882 O O . PHE A 1 394 ? -5.836 56.837 -2.326 1.00 15.60 394 PHE A O 1
ATOM 2898 N N . GLU A 1 396 ? -3.305 52.411 -2.011 1.00 15.66 396 GLU A N 1
ATOM 2899 C CA . GLU A 1 396 ? -2.630 51.163 -2.393 1.00 15.91 396 GLU A CA 1
ATOM 2900 C C . GLU A 1 396 ? -2.463 50.269 -1.189 1.00 15.35 396 GLU A C 1
ATOM 2901 O O . GLU A 1 396 ? -2.642 50.702 -0.056 1.00 15.78 396 GLU A O 1
ATOM 2907 N N . ALA A 1 397 ? -2.116 49.021 -1.458 1.00 15.43 397 ALA A N 1
ATOM 2908 C CA . ALA A 1 397 ? -1.722 48.076 -0.433 1.00 15.64 397 ALA A CA 1
ATOM 2909 C C . ALA A 1 397 ? -0.713 47.122 -1.034 1.00 15.65 397 ALA A C 1
ATOM 2910 O O . ALA A 1 397 ? -0.716 46.863 -2.239 1.00 16.22 397 ALA A O 1
ATOM 2912 N N . GLY A 1 398 ? 0.162 46.607 -0.187 1.00 15.72 398 GLY A N 1
ATOM 2913 C CA . GLY A 1 398 ? 1.222 45.726 -0.649 1.00 16.15 398 GLY A CA 1
ATOM 2914 C C . GLY A 1 398 ? 1.656 44.745 0.396 1.00 17.13 398 GLY A C 1
ATOM 2915 O O . GLY A 1 398 ? 1.048 44.654 1.471 1.00 18.17 398 GLY A O 1
ATOM 2916 N N . SER A 1 399 ? 2.692 43.982 0.071 1.00 17.48 399 SER A N 1
ATOM 2917 C CA . SER A 1 399 ? 3.260 43.052 1.024 1.00 18.12 399 SER A CA 1
ATOM 2918 C C . SER A 1 399 ? 4.666 42.668 0.613 1.00 18.55 399 SER A C 1
ATOM 2919 O O . SER A 1 399 ? 5.079 42.903 -0.533 1.00 18.46 399 SER A O 1
ATOM 2922 N N . ALA A 1 400 ? 5.379 42.090 1.575 1.00 19.16 400 ALA A N 1
ATOM 2923 C CA . ALA A 1 400 ? 6.760 41.681 1.408 1.00 18.91 400 ALA A CA 1
ATOM 2924 C C . ALA A 1 400 ? 6.869 40.429 0.583 1.00 18.82 400 ALA A C 1
ATOM 2925 O O . ALA A 1 400 ? 6.338 39.371 0.984 1.00 19.43 400 ALA A O 1
ATOM 2927 N N . ILE A 1 401 ? 7.566 40.501 -0.569 1.00 17.84 401 ILE A N 1
ATOM 2928 C CA . ILE A 1 401 ? 7.791 39.310 -1.403 1.00 17.63 401 ILE A CA 1
ATOM 2929 C C . ILE A 1 401 ? 9.216 38.769 -1.191 1.00 17.63 401 ILE A C 1
ATOM 2930 O O . ILE A 1 401 ? 10.208 39.502 -1.321 1.00 17.26 401 ILE A O 1
ATOM 2935 N N . THR A 1 402 ? 9.290 37.499 -0.798 1.00 17.20 402 THR A N 1
ATOM 2936 C CA . THR A 1 402 ? 10.549 36.791 -0.624 1.00 17.99 402 THR A CA 1
ATOM 2937 C C . THR A 1 402 ? 10.400 35.393 -1.203 1.00 18.68 402 THR A C 1
ATOM 2938 O O . THR A 1 402 ? 9.335 35.033 -1.713 1.00 18.63 402 THR A O 1
ATOM 2942 N N . SER A 1 403 ? 11.429 34.565 -1.033 1.00 19.86 403 SER A N 1
ATOM 2943 C CA . SER A 1 403 ? 11.354 33.171 -1.469 1.00 21.04 403 SER A CA 1
ATOM 2944 C C . SER A 1 403 ? 10.302 32.356 -0.731 1.00 21.47 403 SER A C 1
ATOM 2945 O O . SER A 1 403 ? 9.898 31.295 -1.225 1.00 21.98 403 SER A O 1
ATOM 2948 N N . TYR A 1 404 ? 9.845 32.848 0.421 1.00 21.63 404 TYR A N 1
ATOM 2949 C CA . TYR A 1 404 ? 8.842 32.157 1.237 1.00 21.89 404 TYR A CA 1
ATOM 2950 C C . TYR A 1 404 ? 7.408 32.549 0.881 1.00 21.97 404 TYR A C 1
ATOM 2951 O O . TYR A 1 404 ? 6.460 31.954 1.404 1.00 22.39 404 TYR A O 1
ATOM 2960 N N . ALA A 1 405 ? 7.242 33.533 -0.002 1.00 20.78 405 ALA A N 1
ATOM 2961 C CA . ALA A 1 405 ? 5.897 34.003 -0.368 1.00 20.50 405 ALA A CA 1
ATOM 2962 C C . ALA A 1 405 ? 5.212 33.121 -1.390 1.00 20.79 405 ALA A C 1
ATOM 2963 O O . ALA A 1 405 ? 5.861 32.574 -2.289 1.00 20.94 405 ALA A O 1
ATOM 2965 N N . LYS A 1 406 ? 3.889 33.035 -1.270 1.00 21.17 406 LYS A N 1
ATOM 2966 C CA . LYS A 1 406 ? 3.034 32.316 -2.219 1.00 21.64 406 LYS A CA 1
ATOM 2967 C C . LYS A 1 406 ? 2.042 33.304 -2.832 1.00 21.19 406 LYS A C 1
ATOM 2968 O O . LYS A 1 406 ? 1.435 34.097 -2.099 1.00 20.87 406 LYS A O 1
ATOM 2974 N N . ALA A 1 407 ? 1.877 33.256 -4.153 1.00 20.74 407 ALA A N 1
ATOM 2975 C CA . ALA A 1 407 ? 1.058 34.257 -4.866 1.00 20.49 407 ALA A CA 1
ATOM 2976 C C . ALA A 1 407 ? -0.374 34.341 -4.330 1.00 20.92 407 ALA A C 1
ATOM 2977 O O . ALA A 1 407 ? -0.899 35.431 -4.101 1.00 20.11 407 ALA A O 1
ATOM 2979 N N . GLU A 1 408 ? -1.014 33.193 -4.123 1.00 21.08 408 GLU A N 1
ATOM 2980 C CA . GLU A 1 408 ? -2.415 33.203 -3.710 1.00 20.92 408 GLU A CA 1
ATOM 2981 C C . GLU A 1 408 ? -2.603 33.941 -2.391 1.00 20.30 408 GLU A C 1
ATOM 2982 O O . GLU A 1 408 ? -3.553 34.709 -2.215 1.00 20.41 408 GLU A O 1
ATOM 2984 N N . THR A 1 409 ? -1.685 33.689 -1.470 1.00 19.95 409 THR A N 1
ATOM 2985 C CA . THR A 1 409 ? -1.723 34.252 -0.143 1.00 20.10 409 THR A CA 1
ATOM 2986 C C . THR A 1 409 ? -1.424 35.753 -0.172 1.00 19.49 409 THR A C 1
ATOM 2987 O O . THR A 1 409 ? -2.099 36.538 0.489 1.00 19.10 409 THR A O 1
ATOM 2991 N N . GLU A 1 410 ? -0.402 36.153 -0.919 1.00 19.09 410 GLU A N 1
ATOM 2992 C CA . GLU A 1 410 ? -0.052 37.569 -0.922 1.00 18.53 410 GLU A CA 1
ATOM 2993 C C . GLU A 1 410 ? -1.086 38.404 -1.667 1.00 17.86 410 GLU A C 1
ATOM 2994 O O . GLU A 1 410 ? -1.375 39.536 -1.273 1.00 17.29 410 GLU A O 1
ATOM 3000 N N . TYR A 1 411 ? -1.672 37.848 -2.724 1.00 17.36 411 TYR A N 1
ATOM 3001 C CA . TYR A 1 411 ? -2.774 38.531 -3.406 1.00 17.34 411 TYR A CA 1
ATOM 3002 C C . TYR A 1 411 ? -3.935 38.794 -2.441 1.00 17.97 411 TYR A C 1
ATOM 3003 O O . TYR A 1 411 ? -4.473 39.901 -2.370 1.00 18.04 411 TYR A O 1
ATOM 3012 N N . GLU A 1 412 ? -4.341 37.755 -1.724 1.00 18.66 412 GLU A N 1
ATOM 3013 C CA . GLU A 1 412 ? -5.434 37.865 -0.755 1.00 19.70 412 GLU A CA 1
ATOM 3014 C C . GLU A 1 412 ? -5.098 38.868 0.340 1.00 19.57 412 GLU A C 1
ATOM 3015 O O . GLU A 1 412 ? -5.960 39.617 0.801 1.00 19.96 412 GLU A O 1
ATOM 3021 N N . GLU A 1 413 ? -3.838 38.883 0.765 1.00 20.12 413 GLU A N 1
ATOM 3022 C CA A GLU A 1 413 ? -3.409 39.832 1.800 0.50 20.62 413 GLU A CA 1
ATOM 3023 C CA B GLU A 1 413 ? -3.384 39.842 1.785 0.50 20.06 413 GLU A CA 1
ATOM 3024 C C . GLU A 1 413 ? -3.547 41.282 1.302 1.00 19.86 413 GLU A C 1
ATOM 3025 O O . GLU A 1 413 ? -4.008 42.154 2.038 1.00 19.70 413 GLU A O 1
ATOM 3036 N N . CYS A 1 414 ? -3.164 41.550 0.056 1.00 19.41 414 CYS A N 1
ATOM 3037 C CA . CYS A 1 414 ? -3.306 42.906 -0.496 1.00 18.64 414 CYS A CA 1
ATOM 3038 C C . CYS A 1 414 ? -4.774 43.344 -0.490 1.00 18.42 414 CYS A C 1
ATOM 3039 O O . CYS A 1 414 ? -5.092 44.459 -0.094 1.00 17.24 414 CYS A O 1
ATOM 3042 N N . LEU A 1 415 ? -5.665 42.447 -0.904 1.00 17.78 415 LEU A N 1
ATOM 3043 C CA . LEU A 1 415 ? -7.078 42.770 -0.937 1.00 18.34 415 LEU A CA 1
ATOM 3044 C C . LEU A 1 415 ? -7.647 42.998 0.461 1.00 18.29 415 LEU A C 1
ATOM 3045 O O . LEU A 1 415 ? -8.422 43.918 0.677 1.00 18.67 415 LEU A O 1
ATOM 3050 N N . LEU A 1 416 ? -7.247 42.175 1.412 1.00 18.25 416 LEU A N 1
ATOM 3051 C CA . LEU A 1 416 ? -7.704 42.346 2.785 1.00 18.21 416 LEU A CA 1
ATOM 3052 C C . LEU A 1 416 ? -7.187 43.654 3.392 1.00 18.64 416 LEU A C 1
ATOM 3053 O O . LEU A 1 416 ? -7.892 44.319 4.154 1.00 19.70 416 LEU A O 1
ATOM 3058 N N . LYS A 1 417 ? -5.953 44.024 3.051 1.00 18.72 417 LYS A N 1
ATOM 3059 C CA . LYS A 1 417 ? -5.363 45.248 3.605 1.00 19.63 417 LYS A CA 1
ATOM 3060 C C . LYS A 1 417 ? -6.044 46.514 3.114 1.00 19.45 417 LYS A C 1
ATOM 3061 O O . LYS A 1 417 ? -6.080 47.516 3.838 1.00 19.69 417 LYS A O 1
ATOM 3067 N N . ILE A 1 418 ? -6.567 46.490 1.894 1.00 19.60 418 ILE A N 1
ATOM 3068 C CA . ILE A 1 418 ? -7.233 47.676 1.330 1.00 19.71 418 ILE A CA 1
ATOM 3069 C C . ILE A 1 418 ? -8.708 47.752 1.689 1.00 19.45 418 ILE A C 1
ATOM 3070 O O . ILE A 1 418 ? -9.336 48.808 1.609 1.00 18.50 418 ILE A O 1
ATOM 3075 N N . THR A 1 419 ? -9.258 46.618 2.092 1.00 19.44 419 THR A N 1
ATOM 3076 C CA . THR A 1 419 ? -10.691 46.527 2.307 1.00 19.95 419 THR A CA 1
ATOM 3077 C C . THR A 1 419 ? -11.246 47.540 3.323 1.00 20.16 419 THR A C 1
ATOM 3078 O O . THR A 1 419 ? -12.305 48.137 3.073 1.00 20.24 419 THR A O 1
ATOM 3082 N N . PRO A 1 420 ? -10.573 47.738 4.481 1.00 20.21 420 PRO A N 1
ATOM 3083 C CA . PRO A 1 420 ? -11.020 48.799 5.397 1.00 20.34 420 PRO A CA 1
ATOM 3084 C C . PRO A 1 420 ? -11.222 50.194 4.796 1.00 20.50 420 PRO A C 1
ATOM 3085 O O . PRO A 1 420 ? -12.180 50.879 5.167 1.00 20.22 420 PRO A O 1
ATOM 3097 N N . ILE A 1 422 ? -11.805 50.896 1.535 1.00 20.63 422 ILE A N 1
ATOM 3098 C CA . ILE A 1 422 ? -12.930 50.826 0.620 1.00 20.79 422 ILE A CA 1
ATOM 3099 C C . ILE A 1 422 ? -14.221 50.804 1.419 1.00 20.95 422 ILE A C 1
ATOM 3100 O O . ILE A 1 422 ? -15.197 51.453 1.046 1.00 21.74 422 ILE A O 1
ATOM 3105 N N . HIS A 1 423 ? -14.204 50.122 2.558 1.00 20.61 423 HIS A N 1
ATOM 3106 C CA . HIS A 1 423 ? -15.387 50.020 3.403 1.00 20.70 423 HIS A CA 1
ATOM 3107 C C . HIS A 1 423 ? -15.853 51.391 3.905 1.00 21.54 423 HIS A C 1
ATOM 3108 O O . HIS A 1 423 ? -17.037 51.717 3.839 1.00 20.65 423 HIS A O 1
ATOM 3115 N N . ILE A 1 424 ? -14.908 52.199 4.369 1.00 22.24 424 ILE A N 1
ATOM 3116 C CA . ILE A 1 424 ? -15.219 53.519 4.917 1.00 23.93 424 ILE A CA 1
ATOM 3117 C C . ILE A 1 424 ? -15.781 54.469 3.863 1.00 24.09 424 ILE A C 1
ATOM 3118 O O . ILE A 1 424 ? -16.621 55.307 4.183 1.00 25.40 424 ILE A O 1
ATOM 3123 N N . LEU A 1 425 ? -15.346 54.329 2.614 1.00 23.82 425 LEU A N 1
ATOM 3124 C CA . LEU A 1 425 ? -15.846 55.148 1.492 1.00 24.27 425 LEU A CA 1
ATOM 3125 C C . LEU A 1 425 ? -17.277 54.780 1.086 1.00 25.45 425 LEU A C 1
ATOM 3126 O O . LEU A 1 425 ? -17.890 55.449 0.246 1.00 26.51 425 LEU A O 1
ATOM 3131 N N . ASN A 1 426 ? -17.782 53.690 1.655 1.00 25.77 426 ASN A N 1
ATOM 3132 C CA . ASN A 1 426 ? -19.135 53.209 1.389 1.00 26.75 426 ASN A CA 1
ATOM 3133 C C . ASN A 1 426 ? -19.895 52.996 2.691 1.00 27.54 426 ASN A C 1
ATOM 3134 O O . ASN A 1 426 ? -20.988 52.430 2.688 1.00 29.21 426 ASN A O 1
#

Solvent-accessible surface area: 15481 Å² total